Protein AF-0000000079726404 (afdb_homodimer)

Nearest PDB structures (foldseek):
  4g2v-assembly1_A  TM=7.310E-01  e=3.035E-04  Mus musculus
  4wnd-assembly1_A  TM=7.135E-01  e=9.206E-04  Homo sapiens
  4a1s-assembly1_B  TM=6.459E-01  e=7.053E-04  Drosophila melanogaster
  3sf4-assembly3_C  TM=6.217E-01  e=5.404E-04  Homo sapiens
  5a7d-assembly4_D  TM=6.835E-01  e=1.500E-03  Drosophila melanogaster

Organism: NCBI:txid2484979

pLDDT: mean 89.31, std 17.23, range [28.12, 98.88]

Solvent-accessible surface area (backbone atoms only — not comparable to full-atom values): 24942 Å² total; per-residue (Å²): 138,83,80,77,74,78,75,78,77,75,76,75,76,72,74,70,72,67,70,66,73,77,74,74,75,57,67,67,57,52,38,60,56,67,39,50,65,59,53,55,50,38,45,51,48,21,38,53,39,38,73,70,72,62,49,53,34,47,29,26,34,44,39,13,50,55,29,42,58,50,69,36,48,72,63,12,41,54,27,21,50,54,14,35,71,72,34,76,62,44,30,68,29,31,34,50,47,12,53,46,27,44,74,68,64,38,55,67,60,14,51,51,24,37,48,52,15,36,52,35,23,55,75,65,66,36,39,66,56,37,17,54,44,24,33,52,51,13,52,54,30,44,77,69,67,38,44,72,63,16,47,52,27,16,50,53,8,45,73,50,35,80,38,16,65,27,24,36,49,39,12,54,45,29,43,76,70,63,37,54,69,60,11,49,54,28,30,55,51,17,75,75,38,61,53,99,47,60,56,61,51,17,50,36,26,38,53,47,12,50,45,27,36,75,71,64,65,31,26,55,62,11,18,55,28,10,44,50,12,19,61,61,44,53,56,43,62,66,30,51,50,47,20,51,53,22,45,59,65,49,104,136,83,81,76,77,77,76,79,78,75,76,76,76,72,74,71,72,68,70,67,74,78,73,72,75,56,65,68,57,53,40,60,57,66,39,51,66,60,53,54,50,37,45,50,48,20,38,52,39,37,72,72,72,64,48,54,34,46,31,26,32,43,39,15,50,56,28,41,59,51,69,35,47,72,63,13,43,53,27,20,52,54,13,35,72,73,34,76,62,42,29,67,29,31,35,52,46,11,52,47,27,44,76,69,66,38,55,67,59,12,50,51,26,37,48,54,14,35,52,36,22,55,76,66,66,37,38,67,56,38,16,52,44,25,31,52,50,15,53,54,29,43,78,68,67,37,45,74,63,14,46,52,27,17,51,52,9,44,73,49,36,81,40,17,64,27,23,37,50,40,12,53,46,28,42,75,70,62,37,53,70,61,11,49,53,30,30,55,53,16,74,75,38,61,54,98,49,59,54,60,53,19,52,37,26,39,53,46,13,50,44,27,34,74,71,64,64,32,26,55,63,11,17,56,28,12,42,49,12,18,62,63,44,54,58,44,61,66,31,51,51,46,21,53,54,23,43,59,66,48,104

Radius of gyration: 27.3 Å; Cα contacts (8 Å, |Δi|>4): 743; chains: 2; bounding box: 74×72×94 Å

Foldseek 3Di:
DPPPPPPPPPPPPPPPPPPVPPDDPDLVLVQLLPLVVVLVVLVVVQVVCCVPPVQRLSVLLSVLSVCVNVVVLVSSLVSLVVSCVRPVLQLSSLQSNLVSCVVVVVLVSSLVSLVSSLVSCVVVLPLQSNLVSLQVVLVSCVVVVVLVVSLVSLVVSVVSPDALSSLQSNLVSCVVVVNLVRSLVSLVVSLVTHHSTLSSVLVSLQVNLVSCCVPVVNLVSSLVSLVSSCVSPVPDPSSVVSNVVSVVVND/DPPPPPPPPPPPPPPPPPPVPPDDPDLVLVQLLPLPVVLVVLVVVQVVCCVPPVQRLSVLLSVLSVCVNVVVLVSSLVSLVVSCVRPVLQLSSLQSNLVSCVVVVVLVSSLVSLVSSLVSCVVVLPLQSNLVSLQVVLVSCVVVVVLVVSLVSLVVSVVSPDALSSLQSNLVSCVVVVNLVRSLVSLVVSLVTHHSTLSSVLVSLQVNLVSCCVPVVNLVSSLVSLVSSCVSPVPDPSSVVSNVVSVVVND

Secondary structure (DSSP, 8-state):
--------------------------HHHHHHHH-HHHHHHHHHHHHHHHHHH---HHHHHHHHHHHHHTT-HHHHHHHHHHHHHH-TT-HHHHHHHHHHHHHTT-HHHHHHHHHHHHHHHHHTT-HHHHHHHHHHHHHHHHHTT-HHHHHHHHHHHHHH---HHHHHHHHHHHHHTT-HHHHHHHHHHHHTS--S-HHHHHHHHHHHHHHHHHTT--HHHHHHHHHHHHHH-TT-HHHHHHHHHHHHHH-/--------------------------HHHHHHHH-HHHHHHHHHHHHHHHHHT---HHHHHHHHHHHHHTT-HHHHHHHHHHHHHH-TT-HHHHHHHHHHHHHTT-HHHHHHHHHHHHHHHHHTT-HHHHHHHHHHHHHHHHHTT-HHHHHHHHHHHHHH---HHHHHHHHHHHHHTT-HHHHHHHHHHHHTS--S-HHHHHHHHHHHHHHHHHTT--HHHHHHHHHHHHHH-TT-HHHHHHHHHHHHHH-

Structure (mmCIF, N/CA/C/O backbone):
data_AF-0000000079726404-model_v1
#
loop_
_entity.id
_entity.type
_entity.pdbx_description
1 polymer 'Uncharacterized protein'
#
loop_
_atom_site.group_PDB
_atom_site.id
_atom_site.type_symbol
_atom_site.label_atom_id
_atom_site.label_alt_id
_atom_site.label_comp_id
_atom_site.label_asym_id
_atom_site.label_entity_id
_atom_site.label_seq_id
_atom_site.pdbx_PDB_ins_code
_atom_site.Cartn_x
_atom_site.Cartn_y
_atom_site.Cartn_z
_atom_site.occupancy
_atom_site.B_iso_or_equiv
_atom_site.auth_seq_id
_atom_site.auth_comp_id
_atom_site.auth_asym_id
_atom_site.auth_atom_id
_atom_site.pdbx_PDB_model_num
ATOM 1 N N . MET A 1 1 ? 38.969 -42.469 51.406 1 29.47 1 MET A N 1
ATOM 2 C CA . MET A 1 1 ? 37.875 -41.5 51.375 1 29.47 1 MET A CA 1
ATOM 3 C C . MET A 1 1 ? 38.062 -40.531 50.219 1 29.47 1 MET A C 1
ATOM 5 O O . MET A 1 1 ? 38.875 -39.594 50.281 1 29.47 1 MET A O 1
ATOM 9 N N . ASN A 1 2 ? 38.031 -41.031 48.938 1 28.12 2 ASN A N 1
ATOM 10 C CA . ASN A 1 2 ? 38.25 -40.406 47.625 1 28.12 2 ASN A CA 1
ATOM 11 C C . ASN A 1 2 ? 37.156 -39.406 47.312 1 28.12 2 ASN A C 1
ATOM 13 O O . ASN A 1 2 ? 35.969 -39.719 47.312 1 28.12 2 ASN A O 1
ATOM 17 N N . ARG A 1 3 ? 37.375 -38.094 47.688 1 33.22 3 ARG A N 1
ATOM 18 C CA . ARG A 1 3 ? 36.562 -36.875 47.438 1 33.22 3 ARG A CA 1
ATOM 19 C C . ARG A 1 3 ? 36.281 -36.75 45.938 1 33.22 3 ARG A C 1
ATOM 21 O O . ARG A 1 3 ? 37.188 -36.562 45.125 1 33.22 3 ARG A O 1
ATOM 28 N N . PHE A 1 4 ? 35.312 -37.5 45.375 1 34.44 4 PHE A N 1
ATOM 29 C CA . PHE A 1 4 ? 34.781 -37.312 44.031 1 34.44 4 PHE A CA 1
ATOM 30 C C . PHE A 1 4 ? 34.312 -35.875 43.812 1 34.44 4 PHE A C 1
ATOM 32 O O . PHE A 1 4 ? 33.438 -35.375 44.531 1 34.44 4 PHE A O 1
ATOM 39 N N . SER A 1 5 ? 35.219 -34.938 43.5 1 37.09 5 SER A N 1
ATOM 40 C CA . SER A 1 5 ? 34.906 -33.594 43.062 1 37.09 5 SER A CA 1
ATOM 41 C C . SER A 1 5 ? 33.938 -33.594 41.875 1 37.09 5 SER A C 1
ATOM 43 O O . SER A 1 5 ? 34.219 -34.188 40.844 1 37.09 5 SER A O 1
ATOM 45 N N . PHE A 1 6 ? 32.625 -33.656 42.125 1 42.81 6 PHE A N 1
ATOM 46 C CA . PHE A 1 6 ? 31.578 -33.406 41.125 1 42.81 6 PHE A CA 1
ATOM 47 C C . PHE A 1 6 ? 31.781 -32.062 40.469 1 42.81 6 PHE A C 1
ATOM 49 O O . PHE A 1 6 ? 31.641 -31.016 41.125 1 42.81 6 PHE A O 1
ATOM 56 N N . GLY A 1 7 ? 32.719 -31.953 39.5 1 37.28 7 GLY A N 1
ATOM 57 C CA . GLY A 1 7 ? 32.781 -30.766 38.656 1 37.28 7 GLY A CA 1
ATOM 58 C C . GLY A 1 7 ? 31.484 -30.438 37.969 1 37.28 7 GLY A C 1
ATOM 59 O O . GLY A 1 7 ? 30.922 -31.266 37.25 1 37.28 7 GLY A O 1
ATOM 60 N N . PHE A 1 8 ? 30.625 -29.547 38.562 1 43.31 8 PHE A N 1
ATOM 61 C CA . PHE A 1 8 ? 29.453 -28.922 37.969 1 43.31 8 PHE A CA 1
ATOM 62 C C . PHE A 1 8 ? 29.812 -28.25 36.656 1 43.31 8 PHE A C 1
ATOM 64 O O . PHE A 1 8 ? 30.547 -27.266 36.625 1 43.31 8 PHE A O 1
ATOM 71 N N . PHE A 1 9 ? 29.953 -29.047 35.562 1 40.91 9 PHE A N 1
ATOM 72 C CA . PHE A 1 9 ? 30 -28.422 34.25 1 40.91 9 PHE A CA 1
ATOM 73 C C . PHE A 1 9 ? 28.75 -27.594 34 1 40.91 9 PHE A C 1
ATOM 75 O O . PHE A 1 9 ? 27.641 -28.141 33.875 1 40.91 9 PHE A O 1
ATOM 82 N N . LEU A 1 10 ? 28.734 -26.312 34.438 1 39.41 10 LEU A N 1
ATOM 83 C CA . LEU A 1 10 ? 27.734 -25.344 34 1 39.41 10 LEU A CA 1
ATOM 84 C C . LEU A 1 10 ? 27.734 -25.25 32.469 1 39.41 10 LEU A C 1
ATOM 86 O O . LEU A 1 10 ? 28.703 -24.797 31.859 1 39.41 10 LEU A O 1
ATOM 90 N N . ILE A 1 11 ? 27.031 -26.141 31.781 1 41.56 11 ILE A N 1
ATOM 91 C CA . ILE A 1 11 ? 26.719 -25.953 30.359 1 41.56 11 ILE A CA 1
ATOM 92 C C . ILE A 1 11 ? 26.125 -24.562 30.156 1 41.56 11 ILE A C 1
ATOM 94 O O . ILE A 1 11 ? 25.016 -24.281 30.625 1 41.56 11 ILE A O 1
ATOM 98 N N . PHE A 1 12 ? 26.969 -23.531 30 1 39.72 12 PHE A N 1
ATOM 99 C CA . PHE A 1 12 ? 26.516 -22.266 29.453 1 39.72 12 PHE A CA 1
ATOM 100 C C . PHE A 1 12 ? 25.797 -22.469 28.125 1 39.72 12 PHE A C 1
ATOM 102 O O . PHE A 1 12 ? 26.422 -22.781 27.109 1 39.72 12 PHE A O 1
ATOM 109 N N . VAL A 1 13 ? 24.531 -22.953 28.141 1 41.59 13 VAL A N 1
ATOM 110 C CA . VAL A 1 13 ? 23.672 -22.797 26.969 1 41.59 13 VAL A CA 1
ATOM 111 C C . VAL A 1 13 ? 23.766 -21.359 26.453 1 41.59 13 VAL A C 1
ATOM 113 O O . VAL A 1 13 ? 23.266 -20.422 27.094 1 41.59 13 VAL A O 1
ATOM 116 N N . SER A 1 14 ? 24.859 -21.031 25.766 1 38.38 14 SER A N 1
ATOM 117 C CA . SER A 1 14 ? 24.844 -19.797 24.969 1 38.38 14 SER A CA 1
ATOM 118 C C . SER A 1 14 ? 23.562 -19.703 24.141 1 38.38 14 SER A C 1
ATOM 120 O O . SER A 1 14 ? 23.344 -20.531 23.25 1 38.38 14 SER A O 1
ATOM 122 N N . PHE A 1 15 ? 22.484 -19.266 24.672 1 40.53 15 PHE A N 1
ATOM 123 C CA . PHE A 1 15 ? 21.406 -18.688 23.875 1 40.53 15 PHE A CA 1
ATOM 124 C C . PHE A 1 15 ? 21.953 -17.766 22.797 1 40.53 15 PHE A C 1
ATOM 126 O O . PHE A 1 15 ? 22.234 -16.594 23.047 1 40.53 15 PHE A O 1
ATOM 133 N N . THR A 1 16 ? 22.688 -18.344 21.828 1 36.16 16 THR A N 1
ATOM 134 C CA . THR A 1 16 ? 22.812 -17.547 20.625 1 36.16 16 THR A CA 1
ATOM 135 C C . THR A 1 16 ? 21.469 -17.016 20.172 1 36.16 16 THR A C 1
ATOM 137 O O . THR A 1 16 ? 20.578 -17.781 19.766 1 36.16 16 THR A O 1
ATOM 140 N N . PHE A 1 17 ? 21 -15.984 20.812 1 37.88 17 PHE A N 1
ATOM 141 C CA . PHE A 1 17 ? 20.062 -15.125 20.109 1 37.88 17 PHE A CA 1
ATOM 142 C C . PHE A 1 17 ? 20.438 -15.016 18.641 1 37.88 17 PHE A C 1
ATOM 144 O O . PHE A 1 17 ? 21.312 -14.219 18.266 1 37.88 17 PHE A O 1
ATOM 151 N N . TYR A 1 18 ? 20.406 -16.094 17.922 1 33.78 18 TYR A N 1
ATOM 152 C CA . TYR A 1 18 ? 20.281 -15.828 16.484 1 33.78 18 TYR A CA 1
ATOM 153 C C . TYR A 1 18 ? 19.344 -14.656 16.234 1 33.78 18 TYR A C 1
ATOM 155 O O . TYR A 1 18 ? 18.141 -14.734 16.531 1 33.78 18 TYR A O 1
ATOM 163 N N . CYS A 1 19 ? 19.734 -13.5 16.5 1 35.38 19 CYS A N 1
ATOM 164 C CA . CYS A 1 19 ? 19.078 -12.406 15.797 1 35.38 19 CYS A CA 1
ATOM 165 C C . CYS A 1 19 ? 18.547 -12.867 14.438 1 35.38 19 CYS A C 1
ATOM 167 O O . CYS A 1 19 ? 19.328 -13.078 13.508 1 35.38 19 CYS A O 1
ATOM 169 N N . ARG A 1 20 ? 17.594 -13.742 14.312 1 36.12 20 ARG A N 1
ATOM 170 C CA . ARG A 1 20 ? 16.953 -13.969 13.023 1 36.12 20 ARG A CA 1
ATOM 171 C C . ARG A 1 20 ? 16.922 -12.695 12.188 1 36.12 20 ARG A C 1
ATOM 173 O O . ARG A 1 20 ? 16.281 -11.711 12.586 1 36.12 20 ARG A O 1
ATOM 180 N N . GLU A 1 21 ? 17.938 -12.227 11.609 1 41.69 21 GLU A N 1
ATOM 181 C CA . GLU A 1 21 ? 17.828 -11.258 10.523 1 41.69 21 GLU A CA 1
ATOM 182 C C . GLU A 1 21 ? 16.422 -11.234 9.938 1 41.69 21 GLU A C 1
ATOM 184 O O . GLU A 1 21 ? 15.938 -12.25 9.43 1 41.69 21 GLU A O 1
ATOM 189 N N . LYS A 1 22 ? 15.594 -10.68 10.633 1 50.03 22 LYS A N 1
ATOM 190 C CA . LYS A 1 22 ? 14.195 -10.547 10.234 1 50.03 22 LYS A CA 1
ATOM 191 C C . LYS A 1 22 ? 14.062 -10.469 8.719 1 50.03 22 LYS A C 1
ATOM 193 O O . LYS A 1 22 ? 14.711 -9.641 8.07 1 50.03 22 LYS A O 1
ATOM 198 N N . GLU A 1 23 ? 13.625 -11.547 7.945 1 53 23 GLU A N 1
ATOM 199 C CA . GLU A 1 23 ? 13.344 -11.906 6.559 1 53 23 GLU A CA 1
ATOM 200 C C . GLU A 1 23 ? 12.617 -10.781 5.832 1 53 23 GLU A C 1
ATOM 202 O O . GLU A 1 23 ? 11.75 -10.117 6.406 1 53 23 GLU A O 1
ATOM 207 N N . GLU A 1 24 ? 13.195 -10.164 4.766 1 62.88 24 GLU A N 1
ATOM 208 C CA . GLU A 1 24 ? 12.523 -9.289 3.809 1 62.88 24 GLU A CA 1
ATOM 209 C C . GLU A 1 24 ? 11.102 -9.766 3.523 1 62.88 24 GLU A C 1
ATOM 211 O O . GLU A 1 24 ? 10.844 -10.977 3.518 1 62.88 24 GLU A O 1
ATOM 216 N N . PRO A 1 25 ? 10.25 -8.852 3.648 1 65 25 PRO A N 1
ATOM 217 C CA . PRO A 1 25 ? 8.898 -9.289 3.275 1 65 25 PRO A CA 1
ATOM 218 C C . PRO A 1 25 ? 8.875 -10.062 1.96 1 65 25 PRO A C 1
ATOM 220 O O . PRO A 1 25 ? 9.664 -9.781 1.059 1 65 25 PRO A O 1
ATOM 223 N N . PRO A 1 26 ? 7.988 -11.117 2.057 1 76.75 26 PRO A N 1
ATOM 224 C CA . PRO A 1 26 ? 7.855 -11.852 0.797 1 76.75 26 PRO A CA 1
ATOM 225 C C . PRO A 1 26 ? 7.477 -10.945 -0.375 1 76.75 26 PRO A C 1
ATOM 227 O O . PRO A 1 26 ? 6.711 -9.992 -0.203 1 76.75 26 PRO A O 1
ATOM 230 N N . ILE A 1 27 ? 8.039 -11.195 -1.501 1 80.81 27 ILE A N 1
ATOM 231 C CA . ILE A 1 27 ? 7.895 -10.375 -2.695 1 80.81 27 ILE A CA 1
ATOM 232 C C . ILE A 1 27 ? 6.418 -10.266 -3.072 1 80.81 27 ILE A C 1
ATOM 234 O O . ILE A 1 27 ? 5.973 -9.219 -3.561 1 80.81 27 ILE A O 1
ATOM 238 N N . LEU A 1 28 ? 5.672 -11.344 -2.799 1 81 28 LEU A N 1
ATOM 239 C CA . LEU A 1 28 ? 4.258 -11.328 -3.162 1 81 28 LEU A CA 1
ATOM 240 C C . LEU A 1 28 ? 3.479 -10.352 -2.287 1 81 28 LEU A C 1
ATOM 242 O O . LEU A 1 28 ? 2.523 -9.727 -2.752 1 81 28 LEU A O 1
ATOM 246 N N . GLU A 1 29 ? 3.908 -10.188 -1.073 1 81.19 29 GLU A N 1
ATOM 247 C CA . GLU A 1 29 ? 3.25 -9.227 -0.194 1 81.19 29 GLU A CA 1
ATOM 248 C C . GLU A 1 29 ? 3.57 -7.793 -0.607 1 81.19 29 GLU A C 1
ATOM 250 O O . GLU A 1 29 ? 2.699 -6.922 -0.565 1 81.19 29 GLU A O 1
ATOM 255 N N . ILE A 1 30 ? 4.777 -7.645 -0.975 1 83.06 30 ILE A N 1
ATOM 256 C CA . ILE A 1 30 ? 5.184 -6.324 -1.444 1 83.06 30 ILE A CA 1
ATOM 257 C C . ILE A 1 30 ? 4.418 -5.969 -2.717 1 83.06 30 ILE A C 1
ATOM 259 O O . ILE A 1 30 ? 3.947 -4.84 -2.873 1 83.06 30 ILE A O 1
ATOM 263 N N . ARG A 1 31 ? 4.324 -6.977 -3.541 1 83.12 31 ARG A N 1
ATOM 264 C CA . ARG A 1 31 ? 3.561 -6.801 -4.773 1 83.12 31 ARG A CA 1
ATOM 265 C C . ARG A 1 31 ? 2.135 -6.352 -4.477 1 83.12 31 ARG A C 1
ATOM 267 O O . ARG A 1 31 ? 1.643 -5.395 -5.078 1 83.12 31 ARG A O 1
ATOM 274 N N . ASP A 1 32 ? 1.485 -7.012 -3.586 1 83.38 32 ASP A N 1
ATOM 275 C CA . ASP A 1 32 ? 0.099 -6.699 -3.254 1 83.38 32 ASP A CA 1
ATOM 276 C C . ASP A 1 32 ? -0.024 -5.293 -2.67 1 83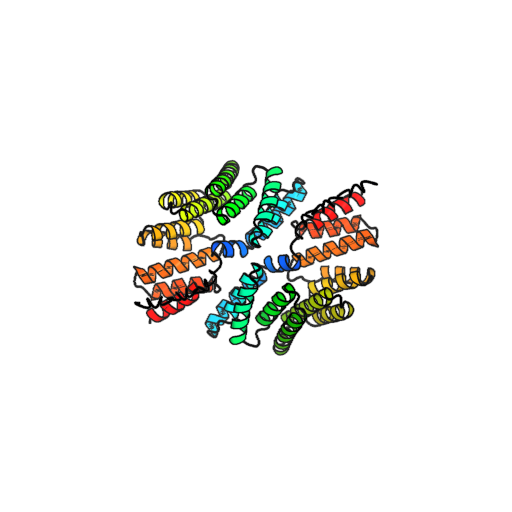.38 32 ASP A C 1
ATOM 278 O O . ASP A 1 32 ? -0.985 -4.578 -2.957 1 83.38 32 ASP A O 1
ATOM 282 N N . MET A 1 33 ? 0.944 -4.969 -1.927 1 80.12 33 MET A N 1
ATOM 283 C CA . MET A 1 33 ? 0.94 -3.666 -1.271 1 80.12 33 MET A CA 1
ATOM 284 C C . MET A 1 33 ? 1.1 -2.545 -2.293 1 80.12 33 MET A C 1
ATOM 286 O O . MET A 1 33 ? 0.454 -1.501 -2.182 1 80.12 33 MET A O 1
ATOM 290 N N . LEU A 1 34 ? 1.819 -2.779 -3.26 1 78.38 34 LEU A N 1
ATOM 291 C CA . LEU A 1 34 ? 2.168 -1.708 -4.188 1 78.38 34 LEU A CA 1
ATOM 292 C C . LEU A 1 34 ? 1.26 -1.733 -5.414 1 78.38 34 LEU A C 1
ATOM 294 O O . LEU A 1 34 ? 1.433 -0.933 -6.336 1 78.38 34 LEU A O 1
ATOM 298 N N . ASP A 1 35 ? 0.337 -2.637 -5.348 1 78.31 35 ASP A N 1
ATOM 299 C CA . ASP A 1 35 ? -0.6 -2.719 -6.465 1 78.31 35 ASP A CA 1
ATOM 300 C C . ASP A 1 35 ? -1.65 -1.614 -6.383 1 78.31 35 ASP A C 1
ATOM 302 O O . ASP A 1 35 ? -2.801 -1.869 -6.016 1 78.31 35 ASP A O 1
ATOM 306 N N . SER A 1 36 ? -1.395 -0.478 -6.785 1 72.25 36 SER A N 1
ATOM 307 C CA . SER A 1 36 ? -2.271 0.688 -6.754 1 72.25 36 SER A CA 1
ATOM 308 C C . SER A 1 36 ? -3.447 0.521 -7.711 1 72.25 36 SER A C 1
ATOM 310 O O . SER A 1 36 ? -4.527 1.07 -7.477 1 72.25 36 SER A O 1
ATOM 312 N N . THR A 1 37 ? -3.197 -0.168 -8.727 1 71.94 37 THR A N 1
ATOM 313 C CA . THR A 1 37 ? -4.254 -0.359 -9.711 1 71.94 37 THR A CA 1
ATOM 314 C C . THR A 1 37 ? -5.414 -1.152 -9.117 1 71.94 37 THR A C 1
ATOM 316 O O . THR A 1 37 ? -6.578 -0.802 -9.32 1 71.94 37 THR A O 1
ATOM 319 N N . HIS A 1 38 ? -5.031 -2.096 -8.359 1 78.25 38 HIS A N 1
ATOM 320 C CA . HIS A 1 38 ? -6.07 -2.922 -7.758 1 78.25 38 HIS A CA 1
ATOM 321 C C . HIS A 1 38 ? -6.898 -2.121 -6.758 1 78.25 38 HIS A C 1
ATOM 323 O O . HIS A 1 38 ? -8.125 -2.24 -6.723 1 78.25 38 HIS A O 1
ATOM 329 N N . ILE A 1 39 ? -6.312 -1.252 -6.07 1 81.75 39 ILE A N 1
ATOM 330 C CA . ILE A 1 39 ? -7.02 -0.469 -5.066 1 81.75 39 ILE A CA 1
ATOM 331 C C . ILE A 1 39 ? -7.953 0.527 -5.75 1 81.75 39 ILE A C 1
ATOM 333 O O . ILE A 1 39 ? -9.117 0.66 -5.367 1 81.75 39 ILE A O 1
ATOM 337 N N . SER A 1 40 ? -7.465 1.203 -6.734 1 83.38 40 SER A N 1
ATOM 338 C CA . SER A 1 40 ? -8.281 2.172 -7.465 1 83.38 40 SER A CA 1
ATOM 339 C C . SER A 1 40 ? -9.492 1.506 -8.102 1 83.38 40 SER A C 1
ATOM 341 O O . SER A 1 40 ? -10.602 2.047 -8.055 1 83.38 40 SER A O 1
ATOM 343 N N . GLU A 1 41 ? -9.242 0.401 -8.656 1 85.12 41 GLU A N 1
ATOM 344 C CA . GLU A 1 41 ? -10.336 -0.341 -9.266 1 85.12 41 GLU A CA 1
ATOM 345 C C . GLU A 1 41 ? -11.367 -0.768 -8.227 1 85.12 41 GLU A C 1
ATOM 347 O O . GLU A 1 41 ? -12.57 -0.711 -8.477 1 85.12 41 GLU A O 1
ATOM 352 N N . SER A 1 42 ? -10.836 -1.205 -7.125 1 88.94 42 SER A N 1
ATOM 353 C CA . SER A 1 42 ? -11.734 -1.662 -6.066 1 88.94 42 SER A CA 1
ATOM 354 C C . SER A 1 42 ? -12.57 -0.513 -5.516 1 88.94 42 SER A C 1
ATOM 356 O O . SER A 1 42 ? -13.742 -0.695 -5.188 1 88.94 42 SER A O 1
ATOM 358 N N . ILE A 1 43 ? -12.008 0.594 -5.426 1 88.06 43 ILE A N 1
ATOM 359 C CA . ILE A 1 43 ? -12.734 1.776 -4.977 1 88.06 43 ILE A CA 1
ATOM 360 C C . ILE A 1 43 ? -13.859 2.094 -5.961 1 88.06 43 ILE A C 1
ATOM 362 O O . ILE A 1 43 ? -15 2.314 -5.555 1 88.06 43 ILE A O 1
ATOM 366 N N . GLU A 1 44 ? -13.555 2.102 -7.199 1 90.38 44 GLU A N 1
ATOM 367 C CA . GLU A 1 44 ? -14.547 2.398 -8.227 1 90.38 44 GLU A CA 1
ATOM 368 C C . GLU A 1 44 ? -15.68 1.372 -8.211 1 90.38 44 GLU A C 1
ATOM 370 O O . GLU A 1 44 ? -16.859 1.732 -8.32 1 90.38 44 GLU A O 1
ATOM 375 N N . LYS A 1 45 ? -15.344 0.131 -8.078 1 90 45 LYS A N 1
ATOM 376 C CA . LYS A 1 45 ? -16.359 -0.92 -8.023 1 90 45 LYS A CA 1
ATOM 377 C C . LYS A 1 45 ? -17.266 -0.743 -6.812 1 90 45 LYS A C 1
ATOM 379 O O . LYS A 1 45 ? -18.484 -0.917 -6.91 1 90 45 LYS A O 1
ATOM 384 N N . ALA A 1 46 ? -16.656 -0.448 -5.73 1 91.12 46 ALA A N 1
ATOM 385 C CA . ALA A 1 46 ? -17.422 -0.249 -4.508 1 91.12 46 ALA A CA 1
ATOM 386 C C . ALA A 1 46 ? -18.406 0.912 -4.656 1 91.12 46 ALA A C 1
ATOM 388 O O . ALA A 1 46 ? -19.578 0.798 -4.281 1 91.12 46 ALA A O 1
ATOM 389 N N . LYS A 1 47 ? -17.891 1.93 -5.203 1 89 47 LYS A N 1
ATOM 390 C CA . LYS A 1 47 ? -18.719 3.115 -5.422 1 89 47 LYS A CA 1
ATOM 391 C C . LYS A 1 47 ? -19.906 2.801 -6.336 1 89 47 LYS A C 1
ATOM 393 O O . LYS A 1 47 ? -21.047 3.078 -5.988 1 89 47 LYS A O 1
ATOM 398 N N . VAL A 1 48 ? -19.641 2.238 -7.441 1 90.06 48 VAL A N 1
ATOM 399 C CA . VAL A 1 48 ? -20.641 1.961 -8.461 1 90.06 48 VAL A CA 1
ATOM 400 C C . VAL A 1 48 ? -21.672 0.97 -7.91 1 90.06 48 VAL A C 1
ATOM 402 O O . VAL A 1 48 ? -22.875 1.16 -8.078 1 90.06 48 VAL A O 1
ATOM 405 N N . GLN A 1 49 ? -21.203 -0.059 -7.258 1 87.88 49 GLN A N 1
ATOM 406 C CA . GLN A 1 49 ? -22.094 -1.076 -6.727 1 87.88 49 GLN A CA 1
ATOM 407 C C . GLN A 1 49 ? -23 -0.497 -5.645 1 87.88 49 GLN A C 1
ATOM 409 O O . GLN A 1 49 ? -24.188 -0.822 -5.582 1 87.88 49 GLN A O 1
ATOM 414 N N . ALA A 1 50 ? -22.469 0.245 -4.797 1 83.69 50 ALA A N 1
ATOM 415 C CA . ALA A 1 50 ? -23.266 0.858 -3.734 1 83.69 50 ALA A CA 1
ATOM 416 C C . ALA A 1 50 ? -24.359 1.745 -4.312 1 83.69 50 ALA A C 1
ATOM 418 O O . ALA A 1 50 ? -25.484 1.745 -3.82 1 83.69 50 ALA A O 1
ATOM 419 N N . GLU A 1 51 ? -24.047 2.436 -5.371 1 83.81 51 GLU A N 1
ATOM 420 C CA . GLU A 1 51 ? -25.016 3.346 -5.984 1 83.81 51 GLU A CA 1
ATOM 421 C C . GLU A 1 51 ? -26.078 2.58 -6.754 1 83.81 51 GLU A C 1
ATOM 423 O O . GLU A 1 51 ? -27.25 2.975 -6.762 1 83.81 51 GLU A O 1
ATOM 428 N N . ARG A 1 52 ? -25.656 1.479 -7.297 1 86.69 52 ARG A N 1
ATOM 429 C CA . ARG A 1 52 ? -26.547 0.768 -8.211 1 86.69 52 ARG A CA 1
ATOM 430 C C . ARG A 1 52 ? -27.453 -0.201 -7.453 1 86.69 52 ARG A C 1
ATOM 432 O O . ARG A 1 52 ? -28.656 -0.268 -7.707 1 86.69 52 ARG A O 1
ATOM 439 N N . SER A 1 53 ? -26.906 -1.034 -6.523 1 82.75 53 SER A N 1
ATOM 440 C CA . SER A 1 53 ? -27.656 -2.148 -5.941 1 82.75 53 SER A CA 1
ATOM 441 C C . SER A 1 53 ? -27.891 -1.938 -4.449 1 82.75 53 SER A C 1
ATOM 443 O O . SER A 1 53 ? -28.719 -2.621 -3.842 1 82.75 53 SER A O 1
ATOM 445 N N . GLY A 1 54 ? -27.125 -0.992 -3.932 1 83.19 54 GLY A N 1
ATOM 446 C CA . GLY A 1 54 ? -27.203 -0.816 -2.49 1 83.19 54 GLY A CA 1
ATOM 447 C C . GLY A 1 54 ? -26.438 -1.879 -1.723 1 83.19 54 GLY A C 1
ATOM 448 O O . GLY A 1 54 ? -26.297 -1.788 -0.501 1 83.19 54 GLY A O 1
ATOM 449 N N . LYS A 1 55 ? -25.969 -2.855 -2.438 1 87.31 55 LYS A N 1
ATOM 450 C CA . LYS A 1 55 ? -25.156 -3.883 -1.786 1 87.31 55 LYS A CA 1
ATOM 451 C C . LYS A 1 55 ? -23.812 -3.326 -1.359 1 87.31 55 LYS A C 1
ATOM 453 O O . LYS A 1 55 ? -23.266 -2.436 -2.014 1 87.31 55 LYS A O 1
ATOM 458 N N . THR A 1 56 ? -23.297 -3.865 -0.294 1 92 56 THR A N 1
ATOM 459 C CA . THR A 1 56 ? -22.062 -3.33 0.265 1 92 56 THR A CA 1
ATOM 460 C C . THR A 1 56 ? -20.938 -4.359 0.173 1 92 56 THR A C 1
ATOM 462 O O . THR A 1 56 ? -19.891 -4.203 0.808 1 92 56 THR A O 1
ATOM 465 N N . ASP A 1 57 ? -21.156 -5.418 -0.547 1 94.5 57 ASP A N 1
ATOM 466 C CA . ASP A 1 57 ? -20.172 -6.492 -0.639 1 94.5 57 ASP A CA 1
ATOM 467 C C . ASP A 1 57 ? -18.828 -5.965 -1.135 1 94.5 57 ASP A C 1
ATOM 469 O O . ASP A 1 57 ? -17.781 -6.297 -0.573 1 94.5 57 ASP A O 1
ATOM 473 N N . GLN A 1 58 ? -18.891 -5.062 -2.133 1 94.81 58 GLN A N 1
ATOM 474 C CA . GLN A 1 58 ? -17.641 -4.512 -2.674 1 94.81 58 GLN A CA 1
ATOM 475 C C . GLN A 1 58 ? -16.953 -3.604 -1.659 1 94.81 58 GLN A C 1
ATOM 477 O O . GLN A 1 58 ? -15.734 -3.486 -1.655 1 94.81 58 GLN A O 1
ATOM 482 N N . ILE A 1 59 ? -17.719 -2.949 -0.853 1 94.56 59 ILE A N 1
ATOM 483 C CA . ILE A 1 59 ? -17.172 -2.119 0.214 1 94.56 59 ILE A CA 1
ATOM 484 C C . ILE A 1 59 ? -16.453 -3 1.238 1 94.56 59 ILE A C 1
ATOM 486 O O . ILE A 1 59 ? -15.336 -2.693 1.661 1 94.56 59 ILE A O 1
ATOM 490 N N . HIS A 1 60 ? -17.094 -4.047 1.608 1 95.69 60 HIS A N 1
ATOM 491 C CA . HIS A 1 60 ? -16.484 -4.984 2.543 1 95.69 60 HIS A CA 1
ATOM 492 C C . HIS A 1 60 ? -15.227 -5.609 1.951 1 95.69 60 HIS A C 1
ATOM 494 O O . HIS A 1 60 ? -14.242 -5.832 2.662 1 95.69 60 HIS A O 1
ATOM 500 N N . TYR A 1 61 ? -15.273 -5.941 0.664 1 96.38 61 TYR A N 1
ATOM 501 C CA . TYR A 1 61 ? -14.062 -6.426 0.013 1 96.38 61 TYR A CA 1
ATOM 502 C C . TYR A 1 61 ? -12.93 -5.414 0.138 1 96.38 61 TYR A C 1
ATOM 504 O O . TYR A 1 61 ? -11.812 -5.766 0.508 1 96.38 61 TYR A O 1
ATOM 512 N N . LEU A 1 62 ? -13.219 -4.219 -0.207 1 93.44 62 LEU A N 1
ATOM 513 C CA . LEU A 1 62 ? -12.227 -3.15 -0.162 1 93.44 62 LEU A CA 1
ATOM 514 C C . LEU A 1 62 ? -11.648 -3.002 1.243 1 93.44 62 LEU A C 1
ATOM 516 O O . LEU A 1 62 ? -10.438 -2.885 1.412 1 93.44 62 LEU A O 1
ATOM 520 N N . ARG A 1 63 ? -12.461 -3.023 2.26 1 92.75 63 ARG A N 1
ATOM 521 C CA . ARG A 1 63 ? -12.016 -2.943 3.646 1 92.75 63 ARG A CA 1
ATOM 522 C C . ARG A 1 63 ? -11.125 -4.125 4.004 1 92.75 63 ARG A C 1
ATOM 524 O O . ARG A 1 63 ? -10.078 -3.953 4.625 1 92.75 63 ARG A O 1
ATOM 531 N N . GLY A 1 64 ? -11.594 -5.266 3.596 1 94.19 64 GLY A N 1
ATOM 532 C CA . GLY A 1 64 ? -10.797 -6.457 3.826 1 94.19 64 GLY A CA 1
ATOM 533 C C . GLY A 1 64 ? -9.422 -6.383 3.186 1 94.19 64 GLY A C 1
ATOM 534 O O . GLY A 1 64 ? -8.422 -6.758 3.803 1 94.19 64 GLY A O 1
ATOM 535 N N . TRP A 1 65 ? -9.375 -5.898 1.979 1 92.75 65 TRP A N 1
ATOM 536 C CA . TRP A 1 65 ? -8.117 -5.777 1.259 1 92.75 65 TRP A CA 1
ATOM 537 C C . TRP A 1 65 ? -7.168 -4.82 1.978 1 92.75 65 TRP A C 1
ATOM 539 O O . TRP A 1 65 ? -5.98 -5.121 2.145 1 92.75 65 TRP A O 1
ATOM 549 N N . ILE A 1 66 ? -7.66 -3.691 2.361 1 88.25 66 ILE A N 1
ATOM 550 C CA . ILE A 1 66 ? -6.871 -2.701 3.084 1 88.25 66 ILE A CA 1
ATOM 551 C C . ILE A 1 66 ? -6.324 -3.314 4.371 1 88.25 66 ILE A C 1
ATOM 553 O O . ILE A 1 66 ? -5.141 -3.166 4.684 1 88.25 66 ILE A O 1
ATOM 557 N N . GLN A 1 67 ? -7.16 -4.016 5.102 1 89.81 67 GLN A N 1
ATOM 558 C CA . GLN A 1 67 ? -6.742 -4.664 6.34 1 89.81 67 GLN A CA 1
ATOM 559 C C . GLN A 1 67 ? -5.703 -5.746 6.07 1 89.81 67 GLN A C 1
ATOM 561 O O . GLN A 1 67 ? -4.754 -5.914 6.84 1 89.81 67 GLN A O 1
ATOM 566 N N . TYR A 1 68 ? -5.914 -6.488 5.012 1 90.56 68 TYR A N 1
ATOM 567 C CA . TYR A 1 68 ? -4.961 -7.508 4.59 1 90.56 68 TYR A CA 1
ATOM 568 C C . TYR A 1 68 ? -3.592 -6.898 4.316 1 90.56 68 TYR A C 1
ATOM 570 O O . TYR A 1 68 ? -2.57 -7.418 4.773 1 90.56 68 TYR A O 1
ATOM 578 N N . LEU A 1 69 ? -3.553 -5.797 3.605 1 86.5 69 LEU A N 1
ATOM 579 C CA . LEU A 1 69 ? -2.307 -5.117 3.268 1 86.5 69 LEU A CA 1
ATOM 580 C C . LEU A 1 69 ? -1.602 -4.617 4.523 1 86.5 69 LEU A C 1
ATOM 582 O O . LEU A 1 69 ? -0.37 -4.559 4.566 1 86.5 69 LEU A O 1
ATOM 586 N N . ARG A 1 70 ? -2.352 -4.387 5.531 1 82.88 70 ARG A N 1
ATOM 587 C CA . ARG A 1 70 ? -1.817 -3.902 6.797 1 82.88 70 ARG A CA 1
ATOM 588 C C . ARG A 1 70 ? -1.469 -5.062 7.727 1 82.88 70 ARG A C 1
ATOM 590 O O . ARG A 1 70 ? -1.212 -4.859 8.914 1 82.88 70 ARG A O 1
ATOM 597 N N . LYS A 1 71 ? -1.644 -6.285 7.266 1 84.75 71 LYS A N 1
ATOM 598 C CA . LYS A 1 71 ? -1.337 -7.52 7.984 1 84.75 71 LYS A CA 1
ATOM 599 C C . LYS A 1 71 ? -2.287 -7.719 9.164 1 84.75 71 LYS A C 1
ATOM 601 O O . LYS A 1 71 ? -1.898 -8.273 10.188 1 84.75 71 LYS A O 1
ATOM 606 N N . GLU A 1 72 ? -3.449 -7.133 9.047 1 89.12 72 GLU A N 1
ATOM 607 C CA . GLU A 1 72 ? -4.527 -7.367 10.008 1 89.12 72 GLU A CA 1
ATOM 608 C C . GLU A 1 72 ? -5.465 -8.469 9.516 1 89.12 72 GLU A C 1
ATOM 610 O O . GLU A 1 72 ? -6.656 -8.227 9.305 1 89.12 72 GLU A O 1
ATOM 615 N N . ASP A 1 73 ? -4.969 -9.672 9.508 1 93.75 73 ASP A N 1
ATOM 616 C CA . ASP A 1 73 ? -5.613 -10.805 8.844 1 93.75 73 ASP A CA 1
ATOM 617 C C . ASP A 1 73 ? -6.961 -11.117 9.484 1 93.75 73 ASP A C 1
ATOM 619 O O . ASP A 1 73 ? -7.93 -11.422 8.789 1 93.75 73 ASP A O 1
ATOM 623 N N . ASP A 1 74 ? -7.043 -11.039 10.82 1 96.5 74 ASP A N 1
ATOM 624 C CA . ASP A 1 74 ? -8.297 -11.367 11.492 1 96.5 74 ASP A CA 1
ATOM 625 C C . ASP A 1 74 ? -9.406 -10.406 11.094 1 96.5 74 ASP A C 1
ATOM 627 O O . ASP A 1 74 ? -10.523 -10.828 10.797 1 96.5 74 ASP A O 1
ATOM 631 N N . GLN A 1 75 ? -9.055 -9.172 11.102 1 94.81 75 GLN A N 1
ATOM 632 C CA . GLN A 1 75 ? -10.031 -8.156 10.703 1 94.81 75 GLN A CA 1
ATOM 633 C C . GLN A 1 75 ? -10.391 -8.281 9.227 1 94.81 75 GLN A C 1
ATOM 635 O O . GLN A 1 75 ? -11.555 -8.109 8.844 1 94.81 75 GLN A O 1
ATOM 640 N N . ALA A 1 76 ? -9.398 -8.523 8.406 1 95.88 76 ALA A N 1
ATOM 641 C CA . ALA A 1 76 ? -9.641 -8.727 6.977 1 95.88 76 ALA A CA 1
ATOM 642 C C . ALA A 1 76 ? -10.617 -9.875 6.746 1 95.88 76 ALA A C 1
ATOM 644 O O . ALA A 1 76 ? -11.562 -9.75 5.965 1 95.88 76 ALA A O 1
ATOM 645 N N . GLU A 1 77 ? -10.391 -10.945 7.453 1 98.12 77 GLU A N 1
ATOM 646 C CA . GLU A 1 77 ? -11.25 -12.117 7.301 1 98.12 77 GLU A CA 1
ATOM 647 C C . GLU A 1 77 ? -12.688 -11.797 7.68 1 98.12 77 GLU A C 1
ATOM 649 O O . GLU A 1 77 ? -13.625 -12.25 7.012 1 98.12 77 GLU A O 1
ATOM 654 N N . LYS A 1 78 ? -12.852 -11.07 8.758 1 97.62 78 LYS A N 1
ATOM 655 C CA . LYS A 1 78 ? -14.195 -10.672 9.172 1 97.62 78 LYS A CA 1
ATOM 656 C C . LYS A 1 78 ? -14.898 -9.906 8.062 1 97.62 78 LYS A C 1
ATOM 658 O O . LYS A 1 78 ? -16.062 -10.164 7.762 1 97.62 78 LYS A O 1
ATOM 663 N N . GLU A 1 79 ? -14.164 -8.984 7.477 1 97.06 79 GLU A N 1
ATOM 664 C CA . GLU A 1 79 ? -14.742 -8.203 6.383 1 97.06 79 GLU A CA 1
ATOM 665 C C . GLU A 1 79 ? -15.094 -9.094 5.199 1 97.06 79 GLU A C 1
ATOM 667 O O . GLU A 1 79 ? -16.156 -8.938 4.598 1 97.06 79 GLU A O 1
ATOM 672 N N . TYR A 1 80 ? -14.242 -10.055 4.816 1 98.25 80 TYR A N 1
ATOM 673 C CA . TYR A 1 80 ? -14.5 -10.938 3.686 1 98.25 80 TYR A CA 1
ATOM 674 C C . TYR A 1 80 ? -15.688 -11.844 3.965 1 98.25 80 TYR A C 1
ATOM 676 O O . TYR A 1 80 ? -16.453 -12.18 3.057 1 98.25 80 TYR A O 1
ATOM 684 N N . ARG A 1 81 ? -15.82 -12.234 5.188 1 98.31 81 ARG A N 1
ATOM 685 C CA . ARG A 1 81 ? -16.953 -13.07 5.543 1 98.31 81 ARG A CA 1
ATOM 686 C C . ARG A 1 81 ? -18.266 -12.297 5.43 1 98.31 81 ARG A C 1
ATOM 688 O O . ARG A 1 81 ? -19.281 -12.836 4.965 1 98.31 81 ARG A O 1
ATOM 695 N N . ILE A 1 82 ? -18.281 -11.062 5.879 1 97.19 82 ILE A N 1
ATOM 696 C CA . ILE A 1 82 ? -19.453 -10.211 5.699 1 97.19 82 ILE A CA 1
ATOM 697 C C . ILE A 1 82 ? -19.734 -10.031 4.211 1 97.19 82 ILE A C 1
ATOM 699 O O . ILE A 1 82 ? -20.891 -10.102 3.783 1 97.19 82 ILE A O 1
ATOM 703 N N . CYS A 1 83 ? -18.688 -9.82 3.439 1 97.56 83 CYS A N 1
ATOM 704 C CA . CYS A 1 83 ? -18.781 -9.719 1.989 1 97.56 83 CYS A CA 1
ATOM 705 C C . CYS A 1 83 ? -19.484 -10.945 1.406 1 97.56 83 CYS A C 1
ATOM 707 O O . CYS A 1 83 ? -20.422 -10.812 0.626 1 97.56 83 CYS A O 1
ATOM 709 N N . LEU A 1 84 ? -19.125 -12.125 1.863 1 97.94 84 LEU A N 1
ATOM 710 C CA . LEU A 1 84 ? -19.625 -13.375 1.307 1 97.94 84 LEU A CA 1
ATOM 711 C C . LEU A 1 84 ? -21.047 -13.641 1.796 1 97.94 84 LEU A C 1
ATOM 713 O O . LEU A 1 84 ? -21.812 -14.359 1.14 1 97.94 84 LEU A O 1
ATOM 717 N N . LYS A 1 85 ? -21.391 -13.125 2.941 1 97.25 85 LYS A N 1
ATOM 718 C CA . LYS A 1 85 ? -22.781 -13.219 3.395 1 97.25 85 LYS A CA 1
ATOM 719 C C . LYS A 1 85 ? -23.719 -12.453 2.461 1 97.25 85 LYS A C 1
ATOM 721 O O . LYS A 1 85 ? -24.828 -12.914 2.17 1 97.25 85 LYS A O 1
ATOM 726 N N . GLU A 1 86 ? -23.234 -11.344 1.983 1 95.38 86 GLU A N 1
ATOM 727 C CA . GLU A 1 86 ? -24.031 -10.508 1.103 1 95.38 86 GLU A CA 1
ATOM 728 C C . GLU A 1 86 ? -23.969 -11 -0.341 1 95.38 86 GLU A C 1
ATOM 730 O O . GLU A 1 86 ? -24.953 -10.875 -1.087 1 95.38 86 GLU A O 1
ATOM 735 N N . ASN A 1 87 ? -22.875 -11.477 -0.753 1 95.75 87 ASN A N 1
ATOM 736 C CA . ASN A 1 87 ? -22.641 -12 -2.094 1 95.75 87 ASN A CA 1
ATOM 737 C C . ASN A 1 87 ? -21.812 -13.281 -2.059 1 95.75 87 ASN A C 1
ATOM 739 O O . ASN A 1 87 ? -20.609 -13.258 -2.283 1 95.75 87 ASN A O 1
ATOM 743 N N . PRO A 1 88 ? -22.438 -14.383 -1.951 1 96.69 88 PRO A N 1
ATOM 744 C CA . PRO A 1 88 ? -21.75 -15.664 -1.789 1 96.69 88 PRO A CA 1
ATOM 745 C C . PRO A 1 88 ? -20.875 -16.016 -2.994 1 96.69 88 PRO A C 1
ATOM 747 O O . PRO A 1 88 ? -19.984 -16.859 -2.889 1 96.69 88 PRO A O 1
ATOM 750 N N . GLU A 1 89 ? -21.062 -15.375 -4.09 1 96.38 89 GLU A N 1
ATOM 751 C CA . GLU A 1 89 ? -20.344 -15.727 -5.305 1 96.38 89 GLU A CA 1
ATOM 752 C C . GLU A 1 89 ? -19.188 -14.75 -5.562 1 96.38 89 GLU A C 1
ATOM 754 O O . GLU A 1 89 ? -18.609 -14.742 -6.652 1 96.38 89 GLU A O 1
ATOM 759 N N . SER A 1 90 ? -18.891 -13.891 -4.629 1 96.38 90 SER A N 1
ATOM 760 C CA . SER A 1 90 ? -17.766 -12.969 -4.785 1 96.38 90 SER A CA 1
ATOM 761 C C . SER A 1 90 ? -16.438 -13.703 -4.773 1 96.38 90 SER A C 1
ATOM 763 O O . SER A 1 90 ? -15.891 -14 -3.709 1 96.38 90 SER A O 1
ATOM 765 N N . TYR A 1 91 ? -15.891 -13.922 -5.914 1 97.38 91 TYR A N 1
ATOM 766 C CA . TYR A 1 91 ? -14.617 -14.641 -5.969 1 97.38 91 TYR A CA 1
ATOM 767 C C . TYR A 1 91 ? -13.492 -13.805 -5.363 1 97.38 91 TYR A C 1
ATOM 769 O O . TYR A 1 91 ? -12.516 -14.359 -4.848 1 97.38 91 TYR A O 1
ATOM 777 N N . ASP A 1 92 ? -13.641 -12.445 -5.352 1 96.12 92 ASP A N 1
ATOM 778 C CA . ASP A 1 92 ? -12.648 -11.586 -4.707 1 96.12 92 ASP A CA 1
ATOM 779 C C . ASP A 1 92 ? -12.57 -11.867 -3.207 1 96.12 92 ASP A C 1
ATOM 781 O O . ASP A 1 92 ? -11.484 -12.008 -2.65 1 96.12 92 ASP A O 1
ATOM 785 N N . CYS A 1 93 ? -13.672 -11.961 -2.598 1 98.19 93 CYS A N 1
ATOM 786 C CA . CYS A 1 93 ? -13.719 -12.156 -1.153 1 98.19 93 CYS A CA 1
ATOM 787 C C . CYS A 1 93 ? -13.281 -13.57 -0.776 1 98.19 93 CYS A C 1
ATOM 789 O O . CYS A 1 93 ? -12.547 -13.758 0.198 1 98.19 93 CYS A O 1
ATOM 791 N N . SER A 1 94 ? -13.695 -14.586 -1.546 1 98.69 94 SER A N 1
ATOM 792 C CA . SER A 1 94 ? -13.219 -15.945 -1.312 1 98.69 94 SER A CA 1
ATOM 793 C C . SER A 1 94 ? -11.703 -16.031 -1.478 1 98.69 94 SER A C 1
ATOM 795 O O . SER A 1 94 ? -11.023 -16.688 -0.682 1 98.69 94 SER A O 1
ATOM 797 N N . ARG A 1 95 ? -11.188 -15.391 -2.525 1 98.06 95 ARG A N 1
ATOM 798 C CA . ARG A 1 95 ? -9.742 -15.344 -2.732 1 98.06 95 ARG A CA 1
ATOM 799 C C . ARG A 1 95 ? -9.039 -14.711 -1.534 1 98.06 95 ARG A C 1
ATOM 801 O O . ARG A 1 95 ? -7.988 -15.195 -1.099 1 98.06 95 ARG A O 1
ATOM 808 N N . GLY A 1 96 ? -9.609 -13.562 -1.077 1 97.44 96 GLY A N 1
ATOM 809 C CA . GLY A 1 96 ? -9.047 -12.914 0.097 1 97.44 96 GLY A CA 1
ATOM 810 C C . GLY A 1 96 ? -8.906 -13.852 1.283 1 97.44 96 GLY A C 1
ATOM 811 O O . GLY A 1 96 ? -7.855 -13.891 1.928 1 97.44 96 GLY A O 1
ATOM 812 N N . ILE A 1 97 ? -9.938 -14.664 1.54 1 98.56 97 ILE A N 1
ATOM 813 C CA . ILE A 1 97 ? -9.875 -15.617 2.639 1 98.56 97 ILE A CA 1
ATOM 814 C C . ILE A 1 97 ? -8.805 -16.672 2.34 1 98.56 97 ILE A C 1
ATOM 816 O O . ILE A 1 97 ? -8.062 -17.078 3.23 1 98.56 97 ILE A O 1
ATOM 820 N N . GLY A 1 98 ? -8.773 -17.109 1.104 1 98.44 98 GLY A N 1
ATOM 821 C CA . GLY A 1 98 ? -7.73 -18.047 0.703 1 98.44 98 GLY A CA 1
ATOM 822 C C . GLY A 1 98 ? -6.332 -17.531 0.991 1 98.44 98 GLY A C 1
ATOM 823 O O . GLY A 1 98 ? -5.492 -18.266 1.513 1 98.44 98 GLY A O 1
ATOM 824 N N . LEU A 1 99 ? -6.043 -16.281 0.661 1 96.5 99 LEU A N 1
ATOM 825 C CA . LEU A 1 99 ? -4.742 -15.664 0.9 1 96.5 99 LEU A CA 1
ATOM 826 C C . LEU A 1 99 ? -4.43 -15.617 2.393 1 96.5 99 LEU A C 1
ATOM 828 O O . LEU A 1 99 ? -3.295 -15.891 2.799 1 96.5 99 LEU A O 1
ATOM 832 N N . ILE A 1 100 ? -5.406 -15.273 3.191 1 97.12 100 ILE A N 1
ATOM 833 C CA . ILE A 1 100 ? -5.234 -15.211 4.637 1 97.12 100 ILE A CA 1
ATOM 834 C C . ILE A 1 100 ? -4.895 -16.594 5.176 1 97.12 100 ILE A C 1
ATOM 836 O O . ILE A 1 100 ? -3.971 -16.75 5.977 1 97.12 100 ILE A O 1
ATOM 840 N N . GLU A 1 101 ? -5.633 -17.625 4.734 1 97.94 101 GLU A N 1
ATOM 841 C CA . GLU A 1 101 ? -5.387 -18.984 5.18 1 97.94 101 GLU A CA 1
ATOM 842 C C . GLU A 1 101 ? -4.008 -19.469 4.738 1 97.94 101 GLU A C 1
ATOM 844 O O . GLU A 1 101 ? -3.344 -20.219 5.465 1 97.94 101 GLU A O 1
ATOM 849 N N . GLN A 1 102 ? -3.6 -19.078 3.549 1 95.88 102 GLN A N 1
ATOM 850 C CA . GLN A 1 102 ? -2.248 -19.391 3.098 1 95.88 102 GLN A CA 1
ATOM 851 C C . GLN A 1 102 ? -1.202 -18.781 4.023 1 95.88 102 GLN A C 1
ATOM 853 O O . GLN A 1 102 ? -0.219 -19.422 4.379 1 95.88 102 GLN A O 1
ATOM 858 N N . HIS A 1 103 ? -1.396 -17.516 4.402 1 92.12 103 HIS A N 1
ATOM 859 C CA . HIS A 1 103 ? -0.504 -16.828 5.34 1 92.12 103 HIS A CA 1
ATOM 860 C C . HIS A 1 103 ? -0.425 -17.578 6.664 1 92.12 103 HIS A C 1
ATOM 862 O O . HIS A 1 103 ? 0.643 -17.656 7.277 1 92.12 103 HIS A O 1
ATOM 868 N N . ARG A 1 104 ? -1.54 -18.125 7.047 1 94.62 104 ARG A N 1
ATOM 869 C CA . ARG A 1 104 ? -1.633 -18.875 8.305 1 94.62 104 ARG A CA 1
ATOM 870 C C . ARG A 1 104 ? -1.105 -20.297 8.141 1 94.62 104 ARG A C 1
ATOM 872 O O . ARG A 1 104 ? -1.124 -21.078 9.086 1 94.62 104 ARG A O 1
ATOM 879 N N . LYS A 1 105 ? -0.79 -20.688 6.941 1 95.81 105 LYS A N 1
ATOM 880 C CA . LYS A 1 105 ? -0.271 -22 6.57 1 95.81 105 LYS A CA 1
ATOM 881 C C . LYS A 1 105 ? -1.343 -23.078 6.715 1 95.81 105 LYS A C 1
ATOM 883 O O . LYS A 1 105 ? -1.028 -24.234 6.969 1 95.81 105 LYS A O 1
ATOM 888 N N . ASN A 1 106 ? -2.543 -22.641 6.777 1 97.69 106 ASN A N 1
ATOM 889 C CA . ASN A 1 106 ? -3.658 -23.578 6.633 1 97.69 106 ASN A CA 1
ATOM 890 C C . ASN A 1 106 ? -3.938 -23.891 5.164 1 97.69 106 ASN A C 1
ATOM 892 O O . ASN A 1 106 ? -4.945 -23.453 4.609 1 97.69 106 ASN A O 1
ATOM 896 N N . TYR A 1 107 ? -3.191 -24.719 4.539 1 97.81 107 TYR A N 1
ATOM 897 C CA . TYR A 1 107 ? -3.156 -24.922 3.094 1 97.81 107 TYR A CA 1
ATOM 898 C C . TYR A 1 107 ? -4.449 -25.547 2.598 1 97.81 107 TYR A C 1
ATOM 900 O O . TYR A 1 107 ? -4.922 -25.234 1.502 1 97.81 107 TYR A O 1
ATOM 908 N N . GLU A 1 108 ? -5.004 -26.406 3.387 1 98.25 108 GLU A N 1
ATOM 909 C CA . GLU A 1 108 ? -6.258 -27.031 2.986 1 98.25 108 GLU A CA 1
ATOM 910 C C . GLU A 1 108 ? -7.383 -26 2.873 1 98.25 108 GLU A C 1
ATOM 912 O O . GLU A 1 108 ? -8.125 -26 1.893 1 98.25 108 GLU A O 1
ATOM 917 N N . LYS A 1 109 ? -7.469 -25.172 3.846 1 98.62 109 LYS A N 1
ATOM 918 C CA . LYS A 1 109 ? -8.492 -24.141 3.826 1 98.62 109 LYS A CA 1
ATOM 919 C C . LYS A 1 109 ? -8.219 -23.109 2.727 1 98.62 109 LYS A C 1
ATOM 921 O O . LYS A 1 109 ? -9.148 -22.594 2.111 1 98.62 109 LYS A O 1
ATOM 926 N N . ALA A 1 110 ? -6.965 -22.812 2.514 1 98.69 110 ALA A N 1
ATOM 927 C CA . ALA A 1 110 ? -6.602 -21.922 1.418 1 98.69 110 ALA A CA 1
ATOM 928 C C . ALA A 1 110 ? -7.059 -22.484 0.075 1 98.69 110 ALA A C 1
ATOM 930 O O . ALA A 1 110 ? -7.699 -21.781 -0.713 1 98.69 110 ALA A O 1
ATOM 931 N N . ASP A 1 111 ? -6.758 -23.781 -0.108 1 98.69 111 ASP A N 1
ATOM 932 C CA . ASP A 1 111 ? -7.148 -24.453 -1.343 1 98.69 111 ASP A CA 1
ATOM 933 C C . ASP A 1 111 ? -8.664 -24.422 -1.533 1 98.69 111 ASP A C 1
ATOM 935 O O . ASP A 1 111 ? -9.148 -24.109 -2.625 1 98.69 111 ASP A O 1
ATOM 939 N N . PHE A 1 112 ? -9.352 -24.688 -0.456 1 98.75 112 PHE A N 1
ATOM 940 C CA . PHE A 1 112 ? -10.805 -24.688 -0.502 1 98.75 112 PHE A CA 1
ATOM 941 C C . PHE A 1 112 ? -11.336 -23.328 -0.964 1 98.75 112 PHE A C 1
ATOM 943 O O . PHE A 1 112 ? -12.164 -23.266 -1.868 1 98.75 112 PHE A O 1
ATOM 950 N N . ASN A 1 113 ? -10.852 -22.297 -0.376 1 98.81 113 ASN A N 1
ATOM 951 C CA . ASN A 1 113 ? -11.336 -20.953 -0.684 1 98.81 113 ASN A CA 1
ATOM 952 C C . ASN A 1 113 ? -10.922 -20.516 -2.084 1 98.81 113 ASN A C 1
ATOM 954 O O . ASN A 1 113 ? -11.688 -19.844 -2.785 1 98.81 113 ASN A O 1
ATOM 958 N N . PHE A 1 114 ? -9.727 -20.859 -2.559 1 98.81 114 PHE A N 1
ATOM 959 C CA . PHE A 1 114 ? -9.312 -20.562 -3.922 1 98.81 114 PHE A CA 1
ATOM 960 C C . PHE A 1 114 ? -10.18 -21.297 -4.93 1 98.81 114 PHE A C 1
ATOM 962 O O . PHE A 1 114 ? -10.547 -20.734 -5.969 1 98.81 114 PHE A O 1
ATOM 969 N N . GLN A 1 115 ? -10.516 -22.516 -4.574 1 98.81 115 GLN A N 1
ATOM 970 C CA . GLN A 1 115 ? -11.375 -23.297 -5.465 1 98.81 115 GLN A CA 1
ATOM 971 C C . GLN A 1 115 ? -12.773 -22.688 -5.547 1 98.81 115 GLN A C 1
ATOM 973 O O . GLN A 1 115 ? -13.375 -22.656 -6.621 1 98.81 115 GLN A O 1
ATOM 978 N N . GLU A 1 116 ? -13.273 -22.312 -4.406 1 98.56 116 GLU A N 1
ATOM 979 C CA . GLU A 1 116 ? -14.562 -21.625 -4.406 1 98.56 116 GLU A CA 1
ATOM 980 C C . GLU A 1 116 ? -14.523 -20.359 -5.27 1 98.56 116 GLU A C 1
ATOM 982 O O . GLU A 1 116 ? -15.438 -20.109 -6.055 1 98.56 116 GLU A O 1
ATOM 987 N N . ALA A 1 117 ? -13.484 -19.609 -5.125 1 98.81 117 ALA A N 1
ATOM 988 C CA . ALA A 1 117 ? -13.305 -18.406 -5.934 1 98.81 117 ALA A CA 1
ATOM 989 C C . ALA A 1 117 ? -13.234 -18.75 -7.418 1 98.81 117 ALA A C 1
ATOM 991 O O . ALA A 1 117 ? -13.852 -18.078 -8.25 1 98.81 117 ALA A O 1
ATOM 992 N N . LEU A 1 118 ? -12.531 -19.781 -7.734 1 98.81 118 LEU A N 1
ATOM 993 C CA . LEU A 1 118 ? -12.352 -20.203 -9.125 1 98.81 118 LEU A CA 1
ATOM 994 C C . LEU A 1 118 ? -13.688 -20.625 -9.734 1 98.81 118 LEU A C 1
ATOM 996 O O . LEU A 1 118 ? -13.992 -20.25 -10.875 1 98.81 118 LEU A O 1
ATOM 1000 N N . ARG A 1 119 ? -14.445 -21.391 -9.008 1 98.62 119 ARG A N 1
ATOM 1001 C CA . ARG A 1 119 ? -15.766 -21.797 -9.492 1 98.62 119 ARG A CA 1
ATOM 1002 C C . ARG A 1 119 ? -16.641 -20.594 -9.82 1 98.62 119 ARG A C 1
ATOM 1004 O O . ARG A 1 119 ? -17.281 -20.562 -10.867 1 98.62 119 ARG A O 1
ATOM 1011 N N . SER A 1 120 ? -16.625 -19.641 -8.922 1 98.38 120 SER A N 1
ATOM 1012 C CA . SER A 1 120 ? -17.406 -18.422 -9.133 1 98.38 120 SER A CA 1
ATOM 1013 C C . SER A 1 120 ? -16.922 -17.656 -10.359 1 98.38 120 SER A C 1
ATOM 1015 O O . SER A 1 120 ? -17.719 -17.125 -11.133 1 98.38 120 SER A O 1
ATOM 1017 N N . ALA A 1 121 ? -15.625 -17.578 -10.562 1 98.38 121 ALA A N 1
ATOM 1018 C CA . ALA A 1 121 ? -15.047 -16.891 -11.703 1 98.38 121 ALA A CA 1
ATOM 1019 C C . ALA A 1 121 ? -15.391 -17.594 -13.008 1 98.38 121 ALA A C 1
ATOM 1021 O O . ALA A 1 121 ? -15.664 -16.953 -14.023 1 98.38 121 ALA A O 1
ATOM 1022 N N . GLU A 1 122 ? -15.336 -18.891 -12.953 1 98.5 122 GLU A N 1
ATOM 1023 C CA . GLU A 1 122 ? -15.664 -19.703 -14.125 1 98.5 122 GLU A CA 1
ATOM 1024 C C . GLU A 1 122 ? -17.125 -19.531 -14.516 1 98.5 122 GLU A C 1
ATOM 1026 O O . GLU A 1 122 ? -17.453 -19.438 -15.695 1 98.5 122 GLU A O 1
ATOM 1031 N N . LYS A 1 123 ? -17.969 -19.516 -13.516 1 97.94 123 LYS A N 1
ATOM 1032 C CA . LYS A 1 123 ? -19.391 -19.281 -13.766 1 97.94 123 LYS A CA 1
ATOM 1033 C C . LYS A 1 123 ? -19.609 -17.953 -14.492 1 97.94 123 LYS A C 1
ATOM 1035 O O . LYS A 1 123 ? -20.5 -17.859 -15.352 1 97.94 123 LYS A O 1
ATOM 1040 N N . ARG A 1 124 ? -18.828 -17.031 -14.211 1 96.94 124 ARG A N 1
ATOM 1041 C CA . ARG A 1 124 ? -18.953 -15.703 -14.805 1 96.94 124 ARG A CA 1
ATOM 1042 C C . ARG A 1 124 ? -18.109 -15.578 -16.062 1 96.94 124 ARG A C 1
ATOM 1044 O O . ARG A 1 124 ? -18.094 -14.516 -16.703 1 96.94 124 ARG A O 1
ATOM 1051 N N . ARG A 1 125 ? -17.375 -16.562 -16.375 1 97.81 125 ARG A N 1
ATOM 1052 C CA . ARG A 1 125 ? -16.5 -16.594 -17.547 1 97.81 125 ARG A CA 1
ATOM 1053 C C . ARG A 1 125 ? -15.547 -15.391 -17.531 1 97.81 125 ARG A C 1
ATOM 1055 O O . ARG A 1 125 ? -15.344 -14.75 -18.562 1 97.81 125 ARG A O 1
ATOM 1062 N N . ASP A 1 126 ? -15.039 -15.031 -16.375 1 97.44 126 ASP A N 1
ATOM 1063 C CA . ASP A 1 126 ? -14.078 -13.945 -16.219 1 97.44 126 ASP A CA 1
ATOM 1064 C C . ASP A 1 126 ? -12.648 -14.445 -16.406 1 97.44 126 ASP A C 1
ATOM 1066 O O . ASP A 1 126 ? -12.008 -14.906 -15.453 1 97.44 126 ASP A O 1
ATOM 1070 N N . ALA A 1 127 ? -12.125 -14.258 -17.547 1 97.94 127 ALA A N 1
ATOM 1071 C CA . ALA A 1 127 ? -10.836 -14.828 -17.938 1 97.94 127 ALA A CA 1
ATOM 1072 C C . ALA A 1 127 ? -9.711 -14.281 -17.062 1 97.94 127 ALA A C 1
ATOM 1074 O O . ALA A 1 127 ? -8.781 -15.016 -16.703 1 97.94 127 ALA A O 1
ATOM 1075 N N . GLU A 1 128 ? -9.773 -13.016 -16.766 1 95.69 128 GLU A N 1
ATOM 1076 C CA . GLU A 1 128 ? -8.75 -12.406 -15.906 1 95.69 128 GLU A CA 1
ATOM 1077 C C . GLU A 1 128 ? -8.766 -13.023 -14.508 1 95.69 128 GLU A C 1
ATOM 1079 O O . GLU A 1 128 ? -7.715 -13.398 -13.984 1 95.69 128 GLU A O 1
ATOM 1084 N N . ALA A 1 129 ? -9.938 -13.148 -13.938 1 96.38 129 ALA A N 1
ATOM 1085 C CA . ALA A 1 129 ? -10.062 -13.711 -12.602 1 96.38 129 ALA A CA 1
ATOM 1086 C C . ALA A 1 129 ? -9.617 -15.172 -12.578 1 96.38 129 ALA A C 1
ATOM 1088 O O . ALA A 1 129 ? -8.938 -15.609 -11.648 1 96.38 129 ALA A O 1
ATOM 1089 N N . ILE A 1 130 ? -9.984 -15.875 -13.617 1 98.62 130 ILE A N 1
ATOM 1090 C CA . ILE A 1 130 ? -9.602 -17.281 -13.719 1 98.62 130 ILE A CA 1
ATOM 109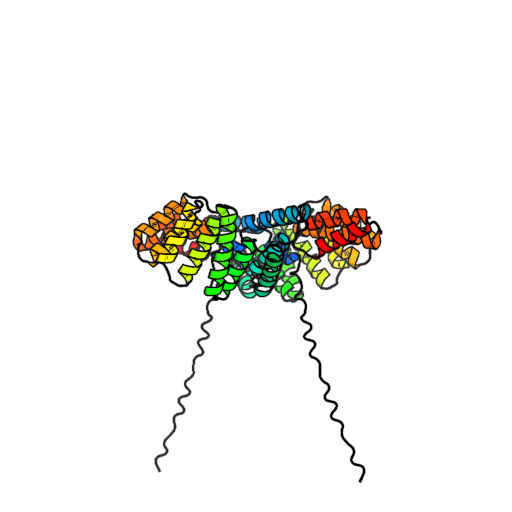1 C C . ILE A 1 130 ? -8.078 -17.391 -13.75 1 98.62 130 ILE A C 1
ATOM 1093 O O . ILE A 1 130 ? -7.492 -18.188 -13.016 1 98.62 130 ILE A O 1
ATOM 1097 N N . SER A 1 131 ? -7.453 -16.562 -14.57 1 98.19 131 SER A N 1
ATOM 1098 C CA . SER A 1 131 ? -5.996 -16.578 -14.688 1 98.19 131 SER A CA 1
ATOM 1099 C C . SER A 1 131 ? -5.332 -16.297 -13.344 1 98.19 131 SER A C 1
ATOM 1101 O O . SER A 1 131 ? -4.441 -17.031 -12.922 1 98.19 131 SER A O 1
ATOM 1103 N N . VAL A 1 132 ? -5.805 -15.305 -12.633 1 96.38 132 VAL A N 1
ATOM 1104 C CA . VAL A 1 132 ? -5.23 -14.891 -11.359 1 96.38 132 VAL A CA 1
ATOM 1105 C C . VAL A 1 132 ? -5.395 -16 -10.328 1 96.38 132 VAL A C 1
ATOM 1107 O O . VAL A 1 132 ? -4.453 -16.344 -9.609 1 96.38 132 VAL A O 1
ATOM 1110 N N . LEU A 1 133 ? -6.547 -16.594 -10.273 1 98.56 133 LEU A N 1
ATOM 1111 C CA . LEU A 1 133 ? -6.844 -17.609 -9.273 1 98.56 133 LEU A CA 1
ATOM 1112 C C . LEU A 1 133 ? 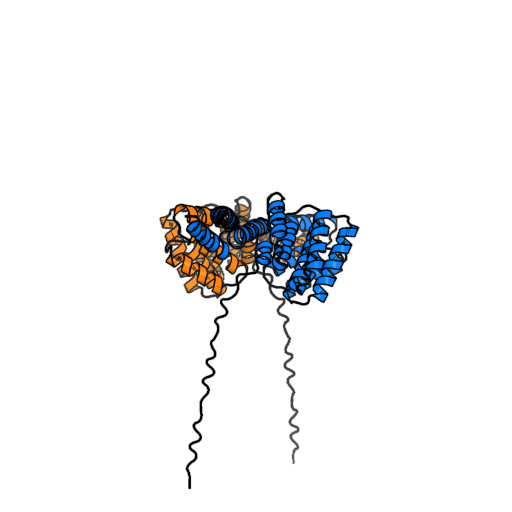-6.055 -18.891 -9.547 1 98.56 133 LEU A C 1
ATOM 1114 O O . LEU A 1 133 ? -5.633 -19.578 -8.617 1 98.56 133 LEU A O 1
ATOM 1118 N N . ARG A 1 134 ? -5.848 -19.234 -10.781 1 98.75 134 ARG A N 1
ATOM 1119 C CA . ARG A 1 134 ? -5.031 -20.391 -11.133 1 98.75 134 ARG A CA 1
ATOM 1120 C C . ARG A 1 134 ? -3.576 -20.172 -10.742 1 98.75 134 ARG A C 1
ATOM 1122 O O . ARG A 1 134 ? -2.908 -21.109 -10.289 1 98.75 134 ARG A O 1
ATOM 1129 N N . VAL A 1 135 ? -3.102 -18.953 -10.883 1 97.88 135 VAL A N 1
ATOM 1130 C CA . VAL A 1 135 ? -1.763 -18.641 -10.398 1 97.88 135 VAL A CA 1
ATOM 1131 C C . VAL A 1 135 ? -1.71 -18.797 -8.883 1 97.88 135 VAL A C 1
ATOM 1133 O O . VAL A 1 135 ? -0.757 -19.375 -8.344 1 97.88 135 VAL A O 1
ATOM 1136 N N . ASP A 1 136 ? -2.746 -18.297 -8.172 1 97.69 136 ASP A N 1
ATOM 1137 C CA . ASP A 1 136 ? -2.799 -18.453 -6.719 1 97.69 136 ASP A CA 1
ATOM 1138 C C . ASP A 1 136 ? -2.756 -19.922 -6.32 1 97.69 136 ASP A C 1
ATOM 1140 O O . ASP A 1 136 ? -2.053 -20.297 -5.379 1 97.69 136 ASP A O 1
ATOM 1144 N N . LEU A 1 137 ? -3.473 -20.75 -7.062 1 98.75 137 LEU A N 1
ATOM 1145 C CA . LEU A 1 137 ? -3.465 -22.172 -6.801 1 98.75 137 LEU A CA 1
ATOM 1146 C C . LEU A 1 137 ? -2.086 -22.766 -7.07 1 98.75 137 LEU A C 1
ATOM 1148 O O . LEU A 1 137 ? -1.595 -23.594 -6.289 1 98.75 137 LEU A O 1
ATOM 1152 N N . GLY A 1 138 ? -1.485 -22.375 -8.188 1 98.62 138 GLY A N 1
ATOM 1153 C CA . GLY A 1 138 ? -0.122 -22.797 -8.461 1 98.62 138 GLY A CA 1
ATOM 1154 C C . GLY A 1 138 ? 0.846 -22.438 -7.348 1 98.62 138 GLY A C 1
ATOM 1155 O O . GLY A 1 138 ? 1.634 -23.281 -6.906 1 98.62 138 GLY A O 1
ATOM 1156 N N . ASN A 1 139 ? 0.773 -21.188 -6.871 1 97.25 139 ASN A N 1
ATOM 1157 C CA . ASN A 1 139 ? 1.624 -20.734 -5.777 1 97.25 139 ASN A CA 1
ATOM 1158 C C . ASN A 1 139 ? 1.394 -21.547 -4.508 1 97.25 139 ASN A C 1
ATOM 1160 O O . ASN A 1 139 ? 2.342 -21.859 -3.787 1 97.25 139 ASN A O 1
ATOM 1164 N N . LEU A 1 140 ? 0.172 -21.844 -4.227 1 97.88 140 LEU A N 1
ATOM 1165 C CA . LEU A 1 140 ? -0.171 -22.641 -3.053 1 97.88 140 LEU A CA 1
ATOM 1166 C C . LEU A 1 140 ? 0.46 -24.016 -3.135 1 97.88 140 LEU A C 1
ATOM 1168 O O . LEU A 1 140 ? 1.031 -24.516 -2.154 1 97.88 140 LEU A O 1
ATOM 1172 N N . LEU A 1 141 ? 0.391 -24.656 -4.262 1 98.25 141 LEU A N 1
ATOM 1173 C CA . LEU A 1 141 ? 0.972 -25.984 -4.488 1 98.25 141 LEU A CA 1
ATOM 1174 C C . LEU A 1 141 ? 2.49 -25.938 -4.363 1 98.25 141 LEU A C 1
ATOM 1176 O O . LEU A 1 141 ? 3.096 -26.828 -3.758 1 98.25 141 LEU A O 1
ATOM 1180 N N . LEU A 1 142 ? 3.059 -24.891 -4.883 1 96.88 142 LEU A N 1
ATOM 1181 C CA . LEU A 1 142 ? 4.508 -24.734 -4.812 1 96.88 142 LEU A CA 1
ATOM 1182 C C . LEU A 1 142 ? 4.973 -24.625 -3.363 1 96.88 142 LEU A C 1
ATOM 1184 O O . LEU A 1 142 ? 6.012 -25.172 -2.998 1 96.88 142 LEU A O 1
ATOM 1188 N N . ARG A 1 143 ? 4.207 -23.906 -2.541 1 95 143 ARG A N 1
ATOM 1189 C CA . ARG A 1 143 ? 4.531 -23.781 -1.124 1 95 143 ARG A CA 1
ATOM 1190 C C . ARG A 1 143 ? 4.516 -25.141 -0.429 1 95 143 ARG A C 1
ATOM 1192 O O . ARG A 1 143 ? 5.184 -25.328 0.591 1 95 143 ARG A O 1
ATOM 1199 N N . GLN A 1 144 ? 3.805 -26.031 -1.005 1 96.38 144 GLN A N 1
ATOM 1200 C CA . GLN A 1 144 ? 3.705 -27.391 -0.453 1 96.38 144 GLN A CA 1
ATOM 1201 C C . GLN A 1 144 ? 4.641 -28.344 -1.178 1 96.38 144 GLN A C 1
ATOM 1203 O O . GLN A 1 144 ? 4.531 -29.562 -1.019 1 96.38 144 GLN A O 1
ATOM 1208 N N . ASN A 1 145 ? 5.406 -27.875 -2.061 1 96.75 145 ASN A N 1
ATOM 1209 C CA . ASN A 1 145 ? 6.402 -28.609 -2.834 1 96.75 145 ASN A CA 1
ATOM 1210 C C . ASN A 1 145 ? 5.746 -29.578 -3.811 1 96.75 145 ASN A C 1
ATOM 1212 O O . ASN A 1 145 ? 6.34 -30.594 -4.172 1 96.75 145 ASN A O 1
ATOM 1216 N N . ARG A 1 146 ? 4.555 -29.297 -4.09 1 97.94 146 ARG A N 1
ATOM 1217 C CA . ARG A 1 146 ? 3.854 -30.062 -5.121 1 97.94 146 ARG A CA 1
ATOM 1218 C C . ARG A 1 146 ? 4.062 -29.438 -6.496 1 97.94 146 ARG A C 1
ATOM 1220 O O . ARG A 1 146 ? 3.117 -28.938 -7.113 1 97.94 146 ARG A O 1
ATOM 1227 N N . ARG A 1 147 ? 5.176 -29.578 -7.066 1 98.38 147 ARG A N 1
ATOM 1228 C CA . ARG A 1 147 ? 5.707 -28.812 -8.195 1 98.38 147 ARG A CA 1
ATOM 1229 C C . ARG A 1 147 ? 5.02 -29.203 -9.492 1 98.38 147 ARG A C 1
ATOM 1231 O O . ARG A 1 147 ? 4.641 -28.344 -10.289 1 98.38 147 ARG A O 1
ATOM 1238 N N . SER A 1 148 ? 4.824 -30.5 -9.711 1 98.5 148 SER A N 1
ATOM 1239 C CA . SER A 1 148 ? 4.215 -30.938 -10.961 1 98.5 148 SER A CA 1
ATOM 1240 C C . SER A 1 148 ? 2.785 -30.438 -11.094 1 98.5 148 SER A C 1
ATOM 1242 O O . SER A 1 148 ? 2.361 -30.016 -12.172 1 98.5 148 SER A O 1
ATOM 1244 N N . GLU A 1 149 ? 2.072 -30.5 -9.969 1 98.75 149 GLU A N 1
ATOM 1245 C CA . GLU A 1 149 ? 0.705 -29.984 -9.969 1 98.75 149 GLU A CA 1
ATOM 1246 C C . GLU A 1 149 ? 0.683 -28.469 -10.141 1 98.75 149 GLU A C 1
ATOM 1248 O O . GLU A 1 149 ? -0.223 -27.922 -10.773 1 98.75 149 GLU A O 1
ATOM 1253 N N . ALA A 1 150 ? 1.635 -27.781 -9.594 1 98.75 150 ALA A N 1
ATOM 1254 C CA . ALA A 1 150 ? 1.741 -26.328 -9.742 1 98.75 150 ALA A CA 1
ATOM 1255 C C . ALA A 1 150 ? 1.914 -25.938 -11.211 1 98.75 150 ALA A C 1
ATOM 1257 O O . ALA A 1 150 ? 1.272 -25 -11.688 1 98.75 150 ALA A O 1
ATOM 1258 N N . LEU A 1 151 ? 2.771 -26.688 -11.938 1 98.81 151 LEU A N 1
ATOM 1259 C CA . LEU A 1 151 ? 2.992 -26.422 -13.352 1 98.81 151 LEU A CA 1
ATOM 1260 C C . LEU A 1 151 ? 1.683 -26.484 -14.125 1 98.81 151 LEU A C 1
ATOM 1262 O O . LEU A 1 151 ? 1.435 -25.641 -15 1 98.81 151 LEU A O 1
ATOM 1266 N N . VAL A 1 152 ? 0.854 -27.453 -13.758 1 98.81 152 VAL A N 1
ATOM 1267 C CA . VAL A 1 152 ? -0.427 -27.625 -14.43 1 98.81 152 VAL A CA 1
ATOM 1268 C C . VAL A 1 152 ? -1.311 -26.406 -14.188 1 98.81 152 VAL A C 1
ATOM 1270 O O . VAL A 1 152 ? -1.956 -25.906 -15.109 1 98.81 152 VAL A O 1
ATOM 1273 N N . GLU A 1 153 ? -1.314 -25.922 -12.961 1 98.88 153 GLU A N 1
ATOM 1274 C CA . GLU A 1 153 ? -2.133 -24.75 -12.633 1 98.88 153 GLU A CA 1
ATOM 1275 C C . GLU A 1 153 ? -1.659 -23.516 -13.383 1 98.88 153 GLU A C 1
ATOM 1277 O O . GLU A 1 153 ? -2.475 -22.734 -13.875 1 98.88 153 GLU A O 1
ATOM 1282 N N . TYR A 1 154 ? -0.377 -23.266 -13.492 1 98.81 154 TYR A N 1
ATOM 1283 C CA . TYR A 1 154 ? 0.143 -22.109 -14.219 1 98.81 154 TYR A CA 1
ATOM 1284 C C . TYR A 1 154 ? -0.194 -22.203 -15.703 1 98.81 154 TYR A C 1
ATOM 1286 O O . TYR A 1 154 ? -0.503 -21.203 -16.344 1 98.81 154 TYR A O 1
ATOM 1294 N N . GLU A 1 155 ? -0.117 -23.438 -16.203 1 98.81 155 GLU A N 1
ATOM 1295 C CA . GLU A 1 155 ? -0.491 -23.625 -17.594 1 98.81 155 GLU A CA 1
ATOM 1296 C C . GLU A 1 155 ? -1.966 -23.312 -17.828 1 98.81 155 GLU A C 1
ATOM 1298 O O . GLU A 1 155 ? -2.324 -22.672 -18.812 1 98.81 155 GLU A O 1
ATOM 1303 N N . LYS A 1 156 ? -2.795 -23.797 -16.922 1 98.81 156 LYS A N 1
ATOM 1304 C CA . LYS A 1 156 ? -4.219 -23.484 -17.016 1 98.81 156 LYS A CA 1
ATOM 1305 C C . LYS A 1 156 ? -4.457 -21.969 -16.906 1 98.81 156 LYS A C 1
ATOM 1307 O O . LYS A 1 156 ? -5.375 -21.438 -17.531 1 98.81 156 LYS A O 1
ATOM 1312 N N . SER A 1 157 ? -3.658 -21.312 -16.078 1 98.69 157 SER A N 1
ATOM 1313 C CA . SER A 1 157 ? -3.74 -19.859 -15.984 1 98.69 157 SER A CA 1
ATOM 1314 C C . SER A 1 157 ? -3.5 -19.203 -17.328 1 98.69 157 SER A C 1
ATOM 1316 O O . SER A 1 157 ? -4.27 -18.328 -17.75 1 98.69 157 SER A O 1
ATOM 1318 N N . LEU A 1 158 ? -2.508 -19.641 -18.078 1 98.56 158 LEU A N 1
ATOM 1319 C CA . LEU A 1 158 ? -2.131 -19.078 -19.359 1 98.56 158 LEU A CA 1
ATOM 1320 C C . LEU A 1 158 ? -3.186 -19.375 -20.422 1 98.56 158 LEU A C 1
ATOM 1322 O O . LEU A 1 158 ? -3.365 -18.594 -21.359 1 98.56 158 LEU A O 1
ATOM 1326 N N . ALA A 1 159 ? -3.891 -20.531 -20.25 1 98.5 159 ALA A N 1
ATOM 1327 C CA . ALA A 1 159 ? -4.98 -20.875 -21.156 1 98.5 159 ALA A CA 1
ATOM 1328 C C . ALA A 1 159 ? -6.141 -19.891 -21.016 1 98.5 159 ALA A C 1
ATOM 1330 O O . ALA A 1 159 ? -6.836 -19.594 -21.984 1 98.5 159 ALA A O 1
ATOM 1331 N N . ALA A 1 160 ? -6.285 -19.391 -19.781 1 98.25 160 ALA A N 1
ATOM 1332 C CA . ALA A 1 160 ? -7.359 -18.438 -19.531 1 98.25 160 ALA A CA 1
ATOM 1333 C C . ALA A 1 160 ? -6.969 -17.031 -20 1 98.25 160 ALA A C 1
ATOM 1335 O O . ALA A 1 160 ? -7.766 -16.344 -20.641 1 98.25 160 ALA A O 1
ATOM 1336 N N . LYS A 1 161 ? -5.785 -16.594 -19.719 1 97.94 161 LYS A N 1
ATOM 1337 C CA . LYS A 1 161 ? -5.273 -15.289 -20.125 1 97.94 161 LYS A CA 1
ATOM 1338 C C . LYS A 1 161 ? -3.756 -15.219 -19.969 1 97.94 161 LYS A C 1
ATOM 1340 O O . LYS A 1 161 ? -3.217 -15.578 -18.922 1 97.94 161 LYS A O 1
ATOM 1345 N N . GLN A 1 162 ? -3.115 -14.703 -20.984 1 97.88 162 GLN A N 1
ATOM 1346 C CA . GLN A 1 162 ? -1.668 -14.523 -20.922 1 97.88 162 GLN A CA 1
ATOM 1347 C C . GLN A 1 162 ? -1.281 -13.492 -19.875 1 97.88 162 GLN A C 1
ATOM 1349 O O . GLN A 1 162 ? -1.817 -12.383 -19.859 1 97.88 162 GLN A O 1
ATOM 1354 N N . ASP A 1 163 ? -0.366 -13.883 -19.031 1 96 163 ASP A N 1
ATOM 1355 C CA . ASP A 1 163 ? 0.13 -13.016 -17.969 1 96 163 ASP A CA 1
ATOM 1356 C C . ASP A 1 163 ? 1.532 -13.43 -17.531 1 96 163 ASP A C 1
ATOM 1358 O O . ASP A 1 163 ? 1.823 -14.625 -17.422 1 96 163 ASP A O 1
ATOM 1362 N N . GLY A 1 164 ? 2.355 -12.492 -17.344 1 97.19 164 GLY A N 1
ATOM 1363 C CA . GLY A 1 164 ? 3.732 -12.758 -16.953 1 97.19 164 GLY A CA 1
ATOM 1364 C C . GLY A 1 164 ? 3.846 -13.508 -15.633 1 97.19 164 GLY A C 1
ATOM 1365 O O . GLY A 1 164 ? 4.801 -14.258 -15.422 1 97.19 164 GLY A O 1
ATOM 1366 N N . ALA A 1 165 ? 2.861 -13.32 -14.773 1 95.94 165 ALA A N 1
ATOM 1367 C CA . ALA A 1 165 ? 2.891 -13.969 -13.469 1 95.94 165 ALA A CA 1
ATOM 1368 C C . ALA A 1 165 ? 2.881 -15.484 -13.609 1 95.94 165 ALA A C 1
ATOM 1370 O O . ALA A 1 165 ? 3.572 -16.188 -12.867 1 95.94 165 ALA A O 1
ATOM 1371 N N . ALA A 1 166 ? 2.074 -15.961 -14.516 1 98.06 166 ALA A N 1
ATOM 1372 C CA . ALA A 1 166 ? 2.016 -17.406 -14.742 1 98.06 166 ALA A CA 1
ATOM 1373 C C . ALA A 1 166 ? 3.328 -17.922 -15.312 1 98.06 166 ALA A C 1
ATOM 1375 O O . ALA A 1 166 ? 3.809 -18.984 -14.922 1 98.06 166 ALA A O 1
ATOM 1376 N N . TYR A 1 167 ? 3.912 -17.172 -16.172 1 98.44 167 TYR A N 1
ATOM 1377 C CA . TYR A 1 167 ? 5.211 -17.547 -16.734 1 98.44 167 TYR A CA 1
ATOM 1378 C C . TYR A 1 167 ? 6.281 -17.547 -15.648 1 98.44 167 TYR A C 1
ATOM 1380 O O . TYR A 1 167 ? 7.164 -18.406 -15.633 1 98.44 167 TYR A O 1
ATOM 1388 N N . PHE A 1 168 ? 6.23 -16.594 -14.797 1 97.94 168 PHE A N 1
ATOM 1389 C CA . PHE A 1 168 ? 7.16 -16.594 -13.672 1 97.94 168 PHE A CA 1
ATOM 1390 C C . PHE A 1 168 ? 7.012 -17.859 -12.852 1 97.94 168 PHE A C 1
ATOM 1392 O O . PHE A 1 168 ? 8.008 -18.484 -12.484 1 97.94 168 PHE A O 1
ATOM 1399 N N . GLY A 1 169 ? 5.727 -18.188 -12.555 1 98 169 GLY A N 1
ATOM 1400 C CA . GLY A 1 169 ? 5.48 -19.422 -11.82 1 98 169 GLY A CA 1
ATOM 1401 C C . GLY A 1 169 ? 6.051 -20.656 -12.508 1 98 169 GLY A C 1
ATOM 1402 O O . GLY A 1 169 ? 6.699 -21.484 -11.867 1 98 169 GLY A O 1
ATOM 1403 N N . LEU A 1 170 ? 5.844 -20.734 -13.812 1 98.69 170 LEU A N 1
ATOM 1404 C CA . LEU A 1 170 ? 6.395 -21.844 -14.594 1 98.69 170 LEU A CA 1
ATOM 1405 C C . LEU A 1 170 ? 7.918 -21.844 -14.531 1 98.69 170 LEU A C 1
ATOM 1407 O O . LEU A 1 170 ? 8.531 -22.906 -14.328 1 98.69 170 LEU A O 1
ATOM 1411 N N . GLY A 1 171 ? 8.469 -20.672 -14.703 1 98.62 171 GLY A N 1
ATOM 1412 C CA . GLY A 1 171 ? 9.922 -20.547 -14.656 1 98.62 171 GLY A CA 1
ATOM 1413 C C . GLY A 1 171 ? 10.508 -20.938 -13.32 1 98.62 171 GLY A C 1
ATOM 1414 O O . GLY A 1 171 ? 11.461 -21.734 -13.258 1 98.62 171 GLY A O 1
ATOM 1415 N N . LEU A 1 172 ? 9.953 -20.438 -12.25 1 97.88 172 LEU A N 1
ATOM 1416 C CA . LEU A 1 172 ? 10.43 -20.75 -10.906 1 97.88 172 LEU A CA 1
ATOM 1417 C C . LEU A 1 172 ? 10.289 -22.234 -10.602 1 97.88 172 LEU A C 1
ATOM 1419 O O . LEU A 1 172 ? 11.219 -22.859 -10.078 1 97.88 172 LEU A O 1
ATOM 1423 N N . THR A 1 173 ? 9.133 -22.797 -10.906 1 98.5 173 THR A N 1
ATOM 1424 C CA . THR A 1 173 ? 8.875 -24.203 -10.617 1 98.5 173 THR A CA 1
ATOM 1425 C C . THR A 1 173 ? 9.812 -25.094 -11.422 1 98.5 173 THR A C 1
ATOM 1427 O O . THR A 1 173 ? 10.352 -26.078 -10.891 1 98.5 173 THR A O 1
ATOM 1430 N N . SER A 1 174 ? 10.031 -24.75 -12.672 1 98.5 174 SER A N 1
ATOM 1431 C CA . SER A 1 174 ? 10.953 -25.516 -13.508 1 98.5 174 SER A CA 1
ATOM 1432 C C . SER A 1 174 ? 12.375 -25.469 -12.953 1 98.5 174 SER A C 1
ATOM 1434 O O . SER A 1 174 ? 13.086 -26.484 -12.969 1 98.5 174 SER A O 1
ATOM 1436 N N . LEU A 1 175 ? 12.758 -24.359 -12.469 1 97.62 175 LEU A N 1
ATOM 1437 C CA . LEU A 1 175 ? 14.07 -24.234 -11.852 1 97.62 175 LEU A CA 1
ATOM 1438 C C . LEU A 1 175 ? 14.188 -25.125 -10.625 1 97.62 175 LEU A C 1
ATOM 1440 O O . LEU A 1 175 ? 15.203 -25.797 -10.438 1 97.62 175 LEU A O 1
ATOM 1444 N N . LEU A 1 176 ? 13.148 -25.109 -9.812 1 96.69 176 LEU A N 1
ATOM 1445 C CA . LEU A 1 176 ? 13.133 -25.906 -8.594 1 96.69 176 LEU A CA 1
ATOM 1446 C C . LEU A 1 176 ? 13.164 -27.406 -8.922 1 96.69 176 LEU A C 1
ATOM 1448 O O . LEU A 1 176 ? 13.641 -28.203 -8.117 1 96.69 176 LEU A O 1
ATOM 1452 N N . GLN A 1 177 ? 12.703 -27.734 -10.117 1 97.38 177 GLN A N 1
ATOM 1453 C CA . GLN A 1 177 ? 12.742 -29.109 -10.57 1 97.38 177 GLN A CA 1
ATOM 1454 C C . GLN A 1 177 ? 14.062 -29.438 -11.25 1 97.38 177 GLN A C 1
ATOM 1456 O O . GLN A 1 177 ? 14.281 -30.562 -11.695 1 97.38 177 GLN A O 1
ATOM 1461 N N . GLY A 1 178 ? 14.859 -28.438 -11.453 1 96.56 178 GLY A N 1
ATOM 1462 C CA . GLY A 1 178 ? 16.172 -28.641 -12.016 1 96.56 178 GLY A CA 1
ATOM 1463 C C . GLY A 1 178 ? 16.219 -28.453 -13.523 1 96.56 178 GLY A C 1
ATOM 1464 O O . GLY A 1 178 ? 17.266 -28.672 -14.148 1 96.56 178 GLY A O 1
ATOM 1465 N N . ASN A 1 179 ? 15.148 -28.141 -14.039 1 97.69 179 ASN A N 1
ATOM 1466 C CA . ASN A 1 179 ? 15.102 -27.922 -15.484 1 97.69 179 ASN A CA 1
ATOM 1467 C C . ASN A 1 179 ? 15.453 -26.5 -15.852 1 97.69 179 ASN A C 1
ATOM 1469 O O . ASN A 1 179 ? 14.578 -25.703 -16.203 1 97.69 179 ASN A O 1
ATOM 1473 N N . ARG A 1 180 ? 16.641 -26.203 -15.953 1 98.19 180 ARG A N 1
ATOM 1474 C CA . ARG A 1 180 ? 17.156 -24.844 -16.125 1 98.19 180 ARG A CA 1
ATOM 1475 C C . ARG A 1 180 ? 16.797 -24.297 -17.516 1 98.19 180 ARG A C 1
ATOM 1477 O O . ARG A 1 180 ? 16.422 -23.141 -17.641 1 98.19 180 ARG A O 1
ATOM 1484 N N . ALA A 1 181 ? 16.891 -25.141 -18.5 1 98.12 181 ALA A N 1
ATOM 1485 C CA . ALA A 1 181 ? 16.594 -24.703 -19.859 1 98.12 181 ALA A CA 1
ATOM 1486 C C . ALA A 1 181 ? 15.125 -24.266 -19.969 1 98.12 181 ALA A C 1
ATOM 1488 O O . ALA A 1 181 ? 14.828 -23.203 -20.531 1 98.12 181 ALA A O 1
ATOM 1489 N N . ARG A 1 182 ? 14.273 -25.109 -19.5 1 98.25 182 ARG A N 1
ATOM 1490 C CA . ARG A 1 182 ? 12.852 -24.797 -19.531 1 98.25 182 ARG A CA 1
ATOM 1491 C C . ARG A 1 182 ? 12.539 -23.562 -18.703 1 98.25 182 ARG A C 1
ATOM 1493 O O . ARG A 1 182 ? 11.688 -22.75 -19.078 1 98.25 182 ARG A O 1
ATOM 1500 N N . SER A 1 183 ? 13.172 -23.469 -17.547 1 98.62 183 SER A N 1
ATOM 1501 C CA . SER A 1 183 ? 13.008 -22.281 -16.703 1 98.62 183 SER A CA 1
ATOM 1502 C C . SER A 1 183 ? 13.336 -21 -17.469 1 98.62 183 SER A C 1
ATOM 1504 O O . SER A 1 183 ? 12.539 -20.062 -17.5 1 98.62 183 SER A O 1
ATOM 1506 N N . LYS A 1 184 ? 14.422 -21 -18.109 1 98.56 184 LYS A N 1
ATOM 1507 C CA . LYS A 1 184 ? 14.852 -19.828 -18.859 1 98.56 184 LYS A CA 1
ATOM 1508 C C . LYS A 1 184 ? 13.844 -19.484 -19.969 1 98.56 184 LYS A C 1
ATOM 1510 O O . LYS A 1 184 ? 13.508 -18.312 -20.156 1 98.56 184 LYS A O 1
ATOM 1515 N N . GLU A 1 185 ? 13.469 -20.5 -20.625 1 98.5 185 GLU A N 1
ATOM 1516 C CA . GLU A 1 185 ? 12.5 -20.297 -21.703 1 98.5 185 GLU A CA 1
ATOM 1517 C C . GLU A 1 185 ? 11.227 -19.625 -21.172 1 98.5 185 GLU A C 1
ATOM 1519 O O . GLU A 1 185 ? 10.734 -18.672 -21.766 1 98.5 185 GLU A O 1
ATOM 1524 N N . TYR A 1 186 ? 10.695 -20.125 -20.047 1 98.69 186 TYR A N 1
ATOM 1525 C CA . TYR A 1 186 ? 9.484 -19.562 -19.469 1 98.69 186 TYR A CA 1
ATOM 1526 C C . TYR A 1 186 ? 9.703 -18.125 -19 1 98.69 186 TYR A C 1
ATOM 1528 O O . TYR A 1 186 ? 8.852 -17.266 -19.219 1 98.69 186 TYR A O 1
ATOM 1536 N N . LEU A 1 187 ? 10.789 -17.844 -18.375 1 98.69 187 LEU A N 1
ATOM 1537 C CA . LEU A 1 187 ? 11.086 -16.5 -17.891 1 98.69 187 LEU A CA 1
ATOM 1538 C C . LEU A 1 187 ? 11.18 -15.516 -19.047 1 98.69 187 LEU A C 1
ATOM 1540 O O . LEU A 1 187 ? 10.648 -14.406 -18.969 1 98.69 187 LEU A O 1
ATOM 1544 N N . GLU A 1 188 ? 11.805 -15.922 -20.109 1 98.62 188 GLU A N 1
ATOM 1545 C CA . GLU A 1 188 ? 11.938 -15.062 -21.281 1 98.62 188 GLU A CA 1
ATOM 1546 C C . GLU A 1 188 ? 10.578 -14.812 -21.938 1 98.62 188 GLU A C 1
ATOM 1548 O O . GLU A 1 188 ? 10.297 -13.695 -22.391 1 98.62 188 GLU A O 1
ATOM 1553 N N . LYS A 1 189 ? 9.773 -15.836 -21.984 1 98.38 189 LYS A N 1
ATOM 1554 C CA . LYS A 1 189 ? 8.414 -15.648 -22.5 1 98.38 189 LYS A CA 1
ATOM 1555 C C . LYS A 1 189 ? 7.629 -14.68 -21.625 1 98.38 189 LYS A C 1
ATOM 1557 O O . LYS A 1 189 ? 6.875 -13.844 -22.125 1 98.38 189 LYS A O 1
ATOM 1562 N N . GLY A 1 190 ? 7.816 -14.867 -20.297 1 98.19 190 GLY A N 1
ATOM 1563 C CA . GLY A 1 190 ? 7.18 -13.938 -19.375 1 98.19 190 GLY A CA 1
ATOM 1564 C C . GLY A 1 190 ? 7.566 -12.492 -19.609 1 98.19 190 GLY A C 1
ATOM 1565 O O . GLY A 1 190 ? 6.715 -11.602 -19.594 1 98.19 190 GLY A O 1
ATOM 1566 N N . LEU A 1 191 ? 8.758 -12.227 -19.891 1 98.06 191 LEU A N 1
ATOM 1567 C CA . LEU A 1 191 ? 9.273 -10.867 -20.062 1 98.06 191 LEU A CA 1
ATOM 1568 C C . LEU A 1 191 ? 8.773 -10.258 -21.375 1 98.06 191 LEU A C 1
ATOM 1570 O O . LEU A 1 191 ? 8.875 -9.047 -21.578 1 98.06 191 LEU A O 1
ATOM 1574 N N . LYS A 1 192 ? 8.195 -11.086 -22.266 1 97.56 192 LYS A N 1
ATOM 1575 C CA . LYS A 1 192 ? 7.59 -10.617 -23.516 1 97.56 192 LYS A CA 1
ATOM 1576 C C . LYS A 1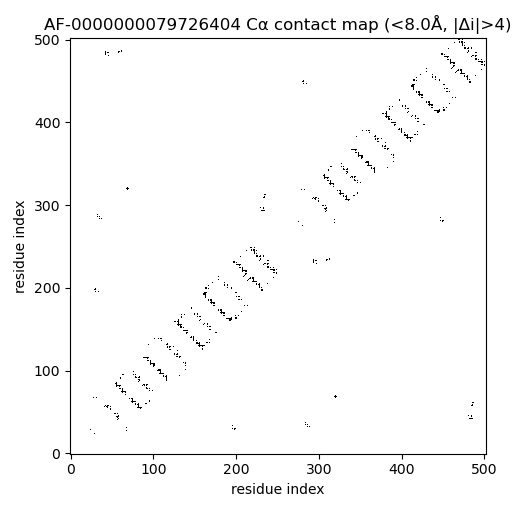 192 ? 6.074 -10.5 -23.375 1 97.56 192 LYS A C 1
ATOM 1578 O O . LYS A 1 192 ? 5.383 -10.156 -24.328 1 97.56 192 LYS A O 1
ATOM 1583 N N . THR A 1 193 ? 5.598 -10.859 -22.188 1 96.94 193 THR A N 1
ATOM 1584 C CA . THR A 1 193 ? 4.176 -10.805 -21.875 1 96.94 193 THR A CA 1
ATOM 1585 C C . THR A 1 193 ? 3.881 -9.695 -20.875 1 96.94 193 THR A C 1
ATOM 1587 O O . THR A 1 193 ? 4.777 -9.25 -20.156 1 96.94 193 THR A O 1
ATOM 1590 N N . SER A 1 194 ? 2.684 -9.242 -20.891 1 93.94 194 SER A N 1
ATOM 1591 C CA . SER A 1 194 ? 2.297 -8.188 -19.953 1 93.94 194 SER A CA 1
ATOM 1592 C C . SER A 1 194 ? 2.217 -8.711 -18.531 1 93.94 194 SER A C 1
ATOM 1594 O O . SER A 1 194 ? 1.846 -9.867 -18.312 1 93.94 194 SER A O 1
ATOM 1596 N N . TYR A 1 195 ? 2.615 -7.871 -17.594 1 91.75 195 TYR A N 1
ATOM 1597 C CA . TYR A 1 195 ? 2.445 -8.117 -16.172 1 91.75 195 TYR A CA 1
ATOM 1598 C C . TYR A 1 195 ? 1.391 -7.188 -15.578 1 91.75 195 TYR A C 1
ATOM 1600 O O . TYR A 1 195 ? 1.292 -6.02 -15.969 1 91.75 195 TYR A O 1
ATOM 1608 N N . ARG A 1 196 ? 0.65 -7.715 -14.656 1 80.75 196 ARG A N 1
ATOM 1609 C CA . ARG A 1 196 ? -0.276 -6.855 -13.93 1 80.75 196 ARG A CA 1
ATOM 1610 C C . ARG A 1 196 ? 0.476 -5.879 -13.039 1 80.75 196 ARG A C 1
ATOM 1612 O O . ARG A 1 196 ? -0.003 -4.773 -12.773 1 80.75 196 ARG A O 1
ATOM 1619 N N . ASP A 1 197 ? 1.661 -6.34 -12.617 1 78.94 197 ASP A N 1
ATOM 1620 C CA . ASP A 1 197 ? 2.48 -5.484 -11.766 1 78.94 197 ASP A CA 1
ATOM 1621 C C . ASP A 1 197 ? 3.957 -5.59 -12.141 1 78.94 197 ASP A C 1
ATOM 1623 O O . ASP A 1 197 ? 4.391 -6.594 -12.711 1 78.94 197 ASP A O 1
ATOM 1627 N N . SER A 1 198 ? 4.68 -4.543 -11.727 1 86.19 198 SER A N 1
ATOM 1628 C CA . SER A 1 198 ? 6.078 -4.457 -12.133 1 86.19 198 SER A CA 1
ATOM 1629 C C . SER A 1 198 ? 6.973 -5.273 -11.203 1 86.19 198 SER A C 1
ATOM 1631 O O . SER A 1 198 ? 8.102 -5.617 -11.562 1 86.19 198 SER A O 1
ATOM 1633 N N . ILE A 1 199 ? 6.438 -5.559 -10.094 1 89.44 199 ILE A N 1
ATOM 1634 C CA . ILE A 1 199 ? 7.262 -6.227 -9.094 1 89.44 199 ILE A CA 1
ATOM 1635 C C . ILE A 1 199 ? 7.582 -7.645 -9.547 1 89.44 199 ILE A C 1
ATOM 1637 O O . ILE A 1 199 ? 8.727 -8.094 -9.445 1 89.44 199 ILE A O 1
ATOM 1641 N N . LEU A 1 200 ? 6.617 -8.312 -10.117 1 93.06 200 LEU A N 1
ATOM 1642 C CA . LEU A 1 200 ? 6.867 -9.672 -10.578 1 93.06 200 LEU A CA 1
ATOM 1643 C C . LEU A 1 200 ? 7.754 -9.672 -11.82 1 93.06 200 LEU A C 1
ATOM 1645 O O . LEU A 1 200 ? 8.539 -10.602 -12.031 1 93.06 200 LEU A O 1
ATOM 1649 N N . LYS A 1 201 ? 7.625 -8.617 -12.57 1 95.38 201 LYS A N 1
ATOM 1650 C CA . LYS A 1 201 ? 8.539 -8.469 -13.695 1 95.38 201 LYS A CA 1
ATOM 1651 C C . LYS A 1 201 ? 9.984 -8.328 -13.219 1 95.38 201 LYS A C 1
ATOM 1653 O O . LYS A 1 201 ? 10.891 -8.945 -13.781 1 95.38 201 LYS A O 1
ATOM 1658 N N . ALA A 1 202 ? 10.172 -7.59 -12.172 1 96 202 ALA A N 1
ATOM 1659 C CA . ALA A 1 202 ? 11.492 -7.453 -11.57 1 96 202 ALA A CA 1
ATOM 1660 C C . ALA A 1 202 ? 12.023 -8.805 -11.094 1 96 202 ALA A C 1
ATOM 1662 O O . ALA A 1 202 ? 13.188 -9.141 -11.336 1 96 202 ALA A O 1
ATOM 1663 N N . GLU A 1 203 ? 11.148 -9.531 -10.484 1 95.88 203 GLU A N 1
ATOM 1664 C CA . GLU A 1 203 ? 11.531 -10.852 -9.992 1 95.88 203 GLU A CA 1
ATOM 1665 C C . GLU A 1 203 ? 11.914 -11.781 -11.141 1 95.88 203 GLU A C 1
ATOM 1667 O O . GLU A 1 203 ? 12.812 -12.617 -11 1 95.88 203 GLU A O 1
ATOM 1672 N N . THR A 1 204 ? 11.203 -11.641 -12.188 1 97.94 204 THR A N 1
ATOM 1673 C CA . THR A 1 204 ? 11.492 -12.445 -13.359 1 97.94 204 THR A CA 1
ATOM 1674 C C . THR A 1 204 ? 12.891 -12.133 -13.898 1 97.94 204 THR A C 1
ATOM 1676 O O . THR A 1 204 ? 13.664 -13.047 -14.188 1 97.94 204 THR A O 1
ATOM 1679 N N . TYR A 1 205 ? 13.242 -10.891 -13.977 1 98.5 205 TYR A N 1
ATOM 1680 C CA . TYR A 1 205 ? 14.578 -10.492 -14.391 1 98.5 205 TYR A CA 1
ATOM 1681 C C . TYR A 1 205 ? 15.633 -11.023 -13.43 1 98.5 205 TYR A C 1
ATOM 1683 O O . TYR A 1 205 ? 16.703 -11.469 -13.852 1 98.5 205 TYR A O 1
ATOM 1691 N N . TYR A 1 206 ? 15.352 -10.992 -12.18 1 98.12 206 TYR A N 1
ATOM 1692 C CA . TYR A 1 206 ? 16.297 -11.445 -11.164 1 98.12 206 TYR A CA 1
ATOM 1693 C C . TYR A 1 206 ? 16.594 -12.93 -11.312 1 98.12 206 TYR A C 1
ATOM 1695 O O . TYR A 1 206 ? 17.75 -13.344 -11.281 1 98.12 206 TYR A O 1
ATOM 1703 N N . LEU A 1 207 ? 15.508 -13.703 -11.492 1 97.88 207 LEU A N 1
ATOM 1704 C CA . LEU A 1 207 ? 15.688 -15.141 -11.648 1 97.88 207 LEU A CA 1
ATOM 1705 C C . LEU A 1 207 ? 16.422 -15.453 -12.945 1 97.88 207 LEU A C 1
ATOM 1707 O O . LEU A 1 207 ? 17.266 -16.359 -12.984 1 97.88 207 LEU A O 1
ATOM 1711 N N . LEU A 1 208 ? 16.078 -14.695 -13.992 1 98.69 208 LEU A N 1
ATOM 1712 C CA . LEU A 1 208 ? 16.797 -14.867 -15.258 1 98.69 208 LEU A CA 1
ATOM 1713 C C . LEU A 1 208 ? 18.281 -14.57 -15.102 1 98.69 208 LEU A C 1
ATOM 1715 O O . LEU A 1 208 ? 19.125 -15.305 -15.617 1 98.69 208 LEU A O 1
ATOM 1719 N N . ALA A 1 209 ? 18.578 -13.531 -14.367 1 98.75 209 ALA A N 1
ATOM 1720 C CA . ALA A 1 209 ? 19.969 -13.164 -14.117 1 98.75 209 ALA A CA 1
ATOM 1721 C C . ALA A 1 209 ? 20.703 -14.281 -13.398 1 98.75 209 ALA A C 1
ATOM 1723 O O . ALA A 1 209 ? 21.844 -14.594 -13.742 1 98.75 209 ALA A O 1
ATOM 1724 N N . LYS A 1 210 ? 20.062 -14.812 -12.445 1 97.94 210 LYS A N 1
ATOM 1725 C CA . LYS A 1 210 ? 20.672 -15.898 -11.688 1 97.94 210 LYS A CA 1
ATOM 1726 C C . LYS A 1 210 ? 20.984 -17.094 -12.594 1 97.94 210 LYS A C 1
ATOM 1728 O O . LYS A 1 210 ? 22.047 -17.688 -12.492 1 97.94 210 LYS A O 1
ATOM 1733 N N . LEU A 1 211 ? 20.062 -17.438 -13.461 1 98.38 211 LEU A N 1
ATOM 1734 C CA . LEU A 1 211 ? 20.266 -18.531 -14.406 1 98.38 211 LEU A CA 1
ATOM 1735 C C . LEU A 1 211 ? 21.406 -18.203 -15.367 1 98.38 211 LEU A C 1
ATOM 1737 O O . LEU A 1 211 ? 22.25 -19.062 -15.641 1 98.38 211 LEU A O 1
ATOM 1741 N N . GLN A 1 212 ? 21.438 -17.031 -15.82 1 98.56 212 GLN A N 1
ATOM 1742 C CA . GLN A 1 212 ? 22.453 -16.594 -16.766 1 98.56 212 GLN A CA 1
ATOM 1743 C C . GLN A 1 212 ? 23.844 -16.625 -16.141 1 98.56 212 GLN A C 1
ATOM 1745 O O . GLN A 1 212 ? 24.828 -16.969 -16.812 1 98.56 212 GLN A O 1
ATOM 1750 N N . TYR A 1 213 ? 23.891 -16.328 -14.883 1 98.19 213 TYR A N 1
ATOM 1751 C CA . TYR A 1 213 ? 25.172 -16.297 -14.195 1 98.19 213 TYR A CA 1
ATOM 1752 C C . TYR A 1 213 ? 25.609 -17.703 -13.789 1 98.19 213 TYR A C 1
ATOM 1754 O O . TYR A 1 213 ? 26.703 -18.156 -14.148 1 98.19 213 TYR A O 1
ATOM 1762 N N . ASP A 1 214 ? 24.734 -18.375 -13.102 1 97.12 214 ASP A N 1
ATOM 1763 C CA . ASP A 1 214 ? 25.094 -19.625 -12.438 1 97.12 214 ASP A CA 1
ATOM 1764 C C . ASP A 1 214 ? 25.156 -20.781 -13.438 1 97.12 214 ASP A C 1
ATOM 1766 O O . ASP A 1 214 ? 26.016 -21.672 -13.32 1 97.12 214 ASP A O 1
ATOM 1770 N N . TRP A 1 215 ? 24.281 -20.781 -14.305 1 97.5 215 TRP A N 1
ATOM 1771 C CA . TRP A 1 215 ? 24.156 -21.922 -15.203 1 97.5 215 TRP A CA 1
ATOM 1772 C C . TRP A 1 215 ? 24.812 -21.641 -16.547 1 97.5 215 TRP A C 1
ATOM 1774 O O . TRP A 1 215 ? 25.641 -22.406 -17.031 1 97.5 215 TRP A O 1
ATOM 1784 N N . GLU A 1 216 ? 24.516 -20.453 -17.125 1 97.69 216 GLU A N 1
ATOM 1785 C CA . GLU A 1 216 ? 25.031 -20.141 -18.453 1 97.69 216 GLU A CA 1
ATOM 1786 C C . GLU A 1 216 ? 26.453 -19.594 -18.375 1 97.69 216 GLU A C 1
ATOM 1788 O O . GLU A 1 216 ? 27.141 -19.484 -19.406 1 97.69 216 GLU A O 1
ATOM 1793 N N . LYS A 1 217 ? 26.922 -19.25 -17.25 1 97.88 217 LYS A N 1
ATOM 1794 C CA . LYS A 1 217 ? 28.234 -18.641 -17.062 1 97.88 217 LYS A CA 1
ATOM 1795 C C . LYS A 1 217 ? 28.422 -17.438 -17.969 1 97.88 217 LYS A C 1
ATOM 1797 O O . LYS A 1 217 ? 29.438 -17.297 -18.641 1 97.88 217 LYS A O 1
ATOM 1802 N N . ASN A 1 218 ? 27.422 -16.703 -18.078 1 98.25 218 ASN A N 1
ATOM 1803 C CA . ASN A 1 218 ? 27.391 -15.484 -18.859 1 98.25 218 ASN A CA 1
ATOM 1804 C C . ASN A 1 218 ? 27.141 -14.258 -17.984 1 98.25 218 ASN A C 1
ATOM 1806 O O . ASN A 1 218 ? 26.031 -13.727 -17.938 1 98.25 218 ASN A O 1
ATOM 1810 N N . PRO A 1 219 ? 28.188 -13.766 -17.359 1 98.25 219 PRO A N 1
ATOM 1811 C CA . PRO A 1 219 ? 28.016 -12.672 -16.391 1 98.25 219 PRO A CA 1
ATOM 1812 C C . PRO A 1 219 ? 27.5 -11.391 -17.047 1 98.25 219 PRO A C 1
ATOM 1814 O O . PRO A 1 219 ? 26.797 -10.609 -16.391 1 98.25 219 PRO A O 1
ATOM 1817 N N . GLN A 1 220 ? 27.828 -11.156 -18.297 1 98.44 220 GLN A N 1
ATOM 1818 C CA . GLN A 1 220 ? 27.359 -9.945 -18.969 1 98.44 220 GLN A CA 1
ATOM 1819 C C . GLN A 1 220 ? 25.828 -9.938 -19.078 1 98.44 220 GLN A C 1
ATOM 1821 O O . GLN A 1 220 ? 25.188 -8.953 -18.719 1 98.44 220 GLN A O 1
ATOM 1826 N N . ALA A 1 221 ? 25.312 -11.039 -19.594 1 98.56 221 ALA A N 1
ATOM 1827 C CA . ALA A 1 221 ? 23.859 -11.148 -19.688 1 98.56 221 ALA A CA 1
ATOM 1828 C C . ALA A 1 221 ? 23.203 -11.078 -18.328 1 98.56 221 ALA A C 1
ATOM 1830 O O . ALA A 1 221 ? 22.141 -10.469 -18.156 1 98.56 221 ALA A O 1
ATOM 1831 N N . ALA A 1 222 ? 23.812 -11.703 -17.359 1 98.75 222 ALA A N 1
ATOM 1832 C CA . ALA A 1 222 ? 23.312 -11.695 -15.992 1 98.75 222 ALA A CA 1
ATOM 1833 C C . ALA A 1 222 ? 23.266 -10.273 -15.438 1 98.75 222 ALA A C 1
ATOM 1835 O O . ALA A 1 222 ? 22.281 -9.883 -14.789 1 98.75 222 ALA A O 1
ATOM 1836 N N . ALA A 1 223 ? 24.281 -9.508 -15.711 1 98.38 223 ALA A N 1
ATOM 1837 C CA . ALA A 1 223 ? 24.375 -8.133 -15.219 1 98.38 223 ALA A CA 1
ATOM 1838 C C . ALA A 1 223 ? 23.266 -7.27 -15.82 1 98.38 223 ALA A C 1
ATOM 1840 O O . ALA A 1 223 ? 22.656 -6.449 -15.125 1 98.38 223 ALA A O 1
ATOM 1841 N N . VAL A 1 224 ? 23.047 -7.492 -17.125 1 98.38 224 VAL A N 1
ATOM 1842 C CA . VAL A 1 224 ? 22 -6.73 -17.797 1 98.38 224 VAL A CA 1
ATOM 1843 C C . VAL A 1 224 ? 20.641 -7.035 -17.172 1 98.38 224 VAL A C 1
ATOM 1845 O O . VAL A 1 224 ? 19.875 -6.121 -16.859 1 98.38 224 VAL A O 1
ATOM 1848 N N . SER A 1 225 ? 20.328 -8.32 -16.953 1 98.75 225 SER A N 1
ATOM 1849 C CA . SER A 1 225 ? 19.062 -8.734 -16.359 1 98.75 225 SER A CA 1
ATOM 1850 C C . SER A 1 225 ? 18.953 -8.258 -14.922 1 98.75 225 SER A C 1
ATOM 1852 O O . SER A 1 225 ? 17.891 -7.777 -14.5 1 98.75 225 SER A O 1
ATOM 1854 N N . ALA A 1 226 ? 20 -8.375 -14.164 1 98.19 226 ALA A N 1
ATOM 1855 C CA . ALA A 1 226 ? 20 -7.926 -12.773 1 98.19 226 ALA A CA 1
ATOM 1856 C C . ALA A 1 226 ? 19.766 -6.418 -12.688 1 98.19 226 ALA A C 1
ATOM 1858 O O . ALA A 1 226 ? 19.078 -5.938 -11.797 1 98.19 226 ALA A O 1
ATOM 1859 N N . LYS A 1 227 ? 20.359 -5.68 -13.602 1 96.5 227 LYS A N 1
ATOM 1860 C CA . LYS A 1 227 ? 20.141 -4.234 -13.648 1 96.5 227 LYS A CA 1
ATOM 1861 C C . LYS A 1 227 ? 18.672 -3.896 -13.891 1 96.5 227 LYS A C 1
ATOM 1863 O O . LYS A 1 227 ? 18.125 -2.988 -13.266 1 96.5 227 LYS A O 1
ATOM 1868 N N . LYS A 1 228 ? 18.109 -4.609 -14.781 1 97 228 LYS A N 1
ATOM 1869 C CA . LYS A 1 228 ? 16.703 -4.383 -15.07 1 97 228 LYS A CA 1
ATOM 1870 C C . LYS A 1 228 ? 15.828 -4.672 -13.844 1 97 228 LYS A C 1
ATOM 1872 O O . LYS A 1 228 ? 14.875 -3.945 -13.578 1 97 228 LYS A O 1
ATOM 1877 N N . ALA A 1 229 ? 16.141 -5.762 -13.117 1 97.25 229 ALA A N 1
ATOM 1878 C CA . ALA A 1 229 ? 15.422 -6.062 -11.875 1 97.25 229 ALA A CA 1
ATOM 1879 C C . ALA A 1 229 ? 15.547 -4.914 -10.883 1 97.25 229 ALA A C 1
ATOM 1881 O O . ALA A 1 229 ? 14.547 -4.469 -10.312 1 97.25 229 ALA A O 1
ATOM 1882 N N . PHE A 1 230 ? 16.734 -4.41 -10.719 1 95.38 230 PHE A N 1
ATOM 1883 C CA . PHE A 1 230 ? 17 -3.312 -9.797 1 95.38 230 PHE A CA 1
ATOM 1884 C C . PHE A 1 230 ? 16.25 -2.057 -10.203 1 95.38 230 PHE A C 1
ATOM 1886 O O . PHE A 1 230 ? 15.648 -1.384 -9.359 1 95.38 230 PHE A O 1
ATOM 1893 N N . GLU A 1 231 ? 16.25 -1.779 -11.523 1 93.56 231 GLU A N 1
ATOM 1894 C CA . GLU A 1 231 ? 15.617 -0.569 -12.031 1 93.56 231 GLU A CA 1
ATOM 1895 C C . GLU A 1 231 ? 14.109 -0.604 -11.805 1 93.56 231 GLU A C 1
ATOM 1897 O O . GLU A 1 231 ? 13.492 0.43 -11.531 1 93.56 231 GLU A O 1
ATOM 1902 N N . LEU A 1 232 ? 13.594 -1.775 -11.891 1 92.44 232 LEU A N 1
ATOM 1903 C CA . LEU A 1 232 ? 12.148 -1.928 -11.711 1 92.44 232 LEU A CA 1
ATOM 1904 C C . LEU A 1 232 ? 11.773 -1.839 -10.234 1 92.44 232 LEU A C 1
ATOM 1906 O O . LEU A 1 232 ? 10.727 -1.292 -9.883 1 92.44 232 LEU A O 1
ATOM 1910 N N . PHE A 1 233 ? 12.633 -2.316 -9.375 1 92.94 233 PHE A N 1
ATOM 1911 C CA . PHE A 1 233 ? 12.352 -2.299 -7.941 1 92.94 233 PHE A CA 1
ATOM 1912 C C . PHE A 1 233 ? 13.648 -2.273 -7.141 1 92.94 233 PHE A C 1
ATOM 1914 O O . PHE A 1 233 ? 14.094 -3.307 -6.637 1 92.94 233 PHE A O 1
ATOM 1921 N N . PRO A 1 234 ? 14.141 -1.126 -6.859 1 93.31 234 PRO A N 1
ATOM 1922 C CA . PRO A 1 234 ? 15.461 -0.974 -6.234 1 93.31 234 PRO A CA 1
ATOM 1923 C C . PRO A 1 234 ? 15.453 -1.352 -4.754 1 93.31 234 PRO A C 1
ATOM 1925 O O . PRO A 1 234 ? 16.516 -1.518 -4.152 1 93.31 234 PRO A O 1
ATOM 1928 N N . ALA A 1 235 ? 14.32 -1.56 -4.18 1 90.94 235 ALA A N 1
ATOM 1929 C CA . ALA A 1 235 ? 14.242 -1.738 -2.73 1 90.94 235 ALA A CA 1
ATOM 1930 C C . ALA A 1 235 ? 14.672 -3.145 -2.326 1 90.94 235 ALA A C 1
ATOM 1932 O O . ALA A 1 235 ? 14.969 -3.398 -1.155 1 90.94 235 ALA A O 1
ATOM 1933 N N . LYS A 1 236 ? 14.625 -4.043 -3.227 1 91.75 236 LYS A N 1
ATOM 1934 C CA . LYS A 1 236 ? 15.047 -5.402 -2.895 1 91.75 236 LYS A CA 1
ATOM 1935 C C . LYS A 1 236 ? 16.562 -5.535 -2.936 1 91.75 236 LYS A C 1
ATOM 1937 O O . LYS A 1 236 ? 17.172 -5.426 -4 1 91.75 236 LYS A O 1
ATOM 1942 N N . GLN A 1 237 ? 17.109 -5.809 -1.849 1 88.75 237 GLN A N 1
ATOM 1943 C CA . GLN A 1 237 ? 18.562 -5.805 -1.674 1 88.75 237 GLN A CA 1
ATOM 1944 C C . GLN A 1 237 ? 19.234 -6.809 -2.607 1 88.75 237 GLN A C 1
ATOM 1946 O O . GLN A 1 237 ? 20.312 -6.547 -3.131 1 88.75 237 GLN A O 1
ATOM 1951 N N . GLU A 1 238 ? 18.594 -7.883 -2.785 1 93.5 238 GLU A N 1
ATOM 1952 C CA . GLU A 1 238 ? 19.156 -8.961 -3.592 1 93.5 238 GLU A CA 1
ATOM 1953 C C . GLU A 1 238 ? 19.375 -8.508 -5.035 1 93.5 238 GLU A C 1
ATOM 1955 O O . GLU A 1 238 ? 20.312 -8.961 -5.695 1 93.5 238 GLU A O 1
ATOM 1960 N N . TYR A 1 239 ? 18.562 -7.645 -5.484 1 94.88 239 TYR A N 1
ATOM 1961 C CA . TYR A 1 239 ? 18.703 -7.176 -6.859 1 94.88 239 TYR A CA 1
ATOM 1962 C C . TYR A 1 239 ? 19.969 -6.352 -7.031 1 94.88 239 TYR A C 1
ATOM 1964 O O . TYR A 1 239 ? 20.75 -6.578 -7.965 1 94.88 239 TYR A O 1
ATOM 1972 N N . ALA A 1 240 ? 20.125 -5.445 -6.141 1 91.19 240 ALA A N 1
ATOM 1973 C CA . ALA A 1 240 ? 21.328 -4.602 -6.191 1 91.19 240 ALA A CA 1
ATOM 1974 C C . ALA A 1 240 ? 22.594 -5.43 -6.027 1 91.19 240 ALA A C 1
ATOM 1976 O O . ALA A 1 240 ? 23.578 -5.227 -6.742 1 91.19 240 ALA A O 1
ATOM 1977 N N . LYS A 1 241 ? 22.547 -6.293 -5.098 1 93.44 241 LYS A N 1
ATOM 1978 C CA . LYS A 1 241 ? 23.703 -7.133 -4.84 1 93.44 241 LYS A CA 1
ATOM 1979 C C . LYS A 1 241 ? 24.047 -7.98 -6.062 1 93.44 241 LYS A C 1
ATOM 1981 O O . LYS A 1 241 ? 25.219 -8.102 -6.426 1 93.44 241 LYS A O 1
ATOM 1986 N N . SER A 1 242 ? 23.047 -8.57 -6.605 1 97 242 SER A N 1
ATOM 1987 C CA . SER A 1 242 ? 23.266 -9.391 -7.793 1 97 242 SER A CA 1
ATOM 1988 C C . SER A 1 242 ? 23.812 -8.555 -8.945 1 97 242 SER A C 1
ATOM 1990 O O . SER A 1 242 ? 24.703 -8.984 -9.664 1 97 242 SER A O 1
ATOM 1992 N N . TRP A 1 243 ? 23.266 -7.406 -9.117 1 95.5 243 TRP A N 1
ATOM 1993 C CA . TRP A 1 243 ? 23.734 -6.516 -10.18 1 95.5 243 TRP A CA 1
ATOM 1994 C C . TRP A 1 243 ? 25.203 -6.164 -9.992 1 95.5 243 TRP A C 1
ATOM 1996 O O . TRP A 1 243 ? 25.984 -6.223 -10.938 1 95.5 243 TRP A O 1
ATOM 2006 N N . GLU A 1 244 ? 25.562 -5.855 -8.82 1 93.62 244 GLU A N 1
ATOM 2007 C CA . GLU A 1 244 ? 26.953 -5.539 -8.508 1 93.62 244 GLU A CA 1
ATOM 2008 C C . GLU A 1 244 ? 27.859 -6.734 -8.766 1 93.62 244 GLU A C 1
ATOM 2010 O O . GLU A 1 244 ? 28.891 -6.609 -9.43 1 93.62 244 GLU A O 1
ATOM 2015 N N . GLN A 1 245 ? 27.453 -7.801 -8.25 1 97.12 245 GLN A N 1
ATOM 2016 C CA . GLN A 1 245 ? 28.25 -9.023 -8.352 1 97.12 245 GLN A CA 1
ATOM 2017 C C . GLN A 1 245 ? 28.453 -9.422 -9.812 1 97.12 245 GLN A C 1
ATOM 2019 O O . GLN A 1 245 ? 29.578 -9.711 -10.227 1 97.12 245 GLN A O 1
ATOM 2024 N N . TYR A 1 246 ? 27.391 -9.43 -10.555 1 98.25 246 TYR A N 1
ATOM 2025 C CA . TYR A 1 246 ? 27.469 -9.914 -11.93 1 98.25 246 TYR A CA 1
ATOM 2026 C C . TYR A 1 246 ? 28.203 -8.906 -12.812 1 98.25 246 TYR A C 1
ATOM 2028 O O . TYR A 1 246 ? 28.891 -9.289 -13.766 1 98.25 246 TYR A O 1
ATOM 2036 N N . SER A 1 247 ? 28.062 -7.648 -12.508 1 96.31 247 SER A N 1
ATOM 2037 C CA . SER A 1 247 ? 28.781 -6.621 -13.242 1 96.31 247 SER A CA 1
ATOM 2038 C C . SER A 1 247 ? 30.297 -6.75 -13.016 1 96.31 247 SER A C 1
ATOM 2040 O O . SER A 1 247 ? 31.078 -6.582 -13.953 1 96.31 247 SER A O 1
ATOM 2042 N N . LYS A 1 248 ? 30.641 -7.035 -11.805 1 96.94 248 LYS A N 1
ATOM 2043 C CA . LYS A 1 248 ? 32.062 -7.227 -11.5 1 96.94 248 LYS A CA 1
ATOM 2044 C C . LYS A 1 248 ? 32.625 -8.445 -12.227 1 96.94 248 LYS A C 1
ATOM 2046 O O . LYS A 1 248 ? 33.75 -8.414 -12.703 1 96.94 248 LYS A O 1
ATOM 2051 N N . ALA A 1 249 ? 31.828 -9.43 -12.289 1 96.81 249 ALA A N 1
ATOM 2052 C CA . ALA A 1 249 ? 32.25 -10.664 -12.938 1 96.81 249 ALA A CA 1
ATOM 2053 C C . ALA A 1 249 ? 32.344 -10.492 -14.453 1 96.81 249 ALA A C 1
ATOM 2055 O O . ALA A 1 249 ? 33.062 -11.227 -15.125 1 96.81 249 ALA A O 1
ATOM 2056 N N . ALA A 1 250 ? 31.594 -9.625 -14.938 1 95.69 250 ALA A N 1
ATOM 2057 C CA . ALA A 1 250 ? 31.547 -9.406 -16.375 1 95.69 250 ALA A CA 1
ATOM 2058 C C . ALA A 1 250 ? 32.75 -8.602 -16.859 1 95.69 250 ALA A C 1
ATOM 2060 O O . ALA A 1 250 ? 33.031 -8.555 -18.047 1 95.69 250 ALA A O 1
ATOM 2061 N N . LYS A 1 251 ? 33.438 -7.973 -15.969 1 87.75 251 LYS A N 1
ATOM 2062 C CA . LYS A 1 251 ?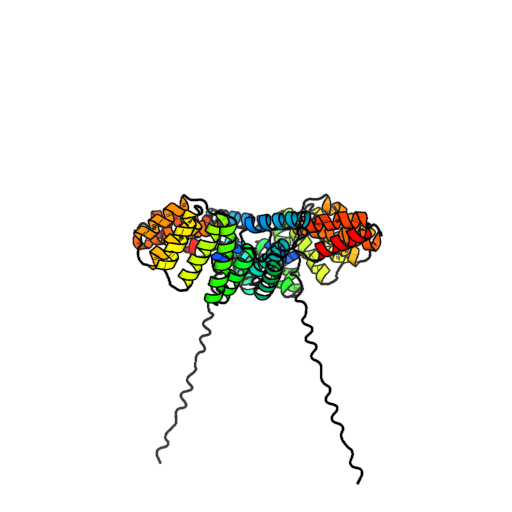 34.688 -7.266 -16.297 1 87.75 251 LYS A CA 1
ATOM 2063 C C . LYS A 1 251 ? 35.875 -8.219 -16.297 1 87.75 251 LYS A C 1
ATOM 2065 O O . LYS A 1 251 ? 36.75 -8.117 -17.141 1 87.75 251 LYS A O 1
ATOM 2070 N N . MET B 1 1 ? -22.859 -17.844 71.562 1 29.22 1 MET B N 1
ATOM 2071 C CA . MET B 1 1 ? -22.016 -18.406 70.5 1 29.22 1 MET B CA 1
ATOM 2072 C C . MET B 1 1 ? -22.594 -18.047 69.125 1 29.22 1 MET B C 1
ATOM 2074 O O . MET B 1 1 ? -23.562 -18.656 68.688 1 29.22 1 MET B O 1
ATOM 2078 N N . ASN B 1 2 ? -22.656 -16.719 68.812 1 28.17 2 ASN B N 1
ATOM 2079 C CA . ASN B 1 2 ? -23.172 -16 67.625 1 28.17 2 ASN B CA 1
ATOM 2080 C C . ASN B 1 2 ? -22.359 -16.344 66.375 1 28.17 2 ASN B C 1
ATOM 2082 O O . ASN B 1 2 ? -21.156 -16.109 66.312 1 28.17 2 ASN B O 1
ATOM 2086 N N . ARG B 1 3 ? -22.75 -17.438 65.625 1 33.12 3 ARG B N 1
ATOM 2087 C CA . ARG B 1 3 ? -22.266 -17.891 64.375 1 33.12 3 ARG B CA 1
ATOM 2088 C C . ARG B 1 3 ? -22.297 -16.75 63.344 1 33.12 3 ARG B C 1
ATOM 2090 O O . ARG B 1 3 ? -23.375 -16.266 62.969 1 33.12 3 ARG B O 1
ATOM 2097 N N . PHE B 1 4 ? -21.344 -15.805 63.344 1 34.16 4 PHE B N 1
ATOM 2098 C CA . PHE B 1 4 ? -21.125 -14.812 62.312 1 34.16 4 PHE B CA 1
ATOM 2099 C C . PHE B 1 4 ? -20.984 -15.477 60.938 1 34.16 4 PHE B C 1
ATOM 2101 O O . PHE B 1 4 ? -20.078 -16.281 60.75 1 34.16 4 PHE B O 1
ATOM 2108 N N . SER B 1 5 ? -22.062 -15.828 60.25 1 37.91 5 SER B N 1
ATOM 2109 C CA . SER B 1 5 ? -22.078 -16.266 58.875 1 37.91 5 SER B CA 1
ATOM 2110 C C . SER B 1 5 ? -21.375 -15.25 57.969 1 37.91 5 SER B C 1
ATOM 2112 O O . SER B 1 5 ? -21.75 -14.078 57.938 1 37.91 5 SER B O 1
ATOM 2114 N N . PHE B 1 6 ? -20.016 -15.344 57.812 1 42.28 6 PHE B N 1
ATOM 2115 C CA . PHE B 1 6 ? -19.25 -14.625 56.812 1 42.28 6 PHE B CA 1
ATOM 2116 C C . PHE B 1 6 ? -19.797 -14.883 55.406 1 42.28 6 PHE B C 1
ATOM 2118 O O . PHE B 1 6 ? -19.75 -16.016 54.938 1 42.28 6 PHE B O 1
ATOM 2125 N N . GLY B 1 7 ? -20.906 -14.195 55.031 1 37.75 7 GLY B N 1
ATOM 2126 C CA . GLY B 1 7 ? -21.328 -14.18 53.625 1 37.75 7 GLY B CA 1
ATOM 2127 C C . GLY B 1 7 ? -20.219 -13.766 52.688 1 37.75 7 GLY B C 1
ATOM 2128 O O . GLY B 1 7 ? -19.656 -12.672 52.812 1 37.75 7 GLY B O 1
ATOM 2129 N N . PHE B 1 8 ? -19.422 -14.727 52.125 1 42.78 8 PHE B N 1
ATOM 2130 C CA . PHE B 1 8 ? -18.5 -14.523 51 1 42.78 8 PHE B CA 1
ATOM 2131 C C . PHE B 1 8 ? -19.203 -13.883 49.812 1 42.78 8 PHE B C 1
ATOM 2133 O O . PHE B 1 8 ? -20.078 -14.492 49.219 1 42.78 8 PHE B O 1
ATOM 2140 N N . PHE B 1 9 ? -19.391 -12.531 49.844 1 41.31 9 PHE B N 1
ATOM 2141 C CA . PHE B 1 9 ? -19.766 -11.852 48.625 1 41.31 9 PHE B CA 1
ATOM 2142 C C . PHE B 1 9 ? -18.734 -12.086 47.531 1 41.31 9 PHE B C 1
ATOM 2144 O O . PHE B 1 9 ? -17.594 -11.625 47.625 1 41.31 9 PHE B O 1
ATOM 2151 N N . LEU B 1 10 ? -18.844 -13.188 46.75 1 38.94 10 LEU B N 1
ATOM 2152 C CA . LEU B 1 10 ? -18.109 -13.352 45.5 1 38.94 10 LEU B CA 1
ATOM 2153 C C . LEU B 1 10 ? -18.391 -12.18 44.562 1 38.94 10 LEU B C 1
ATOM 2155 O O . LEU B 1 10 ? -19.516 -12.023 44.094 1 38.94 10 LEU B O 1
ATOM 2159 N N . ILE B 1 11 ? -17.703 -11.055 44.719 1 41.03 11 ILE B N 1
ATOM 2160 C CA . ILE B 1 11 ? -17.688 -10.023 43.688 1 41.03 11 ILE B CA 1
ATOM 2161 C C . ILE B 1 11 ? -17.312 -10.648 42.344 1 41.03 11 ILE B C 1
ATOM 2163 O O . ILE B 1 11 ? -16.203 -11.133 42.156 1 41.03 11 ILE B O 1
ATOM 2167 N N . PHE B 1 12 ? -18.312 -11.211 41.594 1 40.09 12 PHE B N 1
ATOM 2168 C CA . PHE B 1 12 ? -18.125 -11.492 40.188 1 40.09 12 PHE B CA 1
ATOM 2169 C C . PHE B 1 12 ? -17.625 -10.258 39.438 1 40.09 12 PHE B C 1
ATOM 2171 O O . PHE B 1 12 ? -18.375 -9.312 39.219 1 40.09 12 PHE B O 1
ATOM 2178 N N . VAL B 1 13 ? -16.344 -9.883 39.562 1 41.19 13 VAL B N 1
ATOM 2179 C CA . VAL B 1 13 ? -15.734 -8.992 38.594 1 41.19 13 VAL B CA 1
ATOM 2180 C C . VAL B 1 13 ? -16.094 -9.445 37.188 1 41.19 13 VAL B C 1
ATOM 2182 O O . VAL B 1 13 ? -15.609 -10.484 36.719 1 41.19 13 VAL B O 1
ATOM 2185 N N . SER B 1 14 ? -17.312 -9.148 36.719 1 38.5 14 SER B N 1
ATOM 2186 C CA . SER B 1 14 ? -17.578 -9.242 35.281 1 38.5 14 SER B CA 1
ATOM 2187 C C . SER B 1 14 ? -16.484 -8.562 34.469 1 38.5 14 SER B C 1
ATOM 2189 O O . SER B 1 14 ? -16.297 -7.348 34.562 1 38.5 14 SER B O 1
ATOM 2191 N N . PHE B 1 15 ? -15.383 -9.203 34.219 1 40.31 15 PHE B N 1
ATOM 2192 C CA . PHE B 1 15 ? -14.531 -8.844 33.094 1 40.31 15 PHE B CA 1
ATOM 2193 C C . PHE B 1 15 ? -15.367 -8.57 31.844 1 40.31 15 PHE B C 1
ATOM 2195 O O . PHE B 1 15 ? -15.758 -9.492 31.141 1 40.31 15 PHE B O 1
ATOM 2202 N N . THR B 1 16 ? -16.156 -7.496 31.875 1 36.31 16 THR B N 1
ATOM 2203 C CA . THR B 1 16 ? -16.578 -7.02 30.562 1 36.31 16 THR B CA 1
ATOM 2204 C C . THR B 1 16 ? -15.398 -6.934 29.609 1 36.31 16 THR B C 1
ATOM 2206 O O . THR B 1 16 ? -14.508 -6.105 29.781 1 36.31 16 THR B O 1
ATOM 2209 N N . PHE B 1 17 ? -14.984 -8.047 29.094 1 37.56 17 PHE B N 1
ATOM 2210 C CA . PHE B 1 17 ? -14.297 -7.961 27.812 1 37.56 17 PHE B CA 1
ATOM 2211 C C . PHE B 1 17 ? -14.922 -6.887 26.922 1 37.56 17 PHE B C 1
ATOM 2213 O O . PHE B 1 17 ? -15.945 -7.129 26.281 1 37.56 17 PHE B O 1
ATOM 2220 N N . TYR B 1 18 ? -14.867 -5.645 27.344 1 34.06 18 TYR B N 1
ATOM 2221 C CA . TYR B 1 18 ? -15.008 -4.68 26.266 1 34.06 18 TYR B CA 1
ATOM 2222 C C . TYR B 1 18 ? -14.266 -5.145 25.016 1 34.06 18 TYR B C 1
ATOM 2224 O O . TYR B 1 18 ? -13.039 -5.25 25.016 1 34.06 18 TYR B O 1
ATOM 2232 N N . CYS B 1 19 ? -14.734 -6.102 24.359 1 35.38 19 CYS B N 1
ATOM 2233 C CA . CYS B 1 19 ? -14.344 -6.18 22.953 1 35.38 19 CYS B CA 1
ATOM 2234 C C . CYS B 1 19 ? -14.031 -4.797 22.406 1 35.38 19 CYS B C 1
ATOM 2236 O O . CYS B 1 19 ? -14.938 -3.99 22.188 1 35.38 19 CYS B O 1
ATOM 2238 N N . ARG B 1 20 ? -13.031 -4.086 22.812 1 36.09 20 ARG B N 1
ATOM 2239 C CA . ARG B 1 20 ? -12.602 -2.891 22.094 1 36.09 20 ARG B CA 1
ATOM 2240 C C . ARG B 1 20 ? -12.875 -3.027 20.594 1 36.09 20 ARG B C 1
ATOM 2242 O O . ARG B 1 20 ? -12.32 -3.906 19.938 1 36.09 20 ARG B O 1
ATOM 2249 N N . GLU B 1 21 ? -14.031 -2.922 20.094 1 41.69 21 GLU B N 1
ATOM 2250 C CA . GLU B 1 21 ? -14.234 -2.67 18.672 1 41.69 21 GLU B CA 1
ATOM 2251 C C . GLU B 1 21 ? -12.969 -2.135 18.016 1 41.69 21 GLU B C 1
ATOM 2253 O O . GLU B 1 21 ? -12.461 -1.081 18.406 1 41.69 21 GLU B O 1
ATOM 2258 N N . LYS B 1 22 ? -12.086 -2.957 17.844 1 50.09 22 LYS B N 1
ATOM 2259 C CA . LYS B 1 22 ? -10.812 -2.654 17.203 1 50.09 22 LYS B CA 1
ATOM 2260 C C . LYS B 1 22 ? -10.953 -1.513 16.203 1 50.09 22 LYS B C 1
ATOM 2262 O O . LYS B 1 22 ? -11.797 -1.57 15.297 1 50.09 22 LYS B O 1
ATOM 2267 N N . GLU B 1 23 ? -10.547 -0.196 16.484 1 52.94 23 GLU B N 1
ATOM 2268 C CA . GLU B 1 23 ? -10.492 1.134 15.891 1 52.94 23 GLU B CA 1
ATOM 2269 C C . GLU B 1 23 ? -10.031 1.067 14.438 1 52.94 23 GLU B C 1
ATOM 2271 O O . GLU B 1 23 ? -9.156 0.271 14.094 1 52.94 23 GLU B O 1
ATOM 2276 N N . GLU B 1 24 ? -10.867 1.453 13.438 1 63 24 GLU B N 1
ATOM 2277 C CA . GLU B 1 24 ? -10.484 1.723 12.055 1 63 24 GLU B CA 1
ATOM 2278 C C . GLU B 1 24 ? -9.109 2.373 11.984 1 63 24 GLU B C 1
ATOM 2280 O O . GLU B 1 24 ? -8.734 3.145 12.867 1 63 24 GLU B O 1
ATOM 2285 N N . PRO B 1 25 ? -8.328 1.788 11.164 1 65.25 25 PRO B N 1
ATOM 2286 C CA . PRO B 1 25 ? -7.043 2.471 11.016 1 65.25 25 PRO B CA 1
ATOM 2287 C C . PRO B 1 25 ? -7.191 3.98 10.836 1 65.25 25 PRO B C 1
ATOM 2289 O O . PRO B 1 25 ? -8.164 4.441 10.242 1 65.25 25 PRO B O 1
ATOM 2292 N N . PRO B 1 26 ? -6.199 4.621 11.547 1 76.94 26 PRO B N 1
ATOM 2293 C CA . PRO B 1 26 ? -6.242 6.074 11.352 1 76.94 26 PRO B CA 1
ATOM 2294 C C . PRO B 1 26 ? -6.188 6.477 9.883 1 76.94 26 PRO B C 1
ATOM 2296 O O . PRO B 1 26 ? -5.5 5.832 9.086 1 76.94 26 PRO B O 1
ATOM 2299 N N . ILE B 1 27 ? -6.934 7.461 9.531 1 81.12 27 ILE B N 1
ATOM 2300 C CA . ILE B 1 27 ? -7.109 7.902 8.148 1 81.12 27 ILE B CA 1
ATOM 2301 C C . ILE B 1 27 ? -5.758 8.281 7.551 1 81.12 27 ILE B C 1
ATOM 2303 O O . ILE B 1 27 ? -5.52 8.07 6.359 1 81.12 27 ILE B O 1
ATOM 2307 N N . LEU B 1 28 ? -4.871 8.805 8.406 1 81 28 LEU B N 1
ATOM 2308 C CA . LEU B 1 28 ? -3.566 9.227 7.902 1 81 28 LEU B CA 1
ATOM 2309 C C . LEU B 1 28 ? -2.725 8.016 7.504 1 81 28 LEU B C 1
ATOM 2311 O O . LEU B 1 28 ? -1.946 8.086 6.551 1 81 28 LEU B O 1
ATOM 2315 N N . GLU B 1 29 ? -2.904 6.926 8.172 1 81.12 29 GLU B N 1
ATOM 2316 C CA . GLU B 1 29 ? -2.176 5.715 7.809 1 81.12 29 GLU B CA 1
ATOM 2317 C C . GLU B 1 29 ? -2.707 5.121 6.508 1 81.12 29 GLU B C 1
ATOM 2319 O O . GLU B 1 29 ? -1.935 4.641 5.676 1 81.12 29 GLU B O 1
ATOM 2324 N N . ILE B 1 30 ? -3.979 5.195 6.406 1 83.19 30 ILE B N 1
ATOM 2325 C CA . ILE B 1 30 ? -4.594 4.707 5.18 1 83.19 30 ILE B CA 1
ATOM 2326 C C . ILE B 1 30 ? -4.141 5.562 3.998 1 83.19 30 ILE B C 1
ATOM 2328 O O . ILE B 1 30 ? -3.82 5.039 2.93 1 83.19 30 ILE B O 1
ATOM 2332 N N . ARG B 1 31 ? -4.121 6.836 4.27 1 83.31 31 ARG B N 1
ATOM 2333 C CA . ARG B 1 31 ? -3.641 7.77 3.258 1 83.31 31 ARG B CA 1
ATOM 2334 C C . ARG B 1 31 ? -2.234 7.402 2.797 1 83.31 31 ARG B C 1
ATOM 2336 O O . ARG B 1 31 ? -1.967 7.332 1.596 1 83.31 31 ARG B O 1
ATOM 2343 N N . ASP B 1 32 ? -1.355 7.176 3.715 1 83.56 32 ASP B N 1
ATOM 2344 C CA . ASP B 1 32 ? 0.033 6.863 3.393 1 83.56 32 ASP B CA 1
ATOM 2345 C C . ASP B 1 32 ? 0.135 5.555 2.615 1 83.56 32 ASP B C 1
ATOM 2347 O O . ASP B 1 32 ? 0.948 5.434 1.695 1 83.56 32 ASP B O 1
ATOM 2351 N N . MET B 1 33 ? -0.695 4.676 2.98 1 80.25 33 MET B N 1
ATOM 2352 C CA . MET B 1 33 ? -0.686 3.363 2.342 1 80.25 33 MET B CA 1
ATOM 2353 C C . MET B 1 33 ? -1.156 3.459 0.895 1 80.25 33 MET B C 1
ATOM 2355 O O . MET B 1 33 ? -0.604 2.797 0.013 1 80.25 33 MET B O 1
ATOM 2359 N N . LEU B 1 34 ? -2.021 4.297 0.65 1 78.56 34 LEU B N 1
ATOM 2360 C CA . LEU B 1 34 ? -2.652 4.328 -0.666 1 78.56 34 LEU B CA 1
ATOM 2361 C C . LEU B 1 34 ? -2.01 5.395 -1.549 1 78.56 34 LEU B C 1
ATOM 2363 O O . LEU B 1 34 ? -2.438 5.605 -2.686 1 78.56 34 LEU B O 1
ATOM 2367 N N . ASP B 1 35 ? -1.022 5.984 -0.993 1 78.56 35 ASP B N 1
ATOM 2368 C CA . ASP B 1 35 ? -0.326 7.004 -1.774 1 78.56 35 ASP B CA 1
ATOM 2369 C C . ASP B 1 35 ? 0.601 6.363 -2.807 1 78.56 35 ASP B C 1
ATOM 2371 O O . ASP B 1 35 ? 1.82 6.344 -2.625 1 78.56 35 ASP B O 1
ATOM 2375 N N . SER B 1 36 ? 0.157 5.961 -3.883 1 72.62 36 SER B N 1
ATOM 2376 C CA . SER B 1 36 ? 0.896 5.312 -4.961 1 72.62 36 SER B CA 1
ATOM 2377 C C . SER B 1 36 ? 1.875 6.277 -5.621 1 72.62 36 SER B C 1
ATOM 2379 O O . SER B 1 36 ? 2.92 5.859 -6.125 1 72.62 36 SER B O 1
ATOM 2381 N N . THR B 1 37 ? 1.507 7.477 -5.625 1 72.25 37 THR B N 1
ATOM 2382 C CA . THR B 1 37 ? 2.363 8.469 -6.262 1 72.25 37 THR B CA 1
ATOM 2383 C C . THR B 1 37 ? 3.689 8.594 -5.516 1 72.25 37 THR B C 1
ATOM 2385 O O . THR B 1 37 ? 4.754 8.656 -6.137 1 72.25 37 THR B O 1
ATOM 2388 N N . HIS B 1 38 ? 3.557 8.531 -4.246 1 78.5 38 HIS B N 1
ATOM 2389 C CA . HIS B 1 38 ? 4.77 8.664 -3.449 1 78.5 38 HIS B CA 1
ATOM 2390 C C . HIS B 1 38 ? 5.695 7.469 -3.652 1 78.5 38 HIS B C 1
ATOM 2392 O O . HIS B 1 38 ? 6.91 7.633 -3.789 1 78.5 38 HIS B O 1
ATOM 2398 N N . ILE B 1 39 ? 5.168 6.34 -3.814 1 82.06 39 ILE B N 1
ATOM 2399 C CA . ILE B 1 39 ? 5.98 5.141 -3.98 1 82.06 39 ILE B CA 1
ATOM 2400 C C . ILE B 1 39 ? 6.652 5.156 -5.352 1 82.06 39 ILE B C 1
ATOM 2402 O O . ILE B 1 39 ? 7.852 4.887 -5.461 1 82.06 39 ILE B O 1
ATOM 2406 N N . SER B 1 40 ? 5.918 5.477 -6.359 1 83.62 40 SER B N 1
ATOM 2407 C CA . SER B 1 40 ? 6.473 5.535 -7.707 1 83.62 40 SER B CA 1
ATOM 2408 C C . SER B 1 40 ? 7.598 6.559 -7.801 1 83.62 40 SER B C 1
ATOM 2410 O O . SER B 1 40 ? 8.633 6.293 -8.422 1 83.62 40 SER B O 1
ATOM 2412 N N . GLU B 1 41 ? 7.352 7.641 -7.211 1 85.44 41 GLU B N 1
ATOM 2413 C CA . GLU B 1 41 ? 8.375 8.68 -7.211 1 85.44 41 GLU B CA 1
ATOM 2414 C C . GLU B 1 41 ? 9.625 8.227 -6.469 1 85.44 41 GLU B C 1
ATOM 2416 O O . GLU B 1 41 ? 10.75 8.5 -6.902 1 85.44 41 GLU B O 1
ATOM 2421 N N . SER B 1 42 ? 9.367 7.578 -5.371 1 89.19 42 SER B N 1
ATOM 2422 C CA . SER B 1 42 ? 10.492 7.117 -4.57 1 89.19 42 SER B CA 1
ATOM 2423 C C . SER B 1 42 ? 11.305 6.062 -5.312 1 89.19 42 SER B C 1
ATOM 2425 O O . SER B 1 42 ? 12.531 6.031 -5.211 1 89.19 42 SER B O 1
ATOM 2427 N N . ILE B 1 43 ? 10.664 5.262 -6.02 1 88.31 43 ILE B N 1
ATOM 2428 C CA . ILE B 1 43 ? 11.344 4.254 -6.828 1 88.31 43 ILE B CA 1
ATOM 2429 C C . ILE B 1 43 ? 12.211 4.938 -7.883 1 88.31 43 ILE B C 1
ATOM 2431 O O . ILE B 1 43 ? 13.391 4.594 -8.047 1 88.31 43 ILE B O 1
ATOM 2435 N N . GLU B 1 44 ? 11.672 5.867 -8.555 1 90.56 44 GLU B N 1
ATOM 2436 C CA . GLU B 1 44 ? 12.406 6.586 -9.594 1 90.56 44 GLU B CA 1
ATOM 2437 C C . GLU B 1 44 ? 13.617 7.316 -9.008 1 90.56 44 GLU B C 1
ATOM 2439 O O . GLU B 1 44 ? 14.703 7.297 -9.594 1 90.56 44 GLU B O 1
ATOM 2444 N N . LYS B 1 45 ? 13.438 7.938 -7.895 1 90.19 45 LYS B N 1
ATOM 2445 C CA . LYS B 1 45 ? 14.539 8.641 -7.246 1 90.19 45 LYS B CA 1
ATOM 2446 C C . LYS B 1 45 ? 15.648 7.672 -6.852 1 90.19 45 LYS B C 1
ATOM 2448 O O . LYS B 1 45 ? 16.828 7.977 -7.02 1 90.19 45 LYS B O 1
ATOM 2453 N N . ALA B 1 46 ? 15.242 6.578 -6.328 1 91.31 46 ALA B N 1
ATOM 2454 C CA . ALA B 1 46 ? 16.219 5.574 -5.914 1 91.31 46 ALA B CA 1
ATOM 2455 C C . ALA B 1 46 ? 17.031 5.074 -7.109 1 91.31 46 ALA B C 1
ATOM 2457 O O . ALA B 1 46 ? 18.25 4.961 -7.035 1 91.31 46 ALA B O 1
ATOM 2458 N N . LYS B 1 47 ? 16.312 4.832 -8.117 1 89.38 47 LYS B N 1
ATOM 2459 C CA . LYS B 1 47 ? 16.953 4.352 -9.336 1 89.38 47 LYS B CA 1
ATOM 2460 C C . LYS B 1 47 ? 17.953 5.375 -9.875 1 89.38 47 LYS B C 1
ATOM 2462 O O . LYS B 1 47 ? 19.125 5.047 -10.117 1 89.38 47 LYS B O 1
ATOM 2467 N N . VAL B 1 48 ? 17.531 6.555 -10.031 1 90.25 48 VAL B N 1
ATOM 2468 C CA . VAL B 1 48 ? 18.344 7.621 -10.617 1 90.25 48 VAL B CA 1
ATOM 2469 C C . VAL B 1 48 ? 19.547 7.902 -9.727 1 90.25 48 VAL B C 1
ATOM 2471 O O . VAL B 1 48 ? 20.672 8.039 -10.219 1 90.25 48 VAL B O 1
ATOM 2474 N N . GLN B 1 49 ? 19.312 7.977 -8.445 1 88 49 GLN B N 1
ATOM 2475 C CA . GLN B 1 49 ? 20.406 8.273 -7.52 1 88 49 GLN B CA 1
ATOM 2476 C C . GLN B 1 49 ? 21.453 7.164 -7.516 1 88 49 GLN B C 1
ATOM 2478 O O . GLN B 1 49 ? 22.656 7.434 -7.469 1 88 49 GLN B O 1
ATOM 2483 N N . ALA B 1 50 ? 21.016 6 -7.488 1 83.88 50 ALA B N 1
ATOM 2484 C CA . ALA B 1 50 ? 21.953 4.867 -7.5 1 83.88 50 ALA B CA 1
ATOM 2485 C C . ALA B 1 50 ? 22.812 4.883 -8.758 1 83.88 50 ALA B C 1
ATOM 2487 O O . ALA B 1 50 ? 24.016 4.609 -8.695 1 83.88 50 ALA B O 1
ATOM 2488 N N . GLU B 1 51 ? 22.234 5.262 -9.852 1 84 51 GLU B N 1
ATOM 2489 C CA . GLU B 1 51 ? 22.953 5.277 -11.125 1 84 51 GLU B CA 1
ATOM 2490 C C . GLU B 1 51 ? 23.922 6.461 -11.195 1 84 51 GLU B C 1
ATOM 2492 O O . GLU B 1 51 ? 25.016 6.336 -11.734 1 84 51 GLU B O 1
ATOM 2497 N N . ARG B 1 52 ? 23.5 7.52 -10.578 1 86.81 52 ARG B N 1
ATOM 2498 C CA . ARG B 1 52 ? 24.25 8.758 -10.734 1 86.81 52 ARG B CA 1
ATOM 2499 C C . ARG B 1 52 ? 25.391 8.844 -9.719 1 86.81 52 ARG B C 1
ATOM 2501 O O . ARG B 1 52 ? 26.516 9.203 -10.07 1 86.81 52 ARG B O 1
ATOM 2508 N N . SER B 1 53 ? 25.125 8.57 -8.398 1 83.19 53 SER B N 1
ATOM 2509 C CA . SER B 1 53 ? 26.094 8.867 -7.34 1 83.19 53 SER B CA 1
ATOM 2510 C C . SER B 1 53 ? 26.594 7.594 -6.672 1 83.19 53 SER B C 1
ATOM 2512 O O . SER B 1 53 ? 27.594 7.613 -5.949 1 83.19 53 SER B O 1
ATOM 2514 N N . GLY B 1 54 ? 25.859 6.547 -6.953 1 83.12 54 GLY B N 1
ATOM 2515 C CA . GLY B 1 54 ? 26.188 5.312 -6.258 1 83.12 54 GLY B CA 1
ATOM 2516 C C . GLY B 1 54 ? 25.703 5.293 -4.816 1 83.12 54 GLY B C 1
ATOM 2517 O O . GLY B 1 54 ? 25.812 4.27 -4.141 1 83.12 54 GLY B O 1
ATOM 2518 N N . LYS B 1 55 ? 25.203 6.406 -4.379 1 87.44 55 LYS B N 1
ATOM 2519 C CA . LYS B 1 55 ? 24.656 6.449 -3.027 1 87.44 55 LYS B CA 1
ATOM 2520 C C . LYS B 1 55 ? 23.359 5.641 -2.932 1 87.44 55 LYS B C 1
ATOM 2522 O O . LYS B 1 55 ? 22.609 5.547 -3.904 1 87.44 55 LYS B O 1
ATOM 2527 N N . THR B 1 56 ? 23.141 5.102 -1.786 1 92.12 56 THR B N 1
ATOM 2528 C CA . THR B 1 56 ? 22 4.215 -1.62 1 92.12 56 THR B CA 1
ATOM 2529 C C . THR B 1 56 ? 20.984 4.812 -0.647 1 92.12 56 THR B C 1
ATOM 2531 O O . THR B 1 56 ? 20.078 4.121 -0.182 1 92.12 56 THR B O 1
ATOM 2534 N N . ASP B 1 57 ? 21.172 6.047 -0.292 1 94.56 57 ASP B N 1
ATOM 2535 C CA . ASP B 1 57 ? 20.297 6.691 0.688 1 94.56 57 ASP B CA 1
ATOM 2536 C C . ASP B 1 57 ? 18.828 6.621 0.253 1 94.56 57 ASP B C 1
ATOM 2538 O O . ASP B 1 57 ? 17.953 6.289 1.054 1 94.56 57 ASP B O 1
ATOM 2542 N N . GLN B 1 58 ? 18.594 6.844 -1.052 1 94.88 58 GLN B N 1
ATOM 2543 C CA . GLN B 1 58 ? 17.219 6.805 -1.551 1 94.88 58 GLN B CA 1
ATOM 2544 C C . GLN B 1 58 ? 16.672 5.383 -1.521 1 94.88 58 GLN B C 1
ATOM 2546 O O . GLN B 1 58 ? 15.461 5.188 -1.36 1 94.88 58 GLN B O 1
ATOM 2551 N N . ILE B 1 59 ? 17.5 4.438 -1.702 1 94.69 59 ILE B N 1
ATOM 2552 C CA . ILE B 1 59 ? 17.094 3.039 -1.606 1 94.69 59 ILE B CA 1
ATOM 2553 C C . ILE B 1 59 ? 16.688 2.715 -0.169 1 94.69 59 ILE B C 1
ATOM 2555 O O . ILE B 1 59 ? 15.656 2.084 0.067 1 94.69 59 ILE B O 1
ATOM 2559 N N . HIS B 1 60 ? 17.5 3.129 0.731 1 95.81 60 HIS B N 1
ATOM 2560 C CA . HIS B 1 60 ? 17.188 2.92 2.141 1 95.81 60 HIS B CA 1
ATOM 2561 C C . HIS B 1 60 ? 15.898 3.643 2.531 1 95.81 60 HIS B C 1
ATOM 2563 O O . HIS B 1 60 ? 15.109 3.125 3.322 1 95.81 60 HIS B O 1
ATOM 2569 N N . TYR B 1 61 ? 15.719 4.848 2.01 1 96.44 61 TYR B N 1
ATOM 2570 C CA . TYR B 1 61 ? 14.461 5.535 2.252 1 96.44 61 TYR B CA 1
ATOM 2571 C C . TYR B 1 61 ? 13.281 4.703 1.763 1 96.44 61 TYR B C 1
ATOM 2573 O O . TYR B 1 61 ? 12.297 4.516 2.486 1 96.44 61 TYR B O 1
ATOM 2581 N N . LEU B 1 62 ? 13.367 4.266 0.578 1 93.5 62 LEU B N 1
ATOM 2582 C CA . LEU B 1 62 ? 12.297 3.475 -0.026 1 93.5 62 LEU B CA 1
ATOM 2583 C C . LEU B 1 62 ? 12.008 2.229 0.806 1 93.5 62 LEU B C 1
ATOM 2585 O O . LEU B 1 62 ? 10.852 1.903 1.061 1 93.5 62 LEU B O 1
ATOM 2589 N N . ARG B 1 63 ? 13.016 1.531 1.258 1 92.88 63 ARG B N 1
ATOM 2590 C CA . ARG B 1 63 ? 12.852 0.355 2.105 1 92.88 63 ARG B CA 1
ATOM 2591 C C . ARG B 1 63 ? 12.172 0.718 3.422 1 92.88 63 ARG B C 1
ATOM 2593 O O . ARG B 1 63 ? 11.258 0.022 3.867 1 92.88 63 ARG B O 1
ATOM 2600 N N . GLY B 1 64 ? 12.672 1.787 3.971 1 94.25 64 GLY B N 1
ATOM 2601 C CA . GLY B 1 64 ? 12.055 2.262 5.199 1 94.25 64 GLY B CA 1
ATOM 2602 C C . GLY B 1 64 ? 10.578 2.58 5.043 1 94.25 64 GLY B C 1
ATOM 2603 O O . GLY B 1 64 ? 9.766 2.232 5.902 1 94.25 64 GLY B O 1
ATOM 2604 N N . TRP B 1 65 ? 10.234 3.205 3.957 1 92.75 65 TRP B N 1
ATOM 2605 C CA . TRP B 1 65 ? 8.852 3.568 3.693 1 92.75 65 TRP B CA 1
ATOM 2606 C C . TRP B 1 65 ? 7.977 2.322 3.564 1 92.75 65 TRP B C 1
ATOM 2608 O O . TRP B 1 65 ? 6.887 2.258 4.137 1 92.75 65 TRP B O 1
ATOM 2618 N N . ILE B 1 66 ? 8.422 1.391 2.812 1 88.31 66 ILE B N 1
ATOM 2619 C CA . ILE B 1 66 ? 7.699 0.137 2.629 1 88.31 66 ILE B CA 1
ATOM 2620 C C . ILE B 1 66 ? 7.488 -0.541 3.98 1 88.31 66 ILE B C 1
ATOM 2622 O O . ILE B 1 66 ? 6.387 -0.993 4.289 1 88.31 66 ILE B O 1
ATOM 2626 N N . GLN B 1 67 ? 8.523 -0.607 4.789 1 89.94 67 GLN B N 1
ATOM 2627 C CA . GLN B 1 67 ? 8.43 -1.213 6.113 1 89.94 67 GLN B CA 1
ATOM 2628 C C . GLN B 1 67 ? 7.469 -0.435 7.008 1 89.94 67 GLN B C 1
ATOM 2630 O O . GLN B 1 67 ? 6.715 -1.027 7.781 1 89.94 67 GLN B O 1
ATOM 2635 N N . TYR B 1 68 ? 7.535 0.871 6.918 1 90.62 68 TYR B N 1
ATOM 2636 C CA . TYR B 1 68 ? 6.625 1.737 7.656 1 90.62 68 TYR B CA 1
ATOM 2637 C C . TYR B 1 68 ? 5.176 1.438 7.297 1 90.62 68 TYR B C 1
ATOM 2639 O O . TYR B 1 68 ? 4.324 1.3 8.18 1 90.62 68 TYR B O 1
ATOM 2647 N N . LEU B 1 69 ? 4.887 1.312 6.027 1 86.44 69 LEU B N 1
ATOM 2648 C CA . LEU B 1 69 ? 3.537 1.031 5.551 1 86.44 69 LEU B CA 1
ATOM 2649 C C . LEU B 1 69 ? 3.055 -0.327 6.047 1 86.44 69 LEU B C 1
ATOM 2651 O O . LEU B 1 69 ? 1.857 -0.521 6.273 1 86.44 69 LEU B O 1
ATOM 2655 N N . ARG B 1 70 ? 3.963 -1.177 6.309 1 82.81 70 ARG B N 1
ATOM 2656 C CA . ARG B 1 70 ? 3.65 -2.518 6.793 1 82.81 70 ARG B CA 1
ATOM 2657 C C . ARG B 1 70 ? 3.615 -2.557 8.32 1 82.81 70 ARG B C 1
ATOM 2659 O O . ARG B 1 70 ? 3.588 -3.635 8.914 1 82.81 70 ARG B O 1
ATOM 2666 N N . LYS B 1 71 ? 3.809 -1.431 8.969 1 84.75 71 LYS B N 1
ATOM 2667 C CA . LYS B 1 71 ? 3.779 -1.257 10.414 1 84.75 71 LYS B CA 1
ATOM 2668 C C . LYS B 1 71 ? 4.965 -1.956 11.078 1 84.75 71 LYS B C 1
ATOM 2670 O O . LYS B 1 71 ? 4.852 -2.451 12.203 1 84.75 71 LYS B O 1
ATOM 2675 N N . GLU B 1 72 ? 6.023 -2.107 10.32 1 89.25 72 GLU B N 1
ATOM 2676 C CA . GLU B 1 72 ? 7.293 -2.604 10.844 1 89.25 72 GLU B CA 1
ATOM 2677 C C . GLU B 1 72 ? 8.219 -1.451 11.227 1 89.25 72 GLU B C 1
ATOM 2679 O O . GLU B 1 72 ? 9.312 -1.317 10.672 1 89.25 72 GLU B O 1
ATOM 2684 N N . ASP B 1 73 ? 7.84 -0.75 12.258 1 93.81 73 ASP B N 1
ATOM 2685 C CA . ASP B 1 73 ? 8.445 0.528 12.617 1 93.81 73 ASP B CA 1
ATOM 2686 C C . ASP B 1 73 ? 9.922 0.355 12.969 1 93.81 73 ASP B C 1
ATOM 2688 O O . ASP B 1 73 ? 10.758 1.186 12.602 1 93.81 73 ASP B O 1
ATOM 2692 N N . ASP B 1 74 ? 10.266 -0.72 13.68 1 96.5 74 ASP B N 1
ATOM 2693 C CA . ASP B 1 74 ? 11.656 -0.921 14.086 1 96.5 74 ASP B CA 1
ATOM 2694 C C . ASP B 1 74 ? 12.562 -1.098 12.875 1 96.5 74 ASP B C 1
ATOM 2696 O O . ASP B 1 74 ? 13.633 -0.495 12.805 1 96.5 74 ASP B O 1
ATOM 2700 N N . GLN B 1 75 ? 12.094 -1.899 11.977 1 94.88 75 GLN B N 1
ATOM 2701 C CA . GLN B 1 75 ? 12.867 -2.121 10.758 1 94.88 75 GLN B CA 1
ATOM 2702 C C . GLN B 1 75 ? 12.938 -0.855 9.906 1 94.88 75 GLN B C 1
ATOM 2704 O O . GLN B 1 75 ? 13.969 -0.553 9.312 1 94.88 75 GLN B O 1
ATOM 2709 N N . ALA B 1 76 ? 11.82 -0.157 9.812 1 95.94 76 ALA B N 1
ATOM 2710 C CA . ALA B 1 76 ? 11.797 1.104 9.07 1 95.94 76 ALA B CA 1
ATOM 2711 C C . ALA B 1 76 ? 12.812 2.09 9.633 1 95.94 76 ALA B C 1
ATOM 2713 O O . ALA B 1 76 ? 13.562 2.715 8.883 1 95.94 76 ALA B O 1
ATOM 2714 N N . GLU B 1 77 ? 12.836 2.178 10.938 1 98.12 77 GLU B N 1
ATOM 2715 C CA . GLU B 1 77 ? 13.758 3.105 11.586 1 98.12 77 GLU B CA 1
ATOM 2716 C C . GLU B 1 77 ? 15.211 2.756 11.266 1 98.12 77 GLU B C 1
ATOM 2718 O O . GLU B 1 77 ? 16.031 3.645 11.031 1 98.12 77 GLU B O 1
ATOM 2723 N N . LYS B 1 78 ? 15.516 1.482 11.312 1 97.62 78 LYS B N 1
ATOM 2724 C CA . LYS B 1 78 ? 16.875 1.047 10.969 1 97.62 78 LYS B CA 1
ATOM 2725 C C . LYS B 1 78 ? 17.25 1.508 9.57 1 97.62 78 LYS B C 1
ATOM 2727 O O . LYS B 1 78 ? 18.359 2.014 9.359 1 97.62 78 LYS B O 1
ATOM 2732 N N . GLU B 1 79 ? 16.328 1.315 8.648 1 97.06 79 GLU B N 1
ATOM 2733 C CA . GLU B 1 79 ? 16.594 1.743 7.277 1 97.06 79 GLU B CA 1
ATOM 2734 C C . GLU B 1 79 ? 16.781 3.254 7.199 1 97.06 79 GLU B C 1
ATOM 2736 O O . GLU B 1 79 ? 17.688 3.732 6.504 1 97.06 79 GLU B O 1
ATOM 2741 N N . TYR B 1 80 ? 15.969 4.051 7.898 1 98.25 80 TYR B N 1
ATOM 2742 C CA . TYR B 1 80 ? 16.078 5.508 7.863 1 98.25 80 TYR B CA 1
ATOM 2743 C C . TYR B 1 80 ? 17.375 5.973 8.5 1 98.25 80 TYR B C 1
ATOM 2745 O O . TYR B 1 80 ? 17.969 6.961 8.062 1 98.25 80 TYR B O 1
ATOM 2753 N N . ARG B 1 81 ? 17.797 5.27 9.5 1 98.31 81 ARG B N 1
ATOM 2754 C CA . ARG B 1 81 ? 19.062 5.625 10.133 1 98.31 81 ARG B CA 1
ATOM 2755 C C . ARG B 1 81 ? 20.234 5.363 9.195 1 98.31 81 ARG B C 1
ATOM 2757 O O . ARG B 1 81 ? 21.172 6.16 9.133 1 98.31 81 ARG B O 1
ATOM 2764 N N . ILE B 1 82 ? 20.219 4.254 8.484 1 97.25 82 ILE B N 1
ATOM 2765 C CA . ILE B 1 82 ? 21.234 3.984 7.48 1 97.25 82 ILE B CA 1
ATOM 2766 C C . ILE B 1 82 ? 21.203 5.062 6.398 1 97.25 82 ILE B C 1
ATOM 2768 O O . ILE B 1 82 ? 22.234 5.555 5.961 1 97.25 82 ILE B O 1
ATOM 2772 N N . CYS B 1 83 ? 20 5.43 5.996 1 97.62 83 CYS B N 1
ATOM 2773 C CA . CYS B 1 83 ? 19.781 6.508 5.035 1 97.62 83 CYS B CA 1
ATOM 2774 C C . CYS B 1 83 ? 20.469 7.789 5.5 1 97.62 83 CYS B C 1
ATOM 2776 O O . CYS B 1 83 ? 21.219 8.406 4.742 1 97.62 83 CYS B O 1
ATOM 2778 N N . LEU B 1 84 ? 20.312 8.117 6.758 1 97.94 84 LEU B N 1
ATOM 2779 C CA . LEU B 1 84 ? 20.828 9.375 7.293 1 97.94 84 LEU B CA 1
ATOM 2780 C C . LEU B 1 84 ? 22.328 9.305 7.504 1 97.94 84 LEU B C 1
ATOM 2782 O O . LEU B 1 84 ? 23.016 10.336 7.516 1 97.94 84 LEU B O 1
ATOM 2786 N N . LYS B 1 85 ? 22.859 8.133 7.727 1 97.25 85 LYS B N 1
ATOM 2787 C CA . LYS B 1 85 ? 24.297 7.977 7.789 1 97.25 85 LYS B CA 1
ATOM 2788 C C . LYS B 1 85 ? 24.953 8.32 6.449 1 97.25 85 LYS B C 1
ATOM 2790 O O . LYS B 1 85 ? 26.016 8.945 6.41 1 97.25 85 LYS B O 1
ATOM 2795 N N . GLU B 1 86 ? 24.281 7.953 5.402 1 95.38 86 GLU B N 1
ATOM 2796 C CA . GLU B 1 86 ? 24.797 8.195 4.062 1 95.38 86 GLU B CA 1
ATOM 2797 C C . GLU B 1 86 ? 24.484 9.617 3.6 1 95.38 86 GLU B C 1
ATOM 2799 O O . GLU B 1 86 ? 25.281 10.227 2.867 1 95.38 86 GLU B O 1
ATOM 2804 N N . ASN B 1 87 ? 23.391 10.117 3.945 1 95.75 87 ASN B N 1
ATOM 2805 C CA . ASN B 1 87 ? 22.938 11.469 3.605 1 95.75 87 ASN B CA 1
ATOM 2806 C C . ASN B 1 87 ? 22.266 12.148 4.793 1 95.75 87 ASN B C 1
ATOM 2808 O O . ASN B 1 87 ? 21.031 12.188 4.883 1 95.75 87 ASN B O 1
ATOM 2812 N N . PRO B 1 88 ? 23 12.812 5.586 1 96.62 88 PRO B N 1
ATOM 2813 C CA . PRO B 1 88 ? 22.484 13.414 6.82 1 96.62 88 PRO B CA 1
ATOM 2814 C C . PRO B 1 88 ? 21.438 14.484 6.555 1 96.62 88 PRO B C 1
ATOM 2816 O O . PRO B 1 88 ? 20.672 14.836 7.453 1 96.62 88 PRO B O 1
ATOM 2819 N N . GLU B 1 89 ? 21.344 14.953 5.367 1 96.38 89 GLU B N 1
ATOM 2820 C CA . GLU B 1 89 ? 20.422 16.047 5.066 1 96.38 89 GLU B CA 1
ATOM 2821 C C . GLU B 1 89 ? 19.156 15.531 4.387 1 96.38 89 GLU B C 1
ATOM 2823 O O . GLU B 1 89 ? 18.375 16.312 3.85 1 96.38 89 GLU B O 1
ATOM 2828 N N . SER B 1 90 ? 18.953 14.25 4.34 1 96.38 90 SER B N 1
ATOM 2829 C CA . SER B 1 90 ? 17.75 13.688 3.75 1 96.38 90 SER B CA 1
ATOM 2830 C C . SER B 1 90 ? 16.516 14 4.602 1 96.38 90 SER B C 1
ATOM 2832 O O . SER B 1 90 ? 16.234 13.305 5.574 1 96.38 90 SER B O 1
ATOM 2834 N N . TYR B 1 91 ? 15.781 14.969 4.203 1 97.38 91 TYR B N 1
ATOM 2835 C CA . TYR B 1 91 ? 14.609 15.328 4.988 1 97.38 91 TYR B CA 1
ATOM 2836 C C . TYR B 1 91 ? 13.555 14.234 4.93 1 97.38 91 TYR B C 1
ATOM 2838 O O . TYR B 1 91 ? 12.766 14.07 5.863 1 97.38 91 TYR B O 1
ATOM 2846 N N . ASP B 1 92 ? 13.547 13.406 3.854 1 96.12 92 ASP B N 1
ATOM 2847 C CA . ASP B 1 92 ? 12.625 12.273 3.773 1 96.12 92 ASP B CA 1
ATOM 2848 C C . ASP B 1 92 ? 12.891 11.273 4.895 1 96.12 92 ASP B C 1
ATOM 2850 O O . ASP B 1 92 ? 11.953 10.812 5.555 1 96.12 92 ASP B O 1
ATOM 2854 N N . CYS B 1 93 ? 14.102 10.961 5.098 1 98.19 93 CYS B N 1
ATOM 2855 C CA . CYS B 1 93 ? 14.469 9.961 6.094 1 98.19 93 CYS B CA 1
ATOM 2856 C C . CYS B 1 93 ? 14.25 10.492 7.508 1 98.19 93 CYS B C 1
ATOM 2858 O O . CYS B 1 93 ? 13.75 9.781 8.375 1 98.19 93 CYS B O 1
ATOM 2860 N N . SER B 1 94 ? 14.594 11.766 7.754 1 98.69 94 SER B N 1
ATOM 2861 C CA . SER B 1 94 ? 14.312 12.383 9.047 1 98.69 94 SER B CA 1
ATOM 2862 C C . SER B 1 94 ? 12.812 12.414 9.328 1 98.69 94 SER B C 1
ATOM 2864 O O . SER B 1 94 ? 12.383 12.133 10.445 1 98.69 94 SER B O 1
ATOM 2866 N N . ARG B 1 95 ? 12.023 12.773 8.32 1 98.06 95 ARG B N 1
ATOM 2867 C CA . ARG B 1 95 ? 10.57 12.766 8.453 1 98.06 95 ARG B CA 1
ATOM 2868 C C . ARG B 1 95 ? 10.07 11.367 8.82 1 98.06 95 ARG B C 1
ATOM 2870 O O . ARG B 1 95 ? 9.188 11.227 9.672 1 98.06 95 ARG B O 1
ATOM 2877 N N . GLY B 1 96 ? 10.609 10.367 8.078 1 97.44 96 GLY B N 1
ATOM 2878 C CA . GLY B 1 96 ? 10.234 8.992 8.383 1 97.44 96 GLY B CA 1
ATOM 2879 C C . GLY B 1 96 ? 10.43 8.641 9.844 1 97.44 96 GLY B C 1
ATOM 2880 O O . GLY B 1 96 ? 9.539 8.055 10.469 1 97.44 96 GLY B O 1
ATOM 2881 N N . ILE B 1 97 ? 11.562 9.031 10.414 1 98.56 97 ILE B N 1
ATOM 2882 C CA . ILE B 1 97 ? 11.82 8.766 11.828 1 98.56 97 ILE B CA 1
ATOM 2883 C C . ILE B 1 97 ? 10.828 9.547 12.688 1 98.56 97 ILE B C 1
ATOM 2885 O O . ILE B 1 97 ? 10.32 9.023 13.68 1 98.56 97 ILE B O 1
ATOM 2889 N N . GLY B 1 98 ? 10.602 10.773 12.305 1 98.44 98 GLY B N 1
ATOM 2890 C CA . GLY B 1 98 ? 9.594 11.562 13.008 1 98.44 98 GLY B CA 1
ATOM 2891 C C . GLY B 1 98 ? 8.242 10.875 13.062 1 98.44 98 GLY B C 1
ATOM 2892 O O . GLY B 1 98 ? 7.602 10.844 14.117 1 98.44 98 GLY B O 1
ATOM 2893 N N . LEU B 1 99 ? 7.758 10.336 11.969 1 96.5 99 LEU B N 1
ATOM 2894 C CA . LEU B 1 99 ? 6.48 9.633 11.898 1 96.5 99 LEU B CA 1
ATOM 2895 C C . LEU B 1 99 ? 6.473 8.414 12.805 1 96.5 99 LEU B C 1
ATOM 2897 O O . LEU B 1 99 ? 5.48 8.148 13.492 1 96.5 99 LEU B O 1
ATOM 2901 N N . ILE B 1 100 ? 7.555 7.676 12.797 1 97.12 100 ILE B N 1
ATOM 2902 C CA . ILE B 1 100 ? 7.676 6.496 13.641 1 97.12 100 ILE B CA 1
ATOM 2903 C C . ILE B 1 100 ? 7.598 6.898 15.109 1 97.12 100 ILE B C 1
ATOM 2905 O O . ILE B 1 100 ? 6.875 6.277 15.891 1 97.12 100 ILE B O 1
ATOM 2909 N N . GLU B 1 101 ? 8.336 7.945 15.492 1 98 101 GLU B N 1
ATOM 2910 C CA . GLU B 1 101 ? 8.328 8.422 16.875 1 98 101 GLU B CA 1
ATOM 2911 C C . GLU B 1 101 ? 6.941 8.922 17.266 1 98 101 GLU B C 1
ATOM 2913 O O . GLU B 1 101 ? 6.516 8.75 18.422 1 98 101 GLU B O 1
ATOM 2918 N N . GLN B 1 102 ? 6.258 9.562 16.344 1 95.88 102 GLN B N 1
ATOM 2919 C CA . GLN B 1 102 ? 4.883 9.977 16.594 1 95.88 102 GLN B CA 1
ATOM 2920 C C . GLN B 1 102 ? 3.99 8.766 16.875 1 95.88 102 GLN B C 1
ATOM 2922 O O . GLN B 1 102 ? 3.17 8.797 17.797 1 95.88 102 GLN B O 1
ATOM 2927 N N . HIS B 1 103 ? 4.125 7.715 16.078 1 92.12 103 HIS B N 1
ATOM 2928 C CA . HIS B 1 103 ? 3.377 6.477 16.281 1 92.12 103 HIS B CA 1
ATOM 2929 C C . HIS B 1 103 ? 3.645 5.898 17.672 1 92.12 103 HIS B C 1
ATOM 2931 O O . HIS B 1 103 ? 2.738 5.359 18.312 1 92.12 103 HIS B O 1
ATOM 2937 N N . ARG B 1 104 ? 4.859 6.059 18.094 1 94.62 104 ARG B N 1
ATOM 2938 C CA . ARG B 1 104 ? 5.277 5.547 19.391 1 94.62 104 ARG B CA 1
ATOM 2939 C C . ARG B 1 104 ? 4.875 6.504 20.516 1 94.62 104 ARG B C 1
ATOM 2941 O O . ARG B 1 104 ? 5.172 6.254 21.688 1 94.62 104 ARG B O 1
ATOM 2948 N N . LYS B 1 105 ? 4.363 7.637 20.188 1 95.88 105 LYS B N 1
ATOM 2949 C CA . LYS B 1 105 ? 3.912 8.688 21.094 1 95.88 105 LYS B CA 1
ATOM 2950 C C . LYS B 1 105 ? 5.09 9.344 21.797 1 95.88 105 LYS B C 1
ATOM 2952 O O . LYS B 1 105 ? 4.953 9.844 22.922 1 95.88 105 LYS B O 1
ATOM 2957 N N . ASN B 1 106 ? 6.234 9.164 21.25 1 97.69 106 ASN B N 1
ATOM 2958 C CA . ASN B 1 106 ? 7.383 9.961 21.656 1 97.69 106 ASN B CA 1
ATOM 2959 C C . ASN B 1 106 ? 7.383 11.328 20.984 1 97.69 106 ASN B C 1
ATOM 2961 O O . ASN B 1 106 ? 8.211 11.586 20.094 1 97.69 106 ASN B O 1
ATOM 2965 N N . TYR B 1 107 ? 6.609 12.242 21.406 1 97.81 107 TYR B N 1
ATOM 2966 C CA . TYR B 1 107 ? 6.297 13.484 20.703 1 97.81 107 TYR B CA 1
ATOM 2967 C C . TYR B 1 107 ? 7.52 14.398 20.641 1 97.81 107 TYR B C 1
ATOM 2969 O O . TYR B 1 107 ? 7.727 15.102 19.656 1 97.81 107 TYR B O 1
ATOM 2977 N N . GLU B 1 108 ? 8.305 14.359 21.672 1 98.25 108 GLU B N 1
ATOM 2978 C CA . GLU B 1 108 ? 9.508 15.195 21.672 1 98.25 108 GLU B CA 1
ATOM 2979 C C . GLU B 1 108 ? 10.477 14.758 20.578 1 98.25 108 GLU B C 1
ATOM 2981 O O . GLU B 1 108 ? 11 15.594 19.828 1 98.25 108 GLU B O 1
ATOM 2986 N N . LYS B 1 109 ? 10.68 13.492 20.469 1 98.62 109 LYS B N 1
ATOM 2987 C CA . LYS B 1 109 ? 11.57 12.969 19.453 1 98.62 109 LYS B CA 1
ATOM 2988 C C . LYS B 1 109 ? 10.984 13.164 18.047 1 98.62 109 LYS B C 1
ATOM 2990 O O . LYS B 1 109 ? 11.711 13.414 17.094 1 98.62 109 LYS B O 1
ATOM 2995 N N . ALA B 1 110 ? 9.688 13.016 17.953 1 98.69 110 ALA B N 1
ATOM 2996 C CA . ALA B 1 110 ? 9.023 13.281 16.688 1 98.69 110 ALA B CA 1
ATOM 2997 C C . ALA B 1 110 ? 9.25 14.727 16.234 1 98.69 110 ALA B C 1
ATOM 2999 O O . ALA B 1 110 ? 9.641 14.969 15.086 1 98.69 110 ALA B O 1
ATOM 3000 N N . ASP B 1 111 ? 9.055 15.641 17.188 1 98.75 111 ASP B N 1
ATOM 3001 C CA . ASP B 1 111 ? 9.25 17.062 16.906 1 98.75 111 ASP B CA 1
ATOM 3002 C C . ASP B 1 111 ? 10.68 17.328 16.453 1 98.75 111 ASP B C 1
ATOM 3004 O O . ASP B 1 111 ? 10.906 18.047 15.477 1 98.75 111 ASP B O 1
ATOM 3008 N N . PHE B 1 112 ? 11.602 16.734 17.172 1 98.75 112 PHE B N 1
ATOM 3009 C CA . PHE B 1 112 ? 13.008 16.922 16.844 1 98.75 112 PHE B CA 1
ATOM 3010 C C . PHE B 1 112 ? 13.297 16.484 15.406 1 98.75 112 PHE B C 1
ATOM 3012 O O . PHE B 1 112 ? 13.914 17.234 14.648 1 98.75 112 PHE B O 1
ATOM 3019 N N . ASN B 1 113 ? 12.836 15.336 15.047 1 98.75 113 ASN B N 1
ATOM 3020 C CA . ASN B 1 113 ? 13.117 14.797 13.719 1 98.75 113 ASN B CA 1
ATOM 3021 C C . ASN B 1 113 ? 12.383 15.578 12.633 1 98.75 113 ASN B C 1
ATOM 3023 O O . ASN B 1 113 ? 12.922 15.789 11.547 1 98.75 113 ASN B O 1
ATOM 3027 N N . PHE B 1 114 ? 11.164 16.047 12.867 1 98.81 114 PHE B N 1
ATOM 3028 C CA . PHE B 1 114 ? 10.445 16.875 11.914 1 98.81 114 PHE B CA 1
ATOM 3029 C C . PHE B 1 114 ? 11.164 18.203 11.711 1 98.81 114 PHE B C 1
ATOM 3031 O O . PHE B 1 114 ? 11.25 18.703 10.586 1 98.81 114 PHE B O 1
ATOM 3038 N N . GLN B 1 115 ? 11.68 18.719 12.797 1 98.81 115 GLN B N 1
ATOM 3039 C CA . GLN B 1 115 ? 12.406 19.969 12.703 1 98.81 115 GLN B CA 1
ATOM 3040 C C . GLN B 1 115 ? 13.695 19.812 11.898 1 98.81 115 GLN B C 1
ATOM 3042 O O . GLN B 1 115 ? 14.055 20.672 11.109 1 98.81 115 GLN B O 1
ATOM 3047 N N . GLU B 1 116 ? 14.383 18.734 12.18 1 98.56 116 GLU B N 1
ATOM 3048 C CA . GLU B 1 116 ? 15.57 18.438 11.383 1 98.56 116 GLU B CA 1
ATOM 3049 C C . GLU B 1 116 ? 15.227 18.328 9.898 1 98.56 116 GLU B C 1
ATOM 3051 O O . GLU B 1 116 ? 15.938 18.875 9.047 1 98.56 116 GLU B O 1
ATOM 3056 N N . ALA B 1 117 ? 14.164 17.641 9.602 1 98.81 117 ALA B N 1
ATOM 3057 C CA . ALA B 1 117 ? 13.711 17.5 8.219 1 98.81 117 ALA B CA 1
ATOM 3058 C C . ALA B 1 117 ? 13.367 18.859 7.621 1 98.81 117 ALA B C 1
ATOM 3060 O O . ALA B 1 117 ? 13.742 19.172 6.484 1 98.81 117 ALA B O 1
ATOM 3061 N N . LEU B 1 118 ? 12.719 19.688 8.398 1 98.81 118 LEU B N 1
ATOM 3062 C CA . LEU B 1 118 ? 12.312 21 7.934 1 98.81 118 LEU B CA 1
ATOM 3063 C C . LEU B 1 118 ? 13.523 21.875 7.625 1 98.81 118 LEU B C 1
ATOM 3065 O O . LEU B 1 118 ? 13.555 22.562 6.605 1 98.81 118 LEU B O 1
ATOM 3069 N N . ARG B 1 119 ? 14.484 21.859 8.492 1 98.62 119 ARG B N 1
ATOM 3070 C CA . ARG B 1 119 ? 15.711 22.625 8.266 1 98.62 119 ARG B CA 1
ATOM 3071 C C . ARG B 1 119 ? 16.375 22.234 6.949 1 98.62 119 ARG B C 1
ATOM 3073 O O . ARG B 1 119 ? 16.797 23.094 6.172 1 98.62 119 ARG B O 1
ATOM 3080 N N . SER B 1 120 ? 16.469 20.922 6.727 1 98.38 120 SER B N 1
ATOM 3081 C CA . SER B 1 120 ? 17.062 20.422 5.496 1 98.38 120 SER B CA 1
ATOM 3082 C C . SER B 1 120 ? 16.25 20.844 4.273 1 98.38 120 SER B C 1
ATOM 3084 O O . SER B 1 120 ? 16.828 21.203 3.242 1 98.38 120 SER B O 1
ATOM 3086 N N . ALA B 1 121 ? 14.945 20.828 4.359 1 98.38 121 ALA B N 1
ATOM 3087 C CA . ALA B 1 121 ? 14.078 21.234 3.26 1 98.38 121 ALA B CA 1
ATOM 3088 C C . ALA B 1 121 ? 14.219 22.734 2.973 1 98.38 121 ALA B C 1
ATOM 3090 O O . ALA B 1 121 ? 14.211 23.156 1.813 1 98.38 121 ALA B O 1
ATOM 3091 N N . GLU B 1 122 ? 14.297 23.484 4.035 1 98.5 122 GLU B N 1
ATOM 3092 C CA . GLU B 1 122 ? 14.461 24.922 3.896 1 98.5 122 GLU B CA 1
ATOM 3093 C C . GLU B 1 122 ? 15.797 25.266 3.244 1 98.5 122 GLU B C 1
ATOM 3095 O O . GLU B 1 122 ? 15.867 26.172 2.406 1 98.5 122 GLU B O 1
ATOM 3100 N N . LYS B 1 123 ? 16.812 24.562 3.648 1 97.94 123 LYS B N 1
ATOM 3101 C CA . LYS B 1 123 ? 18.125 24.766 3.037 1 97.94 123 LYS B CA 1
ATOM 3102 C C . LYS B 1 123 ? 18.062 24.531 1.528 1 97.94 123 LYS B C 1
ATOM 3104 O O . LYS B 1 123 ? 18.734 25.234 0.766 1 97.94 123 LYS B O 1
ATOM 3109 N N . ARG B 1 124 ? 17.25 23.672 1.133 1 96.94 124 ARG B N 1
ATOM 3110 C CA . ARG B 1 124 ? 17.141 23.312 -0.281 1 96.94 124 ARG B CA 1
ATOM 3111 C C . ARG B 1 124 ? 16.047 24.141 -0.96 1 96.94 124 ARG B C 1
ATOM 3113 O O . ARG B 1 124 ? 15.797 23.984 -2.156 1 96.94 124 ARG B O 1
ATOM 3120 N N . ARG B 1 125 ? 15.375 24.922 -0.238 1 97.81 125 ARG B N 1
ATOM 3121 C CA . ARG B 1 125 ? 14.281 25.766 -0.731 1 97.81 125 ARG B CA 1
ATOM 3122 C C . ARG B 1 125 ? 13.242 24.922 -1.461 1 97.81 125 ARG B C 1
ATOM 3124 O O . ARG B 1 125 ? 12.766 25.312 -2.531 1 97.81 125 ARG B O 1
ATOM 3131 N N . ASP B 1 126 ? 12.945 23.75 -0.948 1 97.38 126 ASP B N 1
ATOM 3132 C CA . ASP B 1 126 ? 11.93 22.859 -1.503 1 97.38 126 ASP B CA 1
ATOM 3133 C C . ASP B 1 126 ? 10.547 23.172 -0.933 1 97.38 126 ASP B C 1
ATOM 3135 O O . ASP B 1 126 ? 10.172 22.656 0.118 1 97.38 126 ASP B O 1
ATOM 3139 N N . ALA B 1 127 ? 9.789 23.891 -1.643 1 97.94 127 ALA B N 1
ATOM 3140 C CA . ALA B 1 127 ? 8.516 24.406 -1.169 1 97.94 127 ALA B CA 1
ATOM 3141 C C . ALA B 1 127 ? 7.543 23.281 -0.843 1 97.94 127 ALA B C 1
ATOM 3143 O O . ALA B 1 127 ? 6.781 23.359 0.123 1 97.94 127 ALA B O 1
ATOM 3144 N N . GLU B 1 128 ? 7.531 22.266 -1.67 1 95.69 128 GLU B N 1
ATOM 3145 C CA . GLU B 1 128 ? 6.652 21.125 -1.435 1 95.69 128 GLU B CA 1
ATOM 3146 C C . GLU B 1 128 ? 7.004 20.422 -0.131 1 95.69 128 GLU B C 1
ATOM 3148 O O . GLU B 1 128 ? 6.125 20.141 0.689 1 95.69 128 GLU B O 1
ATOM 3153 N N . ALA B 1 129 ? 8.273 20.156 0.064 1 96.38 129 ALA B N 1
ATOM 3154 C CA . ALA B 1 129 ? 8.727 19.484 1.276 1 96.38 129 ALA B CA 1
ATOM 3155 C C . ALA B 1 129 ? 8.445 20.328 2.516 1 96.38 129 ALA B C 1
ATOM 3157 O O . ALA B 1 129 ? 8.016 19.797 3.547 1 96.38 129 ALA B O 1
ATOM 3158 N N . ILE B 1 130 ? 8.656 21.609 2.375 1 98.62 130 ILE B N 1
ATOM 3159 C CA . ILE B 1 130 ? 8.406 22.516 3.488 1 98.62 130 ILE B CA 1
ATOM 3160 C C . ILE B 1 130 ? 6.926 22.469 3.867 1 98.62 130 ILE B C 1
ATOM 3162 O O . ILE B 1 130 ? 6.582 22.328 5.043 1 98.62 130 ILE B O 1
ATOM 3166 N N . SER B 1 131 ? 6.07 22.516 2.861 1 98.19 131 SER B N 1
ATOM 3167 C CA . SER B 1 131 ? 4.629 22.484 3.104 1 98.19 131 SER B CA 1
ATOM 3168 C C . SER B 1 131 ? 4.227 21.188 3.811 1 98.19 131 SER B C 1
ATOM 3170 O O . SER B 1 131 ? 3.518 21.219 4.82 1 98.19 131 SER B O 1
ATOM 3172 N N . VAL B 1 132 ? 4.73 20.078 3.369 1 96.38 132 VAL B N 1
ATOM 3173 C CA . VAL B 1 132 ? 4.387 18.766 3.918 1 96.38 132 VAL B CA 1
ATOM 3174 C C . VAL B 1 132 ? 4.867 18.672 5.363 1 96.38 132 VAL B C 1
ATOM 3176 O O . VAL B 1 132 ? 4.129 18.219 6.242 1 96.38 132 VAL B O 1
ATOM 3179 N N . LEU B 1 133 ? 6.059 19.094 5.613 1 98.56 133 LEU B N 1
ATOM 3180 C CA . LEU B 1 133 ? 6.652 18.984 6.941 1 98.56 133 LEU B CA 1
ATOM 3181 C C . LEU B 1 133 ? 5.957 19.906 7.934 1 98.56 133 LEU B C 1
ATOM 3183 O O . LEU B 1 133 ? 5.801 19.562 9.109 1 98.56 133 LEU B O 1
ATOM 3187 N N . ARG B 1 134 ? 5.539 21.047 7.508 1 98.75 134 ARG B N 1
ATOM 3188 C CA . ARG B 1 134 ? 4.789 21.969 8.367 1 98.75 134 ARG B CA 1
ATOM 3189 C C . ARG B 1 134 ? 3.432 21.375 8.734 1 98.75 134 ARG B C 1
ATOM 3191 O O . ARG B 1 134 ? 2.965 21.531 9.859 1 98.75 134 ARG B O 1
ATOM 3198 N N . VAL B 1 135 ? 2.811 20.688 7.793 1 97.88 135 VAL B N 1
ATOM 3199 C CA . VAL B 1 135 ? 1.574 19.984 8.109 1 97.88 135 VAL B CA 1
ATOM 3200 C C . VAL B 1 135 ? 1.85 18.906 9.148 1 97.88 135 VAL B C 1
ATOM 3202 O O . VAL B 1 135 ? 1.087 18.75 10.102 1 97.88 135 VAL B O 1
ATOM 3205 N N . ASP B 1 136 ? 2.949 18.125 8.961 1 97.69 136 ASP B N 1
ATOM 3206 C CA . ASP B 1 136 ? 3.311 17.109 9.938 1 97.69 136 ASP B CA 1
ATOM 3207 C C . ASP B 1 136 ? 3.5 17.703 11.328 1 97.69 136 ASP B C 1
ATOM 3209 O O . ASP B 1 136 ? 3.047 17.125 12.32 1 97.69 136 ASP B O 1
ATOM 3213 N N . LEU B 1 137 ? 4.137 18.859 11.375 1 98.75 137 LEU B N 1
ATOM 3214 C CA . LEU B 1 137 ? 4.328 19.531 12.648 1 98.75 137 LEU B CA 1
ATOM 3215 C C . LEU B 1 137 ? 2.992 19.984 13.234 1 98.75 137 LEU B C 1
ATOM 3217 O O . LEU B 1 137 ? 2.756 19.828 14.438 1 98.75 137 LEU B O 1
ATOM 3221 N N . GLY B 1 138 ? 2.139 20.547 12.391 1 98.62 138 GLY B N 1
ATOM 3222 C CA . GLY B 1 138 ? 0.798 20.875 12.844 1 98.62 138 GLY B CA 1
ATOM 3223 C C . GLY B 1 138 ? 0.045 19.688 13.414 1 98.62 138 GLY B C 1
ATOM 3224 O O . GLY B 1 138 ? -0.548 19.781 14.484 1 98.62 138 GLY B O 1
ATOM 3225 N N . ASN B 1 139 ? 0.079 18.562 12.703 1 97.25 139 ASN B N 1
ATOM 3226 C CA . ASN B 1 139 ? -0.573 17.344 13.164 1 97.25 139 ASN B CA 1
ATOM 3227 C C . ASN B 1 139 ? -0.009 16.891 14.508 1 97.25 139 ASN B C 1
ATOM 3229 O O . ASN B 1 139 ? -0.754 16.422 15.375 1 97.25 139 ASN B O 1
ATOM 3233 N N . LEU B 1 140 ? 1.27 16.969 14.656 1 97.88 140 LEU B N 1
ATOM 3234 C CA . LEU B 1 140 ? 1.923 16.578 15.898 1 97.88 140 LEU B CA 1
ATOM 3235 C C . LEU B 1 140 ? 1.431 17.438 17.062 1 97.88 140 LEU B C 1
ATOM 3237 O O . LEU B 1 140 ? 1.124 16.906 18.141 1 97.88 140 LEU B O 1
ATOM 3241 N N . LEU B 1 141 ? 1.337 18.703 16.891 1 98.25 141 LEU B N 1
ATOM 3242 C CA . LEU B 1 141 ? 0.857 19.641 17.891 1 98.25 141 LEU B CA 1
ATOM 3243 C C . LEU B 1 141 ? -0.602 19.359 18.25 1 98.25 141 LEU B C 1
ATOM 3245 O O . LEU B 1 141 ? -0.978 19.375 19.422 1 98.25 141 LEU B O 1
ATOM 3249 N N . LEU B 1 142 ? -1.364 19.062 17.234 1 96.88 142 LEU B N 1
ATOM 3250 C CA . LEU B 1 142 ? -2.777 18.781 17.453 1 96.88 142 LEU B CA 1
ATOM 3251 C C . LEU B 1 142 ? -2.947 17.531 18.312 1 96.88 142 LEU B C 1
ATOM 3253 O O . LEU B 1 142 ? -3.834 17.469 19.156 1 96.88 142 LEU B O 1
ATOM 3257 N N . ARG B 1 143 ? -2.115 16.531 18.094 1 95 143 ARG B N 1
ATOM 3258 C CA . ARG B 1 143 ? -2.158 15.305 18.891 1 95 143 ARG B CA 1
ATOM 3259 C C . ARG B 1 143 ? -1.869 15.602 20.359 1 95 143 ARG B C 1
ATOM 3261 O O . ARG B 1 143 ? -2.295 14.859 21.25 1 95 143 ARG B O 1
ATOM 3268 N N . GLN B 1 144 ? -1.2 16.672 20.578 1 96.38 144 GLN B N 1
ATOM 3269 C CA . GLN B 1 144 ? -0.857 17.094 21.938 1 96.38 144 GLN B CA 1
ATOM 3270 C C . GLN B 1 144 ? -1.818 18.156 22.453 1 96.38 144 GLN B C 1
ATOM 3272 O O . GLN B 1 144 ? -1.56 18.797 23.469 1 96.38 144 GLN B O 1
ATOM 3277 N N . ASN B 1 145 ? -2.781 18.453 21.703 1 96.75 145 ASN B N 1
ATOM 3278 C CA . ASN B 1 145 ? -3.834 19.422 22.016 1 96.75 145 ASN B CA 1
ATOM 3279 C C . ASN B 1 145 ? -3.297 20.844 22.062 1 96.75 145 ASN B C 1
ATOM 3281 O O . ASN B 1 145 ? -3.848 21.688 22.766 1 96.75 145 ASN B O 1
ATOM 3285 N N . ARG B 1 146 ? -2.232 21.016 21.453 1 97.94 146 ARG B N 1
ATOM 3286 C CA . ARG B 1 146 ? -1.682 22.359 21.297 1 97.94 146 ARG B CA 1
ATOM 3287 C C . ARG B 1 146 ? -2.229 23.031 20.047 1 97.94 146 ARG B C 1
ATOM 3289 O O . ARG B 1 146 ? -1.481 23.297 19.094 1 97.94 146 ARG B O 1
ATOM 3296 N N . ARG B 1 147 ? -3.412 23.453 20.031 1 98.38 147 ARG B N 1
ATOM 3297 C CA . ARG B 1 147 ? -4.238 23.797 18.891 1 98.38 147 ARG B CA 1
ATOM 3298 C C . ARG B 1 147 ? -3.791 25.125 18.281 1 98.38 147 ARG B C 1
ATOM 3300 O O . ARG B 1 147 ? -3.664 25.25 17.062 1 98.38 147 ARG B O 1
ATOM 3307 N N . SER B 1 148 ? -3.523 26.109 19.109 1 98.5 148 SER B N 1
ATOM 3308 C CA . SER B 1 148 ? -3.141 27.422 18.594 1 98.5 148 SER B CA 1
ATOM 3309 C C . SER B 1 148 ? -1.823 27.359 17.828 1 98.5 148 SER B C 1
ATOM 3311 O O . SER B 1 148 ? -1.673 27.984 16.781 1 98.5 148 SER B O 1
ATOM 3313 N N . GLU B 1 149 ? -0.891 26.594 18.406 1 98.75 149 GLU B N 1
ATOM 3314 C CA . GLU B 1 149 ? 0.389 26.422 17.734 1 98.75 149 GLU B CA 1
ATOM 3315 C C . GLU B 1 149 ? 0.224 25.609 16.438 1 98.75 149 GLU B C 1
ATOM 3317 O O . GLU B 1 149 ? 0.925 25.859 15.453 1 98.75 149 GLU B O 1
ATOM 3322 N N . ALA B 1 150 ? -0.658 24.672 16.422 1 98.75 150 ALA B N 1
ATOM 3323 C CA . ALA B 1 150 ? -0.937 23.875 15.219 1 98.75 150 ALA B CA 1
ATOM 3324 C C . ALA B 1 150 ? -1.44 24.766 14.086 1 98.75 150 ALA B C 1
ATOM 3326 O O . ALA B 1 150 ? -1.007 24.625 12.938 1 98.75 150 ALA B O 1
ATOM 3327 N N . LEU B 1 151 ? -2.352 25.703 14.406 1 98.81 151 LEU B N 1
ATOM 3328 C CA . LEU B 1 151 ? -2.883 26.609 13.406 1 98.81 151 LEU B CA 1
ATOM 3329 C C . LEU B 1 151 ? -1.756 27.391 12.719 1 98.81 151 LEU B C 1
ATOM 3331 O O . LEU B 1 151 ? -1.774 27.578 11.5 1 98.81 151 LEU B O 1
ATOM 3335 N N . VAL B 1 152 ? -0.788 27.781 13.531 1 98.81 152 VAL B N 1
ATOM 3336 C CA . VAL B 1 152 ? 0.34 28.547 13.008 1 98.81 152 VAL B CA 1
ATOM 3337 C C . VAL B 1 152 ? 1.128 27.688 12.023 1 98.81 152 VAL B C 1
ATOM 3339 O O . VAL B 1 152 ? 1.52 28.172 10.953 1 98.81 152 VAL B O 1
ATOM 3342 N N . GLU B 1 153 ? 1.342 26.438 12.367 1 98.88 153 GLU B N 1
ATOM 3343 C CA . GLU B 1 153 ? 2.088 25.531 11.484 1 98.88 153 GLU B CA 1
ATOM 3344 C C . GLU B 1 153 ? 1.349 25.312 10.172 1 98.88 153 GLU B C 1
ATOM 3346 O O . GLU B 1 153 ? 1.964 25.297 9.102 1 98.88 153 GLU B O 1
ATOM 3351 N N . TYR B 1 154 ? 0.06 25.109 10.172 1 98.81 154 TYR B N 1
ATOM 3352 C CA . TYR B 1 154 ? -0.71 24.906 8.945 1 98.81 154 TYR B CA 1
ATOM 3353 C C . TYR B 1 154 ? -0.675 26.156 8.078 1 98.81 154 TYR B C 1
ATOM 3355 O O . TYR B 1 154 ? -0.606 26.062 6.848 1 98.81 154 TYR B O 1
ATOM 3363 N N . GLU B 1 155 ? -0.736 27.297 8.75 1 98.81 155 GLU B N 1
ATOM 3364 C CA . GLU B 1 155 ? -0.638 28.547 8 1 98.81 155 GLU B CA 1
ATOM 3365 C C . GLU B 1 155 ? 0.721 28.672 7.316 1 98.81 155 GLU B C 1
ATOM 3367 O O . GLU B 1 155 ? 0.803 29.094 6.156 1 98.81 155 GLU B O 1
ATOM 3372 N N . LYS B 1 156 ? 1.769 28.359 8.055 1 98.81 156 LYS B N 1
ATOM 3373 C CA . LYS B 1 156 ? 3.105 28.375 7.469 1 98.81 156 LYS B CA 1
ATOM 3374 C C . LYS B 1 156 ? 3.207 27.391 6.309 1 98.81 156 LYS B C 1
ATOM 3376 O O . LYS B 1 156 ? 3.922 27.641 5.332 1 98.81 156 LYS B O 1
ATOM 3381 N N . SER B 1 157 ? 2.529 26.25 6.438 1 98.69 157 SER B N 1
ATOM 3382 C CA . SER B 1 157 ? 2.484 25.297 5.348 1 98.69 157 SER B CA 1
ATOM 3383 C C . SER B 1 157 ? 1.911 25.906 4.078 1 98.69 157 SER B C 1
ATOM 3385 O O . SER B 1 157 ? 2.488 25.781 2.998 1 98.69 157 SER B O 1
ATOM 3387 N N . LEU B 1 158 ? 0.841 26.672 4.199 1 98.56 158 LEU B N 1
ATOM 3388 C CA . LEU B 1 158 ? 0.156 27.281 3.066 1 98.56 158 LEU B CA 1
ATOM 3389 C C . LEU B 1 158 ? 0.999 28.406 2.463 1 98.56 158 LEU B C 1
ATOM 3391 O O . LEU B 1 158 ? 0.904 28.672 1.265 1 98.56 158 LEU B O 1
ATOM 3395 N N . ALA B 1 159 ? 1.828 29.062 3.318 1 98.5 159 ALA B N 1
ATOM 3396 C CA . ALA B 1 159 ? 2.738 30.078 2.82 1 98.5 159 ALA B CA 1
ATOM 3397 C C . ALA B 1 159 ? 3.801 29.484 1.908 1 98.5 159 ALA B C 1
ATOM 3399 O O . ALA B 1 159 ? 4.25 30.125 0.958 1 98.5 159 ALA B O 1
ATOM 3400 N N . ALA B 1 160 ? 4.148 28.219 2.221 1 98.25 160 ALA B N 1
ATOM 3401 C CA . ALA B 1 160 ? 5.148 27.547 1.401 1 98.25 160 ALA B CA 1
ATOM 3402 C C . ALA B 1 160 ? 4.531 27 0.113 1 98.25 160 ALA B C 1
ATOM 3404 O O . ALA B 1 160 ? 5.109 27.156 -0.967 1 98.25 160 ALA B O 1
ATOM 3405 N N . LYS B 1 161 ? 3.396 26.406 0.184 1 97.94 161 LYS B N 1
ATOM 3406 C CA . LYS B 1 161 ? 2.684 25.859 -0.967 1 97.94 161 LYS B CA 1
ATOM 3407 C C . LYS B 1 161 ? 1.23 25.547 -0.617 1 97.94 161 LYS B C 1
ATOM 3409 O O . LYS B 1 161 ? 0.956 24.906 0.395 1 97.94 161 LYS B O 1
ATOM 3414 N N . GLN B 1 162 ? 0.351 25.953 -1.501 1 97.94 162 GLN B N 1
ATOM 3415 C CA . GLN B 1 162 ? -1.063 25.656 -1.307 1 97.94 162 GLN B CA 1
ATOM 3416 C C . GLN B 1 162 ? -1.328 24.156 -1.404 1 97.94 162 GLN B C 1
ATOM 3418 O O . GLN B 1 162 ? -0.915 23.5 -2.369 1 97.94 162 GLN B O 1
ATOM 3423 N N . ASP B 1 163 ? -2.018 23.656 -0.429 1 96 163 ASP B N 1
ATOM 3424 C CA . ASP B 1 163 ? -2.375 22.234 -0.376 1 96 163 ASP B CA 1
ATOM 3425 C C . ASP B 1 163 ? -3.609 22.016 0.494 1 96 163 ASP B C 1
ATOM 3427 O O . ASP B 1 163 ? -3.748 22.625 1.554 1 96 163 ASP B O 1
ATOM 3431 N N . GLY B 1 164 ? -4.461 21.188 0.041 1 97.19 164 GLY B N 1
ATOM 3432 C CA . GLY B 1 164 ? -5.695 20.922 0.759 1 97.19 164 GLY B CA 1
ATOM 3433 C C . GLY B 1 164 ? -5.465 20.344 2.145 1 97.19 164 GLY B C 1
ATOM 3434 O O . GLY B 1 164 ? -6.277 20.547 3.049 1 97.19 164 GLY B O 1
ATOM 3435 N N . ALA B 1 165 ? -4.355 19.656 2.307 1 96 165 ALA B N 1
ATOM 3436 C CA . ALA B 1 165 ? -4.055 19.031 3.592 1 96 165 ALA B CA 1
ATOM 3437 C C . ALA B 1 165 ? -3.92 20.078 4.691 1 96 165 ALA B C 1
ATOM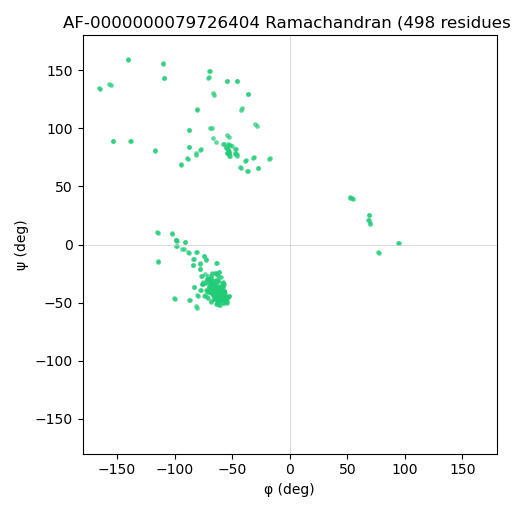 3439 O O . ALA B 1 165 ? -4.371 19.875 5.82 1 96 165 ALA B O 1
ATOM 3440 N N . ALA B 1 166 ? -3.27 21.172 4.363 1 98.12 166 ALA B N 1
ATOM 3441 C CA . ALA B 1 166 ? -3.113 22.234 5.344 1 98.12 166 ALA B CA 1
ATOM 3442 C C . ALA B 1 166 ? -4.457 22.875 5.68 1 98.12 166 ALA B C 1
ATOM 3444 O O . ALA B 1 166 ? -4.738 23.172 6.844 1 98.12 166 ALA B O 1
ATOM 3445 N N . TYR B 1 167 ? -5.277 23.016 4.703 1 98.44 167 TYR B N 1
ATOM 3446 C CA . TYR B 1 167 ? -6.613 23.547 4.941 1 98.44 167 TYR B CA 1
ATOM 3447 C C . TYR B 1 167 ? -7.438 22.594 5.797 1 98.44 167 TYR B C 1
ATOM 3449 O O . TYR B 1 167 ? -8.211 23.031 6.656 1 98.44 167 TYR B O 1
ATOM 3457 N N . PHE B 1 168 ? -7.316 21.359 5.535 1 97.94 168 PHE B N 1
ATOM 3458 C CA . PHE B 1 168 ? -7.992 20.391 6.391 1 97.94 168 PHE B CA 1
ATOM 3459 C C . PHE B 1 168 ? -7.551 20.547 7.84 1 97.94 168 PHE B C 1
ATOM 3461 O O . PHE B 1 168 ? -8.383 20.547 8.75 1 97.94 168 PHE B O 1
ATOM 3468 N N . GLY B 1 169 ? -6.207 20.641 8.008 1 97.94 169 GLY B N 1
ATOM 3469 C CA . GLY B 1 169 ? -5.695 20.859 9.352 1 97.94 169 GLY B CA 1
ATOM 3470 C C . GLY B 1 169 ? -6.266 22.094 10.023 1 97.94 169 GLY B C 1
ATOM 3471 O O . GLY B 1 169 ? -6.688 22.047 11.18 1 97.94 169 GLY B O 1
ATOM 3472 N N . LEU B 1 170 ? -6.32 23.188 9.281 1 98.69 170 LEU B N 1
ATOM 3473 C CA . LEU B 1 170 ? -6.902 24.422 9.789 1 98.69 170 LEU B CA 1
ATOM 3474 C C . LEU B 1 170 ? -8.375 24.234 10.141 1 98.69 170 LEU B C 1
ATOM 3476 O O . LEU B 1 170 ? -8.82 24.656 11.211 1 98.69 170 LEU B O 1
ATOM 3480 N N . GLY B 1 171 ? -9.062 23.578 9.234 1 98.62 171 GLY B N 1
ATOM 3481 C CA . GLY B 1 171 ? -10.477 23.328 9.461 1 98.62 171 GLY B CA 1
ATOM 3482 C C . GLY B 1 171 ? -10.742 22.469 10.68 1 98.62 171 GLY B C 1
ATOM 3483 O O . GLY B 1 171 ? -11.578 22.812 11.523 1 98.62 171 GLY B O 1
ATOM 3484 N N . LEU B 1 172 ? -10.031 21.375 10.805 1 97.88 172 LEU B N 1
ATOM 3485 C CA . LEU B 1 172 ? -10.195 20.469 11.93 1 97.88 172 LEU B CA 1
ATOM 3486 C C . LEU B 1 172 ? -9.852 21.156 13.25 1 97.88 172 LEU B C 1
ATOM 3488 O O . LEU B 1 172 ? -10.586 21.047 14.227 1 97.88 172 LEU B O 1
ATOM 3492 N N . THR B 1 173 ? -8.727 21.859 13.266 1 98.5 173 THR B N 1
ATOM 3493 C CA . THR B 1 173 ? -8.281 22.531 14.484 1 98.5 173 THR B CA 1
ATOM 3494 C C . THR B 1 173 ? -9.266 23.609 14.898 1 98.5 173 THR B C 1
ATOM 3496 O O . THR B 1 173 ? -9.586 23.75 16.078 1 98.5 173 THR B O 1
ATOM 3499 N N . SER B 1 174 ? -9.766 24.359 13.938 1 98.5 174 SER B N 1
ATOM 3500 C CA . SER B 1 174 ? -10.75 25.391 14.227 1 98.5 174 SER B CA 1
ATOM 3501 C C . SER B 1 174 ? -12.031 24.781 14.812 1 98.5 174 SER B C 1
ATOM 3503 O O . SER B 1 174 ? -12.625 25.344 15.727 1 98.5 174 SER B O 1
ATOM 3505 N N . LEU B 1 175 ? -12.414 23.688 14.305 1 97.62 175 LEU B N 1
ATOM 3506 C CA . LEU B 1 175 ? -13.586 23 14.836 1 97.62 175 LEU B CA 1
ATOM 3507 C C . LEU B 1 175 ? -13.359 22.578 16.281 1 97.62 175 LEU B C 1
ATOM 3509 O O . LEU B 1 175 ? -14.242 22.75 17.125 1 97.62 175 LEU B O 1
ATOM 3513 N N . LEU B 1 176 ? -12.188 22.031 16.547 1 96.69 176 LEU B N 1
ATOM 3514 C CA . LEU B 1 176 ? -11.844 21.578 17.891 1 96.69 176 LEU B CA 1
ATOM 3515 C C . LEU B 1 176 ? -11.789 22.75 18.859 1 96.69 176 LEU B C 1
ATOM 3517 O O . LEU B 1 176 ? -12.023 22.594 20.062 1 96.69 176 LEU B O 1
ATOM 3521 N N . GLN B 1 177 ? -11.547 23.938 18.312 1 97.38 177 GLN B N 1
ATOM 3522 C CA . GLN B 1 177 ? -11.531 25.156 19.141 1 97.38 177 GLN B CA 1
ATOM 3523 C C . GLN B 1 177 ? -12.93 25.75 19.25 1 97.38 177 GLN B C 1
ATOM 3525 O O . GLN B 1 177 ? -13.117 26.781 19.906 1 97.38 177 GLN B O 1
ATOM 3530 N N . GLY B 1 178 ? -13.844 25.188 18.516 1 96.56 178 GLY B N 1
ATOM 3531 C CA . GLY B 1 178 ? -15.234 25.625 18.625 1 96.56 178 GLY B CA 1
ATOM 3532 C C . GLY B 1 178 ? -15.594 26.688 17.594 1 96.56 178 GLY B C 1
ATOM 3533 O O . GLY B 1 178 ? -16.719 27.203 17.594 1 96.56 178 GLY B O 1
ATOM 3534 N N . ASN B 1 179 ? -14.688 27.016 16.812 1 97.69 179 ASN B N 1
ATOM 3535 C CA . ASN B 1 179 ? -14.953 28.016 15.789 1 97.69 179 ASN B CA 1
ATOM 3536 C C . ASN B 1 179 ? -15.516 27.375 14.523 1 97.69 179 ASN B C 1
ATOM 3538 O O . ASN B 1 179 ? -14.812 27.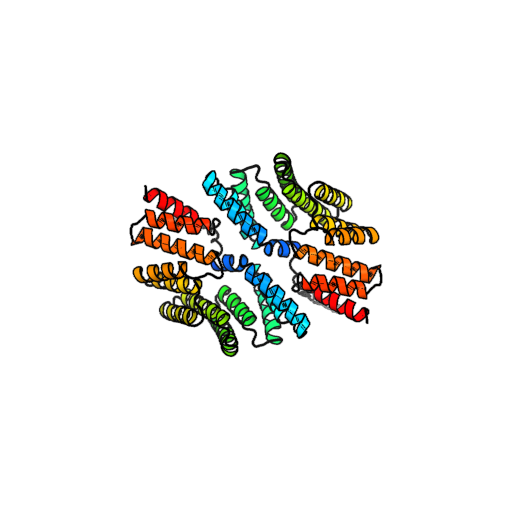25 13.516 1 97.69 179 ASN B O 1
ATOM 3542 N N . ARG B 1 180 ? -16.719 27.156 14.477 1 98.19 180 ARG B N 1
ATOM 3543 C CA . ARG B 1 180 ? -17.391 26.406 13.422 1 98.19 180 ARG B CA 1
ATOM 3544 C C . ARG B 1 180 ? -17.375 27.188 12.102 1 98.19 180 ARG B C 1
ATOM 3546 O O . ARG B 1 180 ? -17.156 26.594 11.039 1 98.19 180 ARG B O 1
ATOM 3553 N N . ALA B 1 181 ? -17.594 28.453 12.188 1 98.12 181 ALA B N 1
ATOM 3554 C CA . ALA B 1 181 ? -17.625 29.281 10.984 1 98.12 181 ALA B CA 1
ATOM 3555 C C . ALA B 1 181 ? -16.266 29.25 10.273 1 98.12 181 ALA B C 1
ATOM 3557 O O . ALA B 1 181 ? -16.203 29.062 9.062 1 98.12 181 ALA B O 1
ATOM 3558 N N . ARG B 1 182 ? -15.25 29.484 11.039 1 98.25 182 ARG B N 1
ATOM 3559 C CA . ARG B 1 182 ? -13.898 29.453 10.484 1 98.25 182 ARG B CA 1
ATOM 3560 C C . ARG B 1 182 ? -13.555 28.062 9.945 1 98.25 182 ARG B C 1
ATOM 3562 O O . ARG B 1 182 ? -12.891 27.938 8.914 1 98.25 182 ARG B O 1
ATOM 3569 N N . SER B 1 183 ? -13.945 27.047 10.68 1 98.62 183 SER B N 1
ATOM 3570 C CA . SER B 1 183 ? -13.742 25.672 10.227 1 98.62 183 SER B CA 1
ATOM 3571 C C . SER B 1 183 ? -14.344 25.453 8.844 1 98.62 183 SER B C 1
ATOM 3573 O O . SER B 1 183 ? -13.664 24.969 7.938 1 98.62 183 SER B O 1
ATOM 3575 N N . LYS B 1 184 ? -15.523 25.828 8.688 1 98.56 184 LYS B N 1
ATOM 3576 C CA . LYS B 1 184 ? -16.219 25.656 7.41 1 98.56 184 LYS B CA 1
ATOM 3577 C C . LYS B 1 184 ? -15.492 26.406 6.293 1 98.56 184 LYS B C 1
ATOM 3579 O O . LYS B 1 184 ? -15.32 25.875 5.191 1 98.56 184 LYS B O 1
ATOM 3584 N N . GLU B 1 185 ? -15.156 27.594 6.613 1 98.56 185 GLU B N 1
ATOM 3585 C CA . GLU B 1 185 ? -14.453 28.406 5.625 1 98.56 185 GLU B CA 1
ATOM 3586 C C . GLU B 1 185 ? -13.18 27.703 5.152 1 98.56 185 GLU B C 1
ATOM 3588 O O . GLU B 1 185 ? -12.914 27.641 3.949 1 98.56 185 GLU B O 1
ATOM 3593 N N . TYR B 1 186 ? -12.383 27.188 6.094 1 98.69 186 TYR B N 1
ATOM 3594 C CA . TYR B 1 186 ? -11.133 26.516 5.762 1 98.69 186 TYR B CA 1
ATOM 3595 C C . TYR B 1 186 ? -11.398 25.25 4.957 1 98.69 186 TYR B C 1
ATOM 3597 O O . TYR B 1 186 ? -10.695 24.953 3.988 1 98.69 186 TYR B O 1
ATOM 3605 N N . LEU B 1 187 ? -12.359 24.469 5.328 1 98.69 187 LEU B N 1
ATOM 3606 C CA . LEU B 1 187 ? -12.68 23.234 4.629 1 98.69 187 LEU B CA 1
ATOM 3607 C C . LEU B 1 187 ? -13.109 23.516 3.193 1 98.69 187 LEU B C 1
ATOM 3609 O O . LEU B 1 1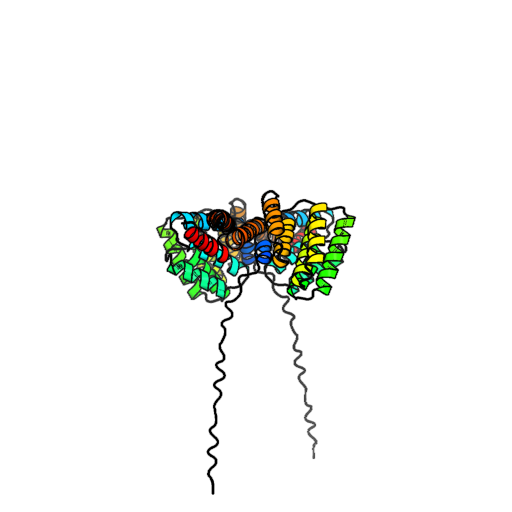87 ? -12.68 22.812 2.268 1 98.69 187 LEU B O 1
ATOM 3613 N N . GLU B 1 188 ? -13.891 24.547 3.01 1 98.62 188 GLU B N 1
ATOM 3614 C CA . GLU B 1 188 ? -14.344 24.906 1.672 1 98.62 188 GLU B CA 1
ATOM 3615 C C . GLU B 1 188 ? -13.18 25.391 0.813 1 98.62 188 GLU B C 1
ATOM 3617 O O . GLU B 1 188 ? -13.109 25.094 -0.378 1 98.62 188 GLU B O 1
ATOM 3622 N N . LYS B 1 189 ? -12.297 26.156 1.409 1 98.38 189 LYS B N 1
ATOM 3623 C CA . LYS B 1 189 ? -11.102 26.578 0.687 1 98.38 189 LYS B CA 1
ATOM 3624 C C . LYS B 1 189 ? -10.258 25.359 0.291 1 98.38 189 LYS B C 1
ATOM 3626 O O . LYS B 1 189 ? -9.703 25.328 -0.812 1 98.38 189 LYS B O 1
ATOM 3631 N N . GLY B 1 190 ? -10.148 24.422 1.262 1 98.25 190 GLY B N 1
ATOM 3632 C CA . GLY B 1 190 ? -9.43 23.203 0.957 1 98.25 190 GLY B CA 1
ATOM 3633 C C . GLY B 1 190 ? -10 22.453 -0.235 1 98.25 190 GLY B C 1
ATOM 3634 O O . GLY B 1 190 ? -9.258 21.969 -1.089 1 98.25 190 GLY B O 1
ATOM 3635 N N . LEU B 1 191 ? -11.242 22.391 -0.365 1 98.12 191 LEU B N 1
ATOM 3636 C CA . LEU B 1 191 ? -11.906 21.641 -1.418 1 98.12 191 LEU B CA 1
ATOM 3637 C C . LEU B 1 191 ? -11.75 22.328 -2.768 1 98.12 191 LEU B C 1
ATOM 3639 O O . LEU B 1 191 ? -12.008 21.719 -3.812 1 98.12 191 LEU B O 1
ATOM 3643 N N . LYS B 1 192 ? -11.297 23.594 -2.777 1 97.56 192 LYS B N 1
ATOM 3644 C CA . LYS B 1 192 ? -11 24.328 -4 1 97.56 192 LYS B CA 1
ATOM 3645 C C . LYS B 1 192 ? -9.508 24.297 -4.316 1 97.56 192 LYS B C 1
ATOM 3647 O O . LYS B 1 192 ? -9.062 24.906 -5.289 1 97.56 192 LYS B O 1
ATOM 3652 N N . THR B 1 193 ? -8.766 23.641 -3.432 1 96.94 193 THR B N 1
ATOM 3653 C CA . THR B 1 193 ? -7.32 23.5 -3.57 1 96.94 193 THR B CA 1
ATOM 3654 C C . THR B 1 193 ? -6.941 22.062 -3.904 1 96.94 193 THR B C 1
ATOM 3656 O O . THR B 1 193 ? -7.711 21.141 -3.645 1 96.94 193 THR B O 1
ATOM 3659 N N . SER B 1 194 ? -5.824 21.922 -4.52 1 93.94 194 SER B N 1
ATOM 3660 C CA . SER B 1 194 ? -5.367 20.578 -4.867 1 93.94 194 SER B CA 1
ATOM 3661 C C . SER B 1 194 ? -4.949 19.797 -3.629 1 93.94 194 SER B C 1
ATOM 3663 O O . SER B 1 194 ? -4.43 20.375 -2.67 1 93.94 194 SER B O 1
ATOM 3665 N N . TYR B 1 195 ? -5.23 18.516 -3.666 1 91.75 195 TYR B N 1
ATOM 3666 C CA . TYR B 1 195 ? -4.75 17.562 -2.664 1 91.75 195 TYR B CA 1
ATOM 3667 C C . TYR B 1 195 ? -3.695 16.641 -3.256 1 91.75 195 TYR B C 1
ATOM 3669 O O . TYR B 1 195 ? -3.793 16.234 -4.418 1 91.75 195 TYR B O 1
ATOM 3677 N N . ARG B 1 196 ? -2.729 16.328 -2.436 1 80.81 196 ARG B N 1
ATOM 3678 C CA . ARG B 1 196 ? -1.765 15.32 -2.867 1 80.81 196 ARG B CA 1
ATOM 3679 C C . ARG B 1 196 ? -2.412 13.945 -2.955 1 80.81 196 ARG B C 1
ATOM 3681 O O . ARG B 1 196 ? -2.006 13.109 -3.768 1 80.81 196 ARG B O 1
ATOM 3688 N N . ASP B 1 197 ? -3.438 13.781 -2.115 1 78.94 197 ASP B N 1
ATOM 3689 C CA . ASP B 1 197 ? -4.148 12.5 -2.121 1 78.94 197 ASP B CA 1
ATOM 3690 C C . ASP B 1 197 ? -5.652 12.711 -1.958 1 78.94 197 ASP B C 1
ATOM 3692 O O . ASP B 1 197 ? -6.086 13.734 -1.426 1 78.94 197 ASP B O 1
ATOM 3696 N N . SER B 1 198 ? -6.383 11.672 -2.375 1 86.19 198 SER B N 1
ATOM 3697 C CA . SER B 1 198 ? -7.836 11.797 -2.391 1 86.19 198 SER B CA 1
ATOM 3698 C C . SER B 1 198 ? -8.438 11.492 -1.022 1 86.19 198 SER B C 1
ATOM 3700 O O . SER B 1 198 ? -9.57 11.867 -0.737 1 86.19 198 SER B O 1
ATOM 3702 N N . ILE B 1 199 ? -7.66 10.859 -0.256 1 89.44 199 ILE B N 1
ATOM 3703 C CA . ILE B 1 199 ? -8.195 10.406 1.024 1 89.44 199 ILE B CA 1
ATOM 3704 C C . ILE B 1 199 ? -8.461 11.609 1.928 1 89.44 199 ILE B C 1
ATOM 3706 O O . ILE B 1 199 ? -9.508 11.695 2.57 1 89.44 199 ILE B O 1
ATOM 3710 N N . LEU B 1 200 ? -7.559 12.562 1.912 1 93 200 LEU B N 1
ATOM 3711 C CA . LEU B 1 200 ? -7.762 13.734 2.754 1 93 200 LEU B CA 1
ATOM 3712 C C . LEU B 1 200 ? -8.875 14.617 2.201 1 93 200 LEU B C 1
ATOM 3714 O O . LEU B 1 200 ? -9.594 15.266 2.963 1 93 200 LEU B O 1
ATOM 3718 N N . LYS B 1 201 ? -9 14.562 0.906 1 95.31 201 LYS B N 1
ATOM 3719 C CA . LYS B 1 201 ? -10.141 15.266 0.316 1 95.31 201 LYS B CA 1
ATOM 3720 C C . LYS B 1 201 ? -11.461 14.656 0.781 1 95.31 201 LYS B C 1
ATOM 3722 O O . LYS B 1 201 ? -12.398 15.383 1.112 1 95.31 201 LYS B O 1
ATOM 3727 N N . ALA B 1 202 ? -11.508 13.367 0.855 1 95.94 202 ALA B N 1
ATOM 3728 C CA . ALA B 1 202 ? -12.688 12.68 1.371 1 95.94 202 ALA B CA 1
ATOM 3729 C C . ALA B 1 202 ? -12.977 13.086 2.812 1 95.94 202 ALA B C 1
ATOM 3731 O O . ALA B 1 202 ? -14.125 13.359 3.17 1 95.94 202 ALA B O 1
ATOM 3732 N N . GLU B 1 203 ? -11.922 13.148 3.572 1 95.88 203 GLU B N 1
ATOM 3733 C CA . GLU B 1 203 ? -12.07 13.539 4.969 1 95.88 203 GLU B CA 1
ATOM 3734 C C . GLU B 1 203 ? -12.578 14.977 5.094 1 95.88 203 GLU B C 1
ATOM 3736 O O . GLU B 1 203 ? -13.344 15.289 6.008 1 95.88 203 GLU B O 1
ATOM 3741 N N . THR B 1 204 ? -12.109 15.766 4.227 1 97.94 204 THR B N 1
ATOM 3742 C CA . THR B 1 204 ? -12.555 17.156 4.223 1 97.94 204 THR B CA 1
ATOM 3743 C C . THR B 1 204 ? -14.055 17.25 3.943 1 97.94 204 THR B C 1
ATOM 3745 O O . THR B 1 204 ? -14.781 17.953 4.648 1 97.94 204 THR B O 1
ATOM 3748 N N . TYR B 1 205 ? -14.531 16.5 2.992 1 98.5 205 TYR B N 1
ATOM 3749 C CA . TYR B 1 205 ? -15.961 16.453 2.707 1 98.5 205 TYR B CA 1
ATOM 3750 C C . TYR B 1 205 ? -16.734 15.914 3.906 1 98.5 205 TYR B C 1
ATOM 3752 O O . TYR B 1 205 ? -17.812 16.406 4.223 1 98.5 205 TYR B O 1
ATOM 3760 N N . TYR B 1 206 ? -16.219 14.953 4.559 1 98.06 206 TYR B N 1
ATOM 3761 C CA . TYR B 1 206 ? -16.891 14.344 5.703 1 98.06 206 TYR B CA 1
ATOM 3762 C C . TYR B 1 206 ? -17.062 15.344 6.836 1 98.06 206 TYR B C 1
ATOM 3764 O O . TYR B 1 206 ? -18.141 15.461 7.41 1 98.06 206 TYR B O 1
ATOM 3772 N N . LEU B 1 207 ? -15.961 16.062 7.113 1 97.88 207 LEU B N 1
ATOM 3773 C CA . LEU B 1 207 ? -16.031 17.047 8.18 1 97.88 207 LEU B CA 1
ATOM 3774 C C . LEU B 1 207 ? -16.969 18.188 7.812 1 97.88 207 LEU B C 1
ATOM 3776 O O . LEU B 1 207 ? -17.703 18.703 8.672 1 97.88 207 LEU B O 1
ATOM 3780 N N . LEU B 1 208 ? -16.938 18.578 6.535 1 98.69 208 LEU B N 1
ATOM 3781 C CA . LEU B 1 208 ? -17.859 19.594 6.062 1 98.69 208 LEU B CA 1
ATOM 3782 C C . LEU B 1 208 ? -19.297 19.141 6.227 1 98.69 208 LEU B C 1
ATOM 3784 O O . LEU B 1 208 ? -20.156 19.922 6.668 1 98.69 208 LEU B O 1
ATOM 3788 N N . ALA B 1 209 ? -19.547 17.906 5.91 1 98.75 209 ALA B N 1
ATOM 3789 C CA . ALA B 1 209 ? -20.891 17.344 6.055 1 98.75 209 ALA B CA 1
ATOM 3790 C C . ALA B 1 209 ? -21.359 17.391 7.504 1 98.75 209 ALA B C 1
ATOM 3792 O O . ALA B 1 209 ? -22.516 17.734 7.781 1 98.75 209 ALA B O 1
ATOM 3793 N N . LYS B 1 210 ? -20.484 17.031 8.344 1 97.94 210 LYS B N 1
ATOM 3794 C CA . LYS B 1 210 ? -20.812 17.062 9.766 1 97.94 210 LYS B CA 1
ATOM 3795 C C . LYS B 1 210 ? -21.188 18.469 10.219 1 97.94 210 LYS B C 1
ATOM 3797 O O . LYS B 1 210 ? -22.156 18.641 10.969 1 97.94 210 LYS B O 1
ATOM 3802 N N . LEU B 1 211 ? -20.422 19.453 9.797 1 98.38 211 LEU B N 1
ATOM 3803 C CA . LEU B 1 211 ? -20.703 20.844 10.133 1 98.38 211 LEU B CA 1
ATOM 3804 C C . LEU B 1 211 ? -22.047 21.281 9.555 1 98.38 211 LEU B C 1
ATOM 3806 O O . LEU B 1 211 ? -22.844 21.938 10.234 1 98.38 211 LEU B O 1
ATOM 3810 N N . GLN B 1 212 ? -22.297 20.906 8.367 1 98.56 212 GLN B N 1
ATOM 3811 C CA . GLN B 1 212 ? -23.516 21.281 7.672 1 98.56 212 GLN B CA 1
ATOM 3812 C C . GLN B 1 212 ? -24.75 20.672 8.359 1 98.56 212 GLN B C 1
ATOM 3814 O O . GLN B 1 212 ? -25.797 21.312 8.438 1 98.56 212 GLN B O 1
ATOM 3819 N N . TYR B 1 213 ? -24.562 19.5 8.867 1 98.19 213 TYR B N 1
ATOM 3820 C CA . TYR B 1 213 ? -25.672 18.812 9.516 1 98.19 213 TYR B CA 1
ATOM 3821 C C . TYR B 1 213 ? -25.875 19.328 10.938 1 98.19 213 TYR B C 1
ATOM 3823 O O . TYR B 1 213 ? -26.969 19.766 11.305 1 98.19 213 TYR B O 1
ATOM 3831 N N . ASP B 1 214 ? -24.812 19.281 11.695 1 97.12 214 ASP B N 1
ATOM 3832 C CA . ASP B 1 214 ? -24.906 19.5 13.133 1 97.12 214 ASP B CA 1
ATOM 3833 C C . ASP B 1 214 ? -25.047 20.984 13.453 1 97.12 214 ASP B C 1
ATOM 3835 O O . ASP B 1 214 ? -25.766 21.359 14.391 1 97.12 214 ASP B O 1
ATOM 3839 N N . TRP B 1 215 ? -24.375 21.766 12.766 1 97.56 215 TRP B N 1
ATOM 3840 C CA . TRP B 1 215 ? -24.328 23.172 13.109 1 97.56 215 TRP B CA 1
ATOM 3841 C C . TRP B 1 215 ? -25.266 23.984 12.211 1 97.56 215 TRP B C 1
ATOM 3843 O O . TRP B 1 215 ? -26.094 24.75 12.703 1 97.56 215 TRP B O 1
ATOM 3853 N N . GLU B 1 216 ? -25.219 23.734 10.891 1 97.69 216 GLU B N 1
ATOM 3854 C CA . GLU B 1 216 ? -26.016 24.531 9.969 1 97.69 216 GLU B CA 1
ATOM 3855 C C . GLU B 1 216 ? -27.453 23.984 9.875 1 97.69 216 GLU B C 1
ATOM 3857 O O . GLU B 1 216 ? -28.328 24.656 9.32 1 97.69 216 GLU B O 1
ATOM 3862 N N . LYS B 1 217 ? -27.703 22.844 10.375 1 97.88 217 LYS B N 1
ATOM 3863 C CA . LYS B 1 217 ? -29 22.203 10.281 1 97.88 217 LYS B CA 1
ATOM 3864 C C . LYS B 1 217 ? -29.484 22.141 8.836 1 97.88 217 LYS B C 1
ATOM 3866 O O . LYS B 1 217 ? -30.641 22.5 8.539 1 97.88 217 LYS B O 1
ATOM 3871 N N . ASN B 1 218 ? -28.625 21.875 8.008 1 98.31 218 ASN B N 1
ATOM 3872 C CA . ASN B 1 218 ? -28.875 21.75 6.578 1 98.31 218 ASN B CA 1
ATOM 3873 C C . ASN B 1 218 ? -28.578 20.328 6.09 1 98.31 218 ASN B C 1
ATOM 3875 O O . ASN B 1 218 ? -27.531 20.078 5.473 1 98.31 218 ASN B O 1
ATOM 3879 N N . PRO B 1 219 ? -29.5 19.422 6.293 1 98.25 219 PRO B N 1
ATOM 3880 C CA . PRO B 1 219 ? -29.266 18.016 5.977 1 98.25 219 PRO B CA 1
ATOM 3881 C C . PRO B 1 219 ? -29.016 17.781 4.488 1 98.25 219 PRO B C 1
ATOM 3883 O O . PRO B 1 219 ? -28.281 16.859 4.117 1 98.25 219 PRO B O 1
ATOM 3886 N N . GLN B 1 220 ? -29.594 18.594 3.621 1 98.44 220 GLN B N 1
ATOM 3887 C CA . GLN B 1 220 ? -29.391 18.422 2.186 1 98.44 220 GLN B CA 1
ATOM 3888 C C . GLN B 1 220 ? -27.938 18.641 1.807 1 98.44 220 GLN B C 1
ATOM 3890 O O . GLN B 1 220 ? -27.328 17.828 1.115 1 98.44 220 GLN B O 1
ATOM 3895 N N . ALA B 1 221 ? -27.422 19.766 2.258 1 98.56 221 ALA B N 1
ATOM 3896 C CA . ALA B 1 221 ? -26.016 20.062 1.988 1 98.56 221 ALA B CA 1
ATOM 3897 C C . ALA B 1 221 ? -25.109 19.016 2.613 1 98.56 221 ALA B C 1
ATOM 3899 O O . ALA B 1 221 ? -24.109 18.625 2.012 1 98.56 221 ALA B O 1
ATOM 3900 N N . ALA B 1 222 ? -25.453 18.594 3.787 1 98.75 222 ALA B N 1
ATOM 3901 C CA . ALA B 1 222 ? -24.688 17.562 4.484 1 98.75 222 ALA B CA 1
ATOM 3902 C C . ALA B 1 222 ? -24.656 16.266 3.693 1 98.75 222 ALA B C 1
ATOM 3904 O O . ALA B 1 222 ? -23.609 15.609 3.578 1 98.75 222 ALA B O 1
ATOM 3905 N N . ALA B 1 223 ? -25.781 15.898 3.146 1 98.38 223 ALA B N 1
ATOM 3906 C CA . ALA B 1 223 ? -25.906 14.664 2.377 1 98.38 223 ALA B CA 1
ATOM 3907 C C . ALA B 1 223 ? -25.031 14.719 1.124 1 98.38 223 ALA B C 1
ATOM 3909 O O . ALA B 1 223 ? -24.391 13.727 0.768 1 98.38 223 ALA B O 1
ATOM 3910 N N . VAL B 1 224 ? -25.062 15.883 0.48 1 98.38 224 VAL B N 1
ATOM 3911 C CA . VAL B 1 224 ? -24.266 16.047 -0.728 1 98.38 224 VAL B CA 1
ATOM 3912 C C . VAL B 1 224 ? -22.781 15.891 -0.393 1 98.38 224 VAL B C 1
ATOM 3914 O O . VAL B 1 224 ? -22.062 15.164 -1.078 1 98.38 224 VAL B O 1
ATOM 3917 N N . SER B 1 225 ? -22.312 16.547 0.676 1 98.75 225 SER B N 1
ATOM 3918 C CA . SER B 1 225 ? -20.922 16.469 1.097 1 98.75 225 SER B CA 1
ATOM 3919 C C . SER B 1 225 ? -20.562 15.055 1.548 1 98.75 225 SER B C 1
ATOM 3921 O O . SER B 1 225 ? -19.484 14.539 1.205 1 98.75 225 SER B O 1
ATOM 3923 N N . ALA B 1 226 ? -21.406 14.43 2.305 1 98.19 226 ALA B N 1
ATOM 3924 C CA . ALA B 1 226 ? -21.156 13.062 2.77 1 98.19 226 ALA B CA 1
ATOM 3925 C C . ALA B 1 226 ? -21.078 12.094 1.596 1 98.19 226 ALA B C 1
ATOM 3927 O O . ALA B 1 226 ? -20.266 11.164 1.605 1 98.19 226 ALA B O 1
ATOM 3928 N N . LYS B 1 227 ? -21.906 12.281 0.603 1 96.44 227 LYS B N 1
ATOM 3929 C CA . LYS B 1 227 ? -21.859 11.453 -0.596 1 96.44 227 LYS B CA 1
ATOM 3930 C C . LYS B 1 227 ? -20.516 11.586 -1.305 1 96.44 227 LYS B C 1
ATOM 3932 O O . LYS B 1 227 ? -19.953 10.586 -1.757 1 96.44 227 LYS B O 1
ATOM 3937 N N . LYS B 1 228 ? -20.062 12.773 -1.391 1 96.94 228 LYS B N 1
ATOM 3938 C CA . LYS B 1 228 ? -18.781 13.008 -2.027 1 96.94 228 LYS B CA 1
ATOM 3939 C C . LYS B 1 228 ? -17.656 12.312 -1.258 1 96.94 228 LYS B C 1
ATOM 3941 O O . LYS B 1 228 ? -16.734 11.75 -1.86 1 96.94 228 LYS B O 1
ATOM 3946 N N . ALA B 1 229 ? -17.688 12.383 0.085 1 97.19 229 ALA B N 1
ATOM 3947 C CA . ALA B 1 229 ? -16.719 11.672 0.905 1 97.19 229 ALA B CA 1
ATOM 3948 C C . ALA B 1 229 ? -16.75 10.172 0.617 1 97.19 229 ALA B C 1
ATOM 3950 O O . ALA B 1 229 ? -15.695 9.555 0.396 1 97.19 229 ALA B O 1
ATOM 3951 N N . PHE B 1 230 ? -17.906 9.609 0.561 1 95.31 230 PHE B N 1
ATOM 3952 C CA . PHE B 1 230 ? -18.109 8.188 0.304 1 95.31 230 PHE B CA 1
ATOM 3953 C C . PHE B 1 230 ? -17.578 7.812 -1.073 1 95.31 230 PHE B C 1
ATOM 3955 O O . PHE B 1 230 ? -16.891 6.797 -1.224 1 95.31 230 PHE B O 1
ATOM 3962 N N . GLU B 1 231 ? -17.891 8.664 -2.066 1 93.5 231 GLU B N 1
ATOM 3963 C CA . GLU B 1 231 ? -17.484 8.383 -3.441 1 93.5 231 GLU B CA 1
ATOM 3964 C C . GLU B 1 231 ? -15.969 8.383 -3.586 1 93.5 231 GLU B C 1
ATOM 3966 O O . GLU B 1 231 ? -15.414 7.594 -4.355 1 93.5 231 GLU B O 1
ATOM 3971 N N . LEU B 1 232 ? -15.359 9.219 -2.828 1 92.38 232 LEU B N 1
ATOM 3972 C CA . LEU B 1 232 ? -13.906 9.32 -2.893 1 92.38 232 LEU B CA 1
ATOM 3973 C C . LEU B 1 232 ? -13.25 8.148 -2.164 1 92.38 232 LEU B C 1
ATOM 3975 O O . LEU B 1 232 ? -12.211 7.645 -2.598 1 92.38 232 LEU B O 1
ATOM 3979 N N . PHE B 1 233 ? -13.867 7.688 -1.104 1 92.88 233 PHE B N 1
ATOM 3980 C CA . PHE B 1 233 ? -13.305 6.59 -0.325 1 92.88 233 PHE B CA 1
ATOM 3981 C C . PHE B 1 233 ? -14.406 5.816 0.39 1 92.88 233 PHE B C 1
ATOM 3983 O O . PHE B 1 233 ? -14.633 6.012 1.587 1 92.88 233 PHE B O 1
ATOM 3990 N N . PRO B 1 234 ? -14.938 4.848 -0.238 1 93.25 234 PRO B N 1
ATOM 3991 C CA . PRO B 1 234 ? -16.109 4.137 0.279 1 93.25 234 PRO B CA 1
ATOM 3992 C C . PRO B 1 234 ? -15.766 3.213 1.446 1 93.25 234 PRO B C 1
ATOM 3994 O O . PRO B 1 234 ? -16.672 2.738 2.145 1 93.25 234 PRO B O 1
ATOM 3997 N N . ALA B 1 235 ? -14.531 3.01 1.713 1 90.81 235 ALA B N 1
ATOM 3998 C CA . ALA B 1 235 ? -14.141 1.996 2.689 1 90.81 235 ALA B CA 1
ATOM 3999 C C . ALA B 1 235 ? -14.344 2.502 4.113 1 90.81 235 ALA B C 1
ATOM 4001 O O . ALA B 1 235 ? -14.352 1.714 5.062 1 90.81 235 ALA B O 1
ATOM 4002 N N . LYS B 1 236 ? -14.391 3.766 4.285 1 91.69 236 LYS B N 1
ATOM 4003 C CA . LYS B 1 236 ? -14.594 4.301 5.629 1 91.69 236 LYS B CA 1
ATOM 4004 C C . LYS B 1 236 ? -16.062 4.258 6.02 1 91.69 236 LYS B C 1
ATOM 4006 O O . LYS B 1 236 ? -16.891 4.961 5.43 1 91.69 236 LYS B O 1
ATOM 4011 N N . GLN B 1 237 ? -16.359 3.518 6.984 1 88.75 237 GLN B N 1
ATOM 4012 C CA . GLN B 1 237 ? -17.734 3.232 7.375 1 88.75 237 GLN B CA 1
ATOM 4013 C C . GLN B 1 237 ? -18.469 4.512 7.746 1 88.75 237 GLN B C 1
ATOM 4015 O O . GLN B 1 237 ? -19.656 4.652 7.445 1 88.75 237 GLN B O 1
ATOM 4020 N N . GLU B 1 238 ? -17.781 5.383 8.352 1 93.38 238 GLU B N 1
ATOM 4021 C CA . GLU B 1 238 ? -18.391 6.617 8.828 1 93.38 238 GLU B CA 1
ATOM 4022 C C . GLU B 1 238 ? -18.938 7.445 7.668 1 93.38 238 GLU B C 1
ATOM 4024 O O . GLU B 1 238 ? -19.953 8.141 7.816 1 93.38 238 GLU B O 1
ATOM 4029 N N . TYR B 1 239 ? -18.328 7.352 6.566 1 94.88 239 TYR B N 1
ATOM 4030 C CA . TYR B 1 239 ? -18.781 8.125 5.414 1 94.88 239 TYR B CA 1
ATOM 4031 C C . TYR B 1 239 ? -20.141 7.621 4.926 1 94.88 239 TYR B C 1
ATOM 4033 O O . TYR B 1 239 ? -21.062 8.414 4.707 1 94.88 239 TYR B O 1
ATOM 4041 N N . ALA B 1 240 ? -20.203 6.348 4.773 1 91.12 240 ALA B N 1
ATOM 4042 C CA . ALA B 1 240 ? -21.469 5.746 4.324 1 91.12 240 ALA B CA 1
ATOM 4043 C C . ALA B 1 240 ? -22.578 6 5.328 1 91.12 240 ALA B C 1
ATOM 4045 O O . ALA B 1 240 ? -23.703 6.34 4.945 1 91.12 240 ALA B O 1
ATOM 4046 N N . LYS B 1 241 ? -22.266 5.809 6.535 1 93.31 241 LYS B N 1
ATOM 4047 C CA . LYS B 1 241 ? -23.266 6.008 7.578 1 93.31 241 LYS B CA 1
ATOM 4048 C C . LYS B 1 241 ? -23.766 7.449 7.59 1 93.31 241 LYS B C 1
ATOM 4050 O O . LYS B 1 241 ? -24.969 7.695 7.707 1 93.31 241 LYS B O 1
ATOM 4055 N N . SER B 1 242 ? -22.844 8.344 7.535 1 97 242 SER B N 1
ATOM 4056 C CA . SER B 1 242 ? -23.219 9.75 7.527 1 97 242 SER B CA 1
ATOM 4057 C C . SER B 1 242 ? -24.062 10.086 6.297 1 97 242 SER B C 1
ATOM 4059 O O . SER B 1 242 ? -25.047 10.828 6.387 1 97 242 SER B O 1
ATOM 4061 N N . TRP B 1 243 ? -23.672 9.57 5.191 1 95.5 243 TRP B N 1
ATOM 4062 C CA . TRP B 1 243 ? -24.422 9.805 3.963 1 95.5 243 TRP B CA 1
ATOM 4063 C C . TRP B 1 243 ? -25.859 9.297 4.094 1 95.5 243 TRP B C 1
ATOM 4065 O O . TRP B 1 243 ? -26.812 9.992 3.742 1 95.5 243 TRP B O 1
ATOM 4075 N N . GLU B 1 244 ? -26 8.156 4.613 1 93.69 244 GLU B N 1
ATOM 4076 C CA . GLU B 1 244 ? -27.312 7.578 4.828 1 93.69 244 GLU B CA 1
ATOM 4077 C C . GLU B 1 244 ? -28.141 8.422 5.801 1 93.69 244 GLU B C 1
ATOM 4079 O O . GLU B 1 244 ? -29.281 8.758 5.516 1 93.69 244 GLU B O 1
ATOM 4084 N N . GLN B 1 245 ? -27.531 8.711 6.855 1 97.19 245 GLN B N 1
ATOM 4085 C CA . GLN B 1 245 ? -28.219 9.469 7.91 1 97.19 245 GLN B CA 1
ATOM 4086 C C . GLN B 1 245 ? -28.672 10.836 7.406 1 97.19 245 GLN B C 1
ATOM 4088 O O . GLN B 1 245 ? -29.812 11.227 7.609 1 97.19 245 GLN B O 1
ATOM 4093 N N . TYR B 1 246 ? -27.781 11.531 6.766 1 98.25 246 TYR B N 1
ATOM 4094 C CA . TYR B 1 246 ? -28.094 12.891 6.344 1 98.25 246 TYR B CA 1
ATOM 4095 C C . TYR B 1 246 ? -29.078 12.883 5.184 1 98.25 246 TYR B C 1
ATOM 4097 O O . TYR B 1 246 ? -29.906 13.789 5.066 1 98.25 246 TYR B O 1
ATOM 4105 N N . SER B 1 247 ? -29 11.891 4.348 1 96.38 247 SER B N 1
ATOM 4106 C CA . SER B 1 247 ? -29.969 11.758 3.264 1 96.38 247 SER B CA 1
ATOM 4107 C C . SER B 1 247 ? -31.375 11.516 3.801 1 96.38 247 SER B C 1
ATOM 4109 O O . SER B 1 247 ? -32.344 12.062 3.281 1 96.38 247 SER B O 1
ATOM 4111 N N . LYS B 1 248 ? -31.438 10.703 4.801 1 96.94 248 LYS B N 1
ATOM 4112 C CA . LYS B 1 248 ? -32.75 10.43 5.422 1 96.94 248 LYS B CA 1
ATOM 4113 C C . LYS B 1 248 ? -33.312 11.695 6.059 1 96.94 248 LYS B C 1
ATOM 4115 O O . LYS B 1 248 ? -34.531 11.938 5.98 1 96.94 248 LYS B O 1
ATOM 4120 N N . ALA B 1 249 ? -32.469 12.438 6.621 1 96.88 249 ALA B N 1
ATOM 4121 C CA . ALA B 1 249 ? -32.906 13.656 7.297 1 96.88 249 ALA B CA 1
ATOM 4122 C C . ALA B 1 249 ? -33.281 14.727 6.289 1 96.88 249 ALA B C 1
ATOM 4124 O O . ALA B 1 249 ? -34.062 15.633 6.609 1 96.88 249 ALA B O 1
ATOM 4125 N N . ALA B 1 250 ? -32.75 14.656 5.176 1 95.75 250 ALA B N 1
ATOM 4126 C CA . ALA B 1 250 ? -33.031 15.648 4.141 1 95.75 250 ALA B CA 1
ATOM 4127 C C . ALA B 1 250 ? -34.375 15.406 3.479 1 95.75 250 ALA B C 1
ATOM 4129 O O . ALA B 1 250 ? -34.906 16.281 2.801 1 95.75 250 ALA B O 1
ATOM 4130 N N . LYS B 1 251 ? -34.906 14.25 3.641 1 88 251 LYS B N 1
ATOM 4131 C CA . LYS B 1 251 ? -36.25 13.945 3.143 1 88 251 LYS B CA 1
ATOM 4132 C C . LYS B 1 251 ? -37.312 14.391 4.137 1 88 251 LYS B C 1
ATOM 4134 O O . LYS B 1 251 ? -38.375 14.898 3.738 1 88 251 LYS B O 1
#

Sequence (502 aa):
MNRFSFGFFLIFVSFTFYCREKEEPPILEIRDMLDSTHISESIEKAKVQAERSGKTDQIHYLRGWIQYLRKEDDQAEKEYRICLKENPESYDCSRGIGLIEQHRKNYEKADFNFQEALRSAEKRRDAEAISVLRVDLGNLLLRQNRRSEALVEYEKSLAAKQDGAAYFGLGLTSLLQGNRARSKEYLEKGLKTSYRDSILKAETYYLLAKLQYDWEKNPQAAAVSAKKAFELFPAKQEYAKSWEQYSKAAKMNRFSFGFFLIFVSFTFYCREKEEPPILEIRDMLDSTHISESIEKAKVQAERSGKTDQIHYLRGWIQYLRKEDDQAEKEYRICLKENPESYDCSRGIGLIEQHRKNYEKADFNFQEALRSAEKRRDAEAISVLRVDLGNLLLRQNRRSEALVEYEKSLAAKQDGAAYFGLGLTSLLQGNRARSKEYLEKGLKTSYRDSILKAETYYLLAKLQYDWEKNPQAAAVSAKKAFELFPAKQEYAKSWEQYSKAAK

InterPro domains:
  IPR011990 Tetratricopeptide-like helical domain superfamily [G3DSA:1.25.40.10] (39-248)
  IPR019734 Tetratricopeptide repeat [PF13181] (166-192)
  IPR019734 Tetratricopeptide repeat [SM00028] (57-90)
  IPR019734 Tetratricopeptide repeat [SM00028] (91-124)
  IPR019734 Tetratricopeptide repeat [SM00028] (164-197)
  IPR019734 Tetratricopeptide repeat [SM00028] (202-236)